Protein 5HYT (pdb70)

Organism: Streptococcus pyogenes (NCBI:txid1314)

CATH classification: 2.10.70.10 (+1 more: 2.10.70.10)

InterPro domains:
  IPR005877 YSIRK Gram-positive signal peptide [PF04650] (6-26)
  IPR005877 YSIRK Gram-positive signal peptide [TIGR01168] (1-37)
  IPR019931 LPXTG cell wall anchor motif [PF00746] (326-365)
  IPR019931 LPXTG cell wall anchor motif [PS50847] (332-365)
  IPR019950 M protein-type anchor motif [PR00015] (326-341)
  IPR019950 M protein-type anchor motif [PR00015] (342-362)
  IPR049895 Streptococcal M protein, D repeats [PS52030] (281-307)
  IPR049896 Streptococcal M proteins C repeat [PS52028] (172-206)
  IPR049896 Streptococcal M proteins C repeat [PS52028] (214-248)

Solvent-accessible surface area: 33835 Å² total; per-residue (Å²): 127,45,27,31,12,114,9,0,23,66,1,6,42,31,4,100,120,23,24,98,89,0,54,126,67,1,75,143,110,125,0,23,55,26,50,102,28,92,14,0,27,31,100,100,163,90,143,71,113,83,168,30,152,30,0,26,22,42,129,1,63,24,56,91,1,31,39,44,23,76,26,50,25,15,0,3,0,9,37,88,23,80,35,15,82,90,83,2,3,56,116,50,59,2,120,19,41,20,121,8,180,86,24,96,17,75,1,102,60,38,4,4,46,41,17,36,0,58,12,59,30,56,164,48,54,128,51,113,56,32,77,40,0,124,2,66,58,73,137,213,25,31,10,44,35,86,108,55,7,103,12,67,173,145,47,43,29,10,117,8,1,19,63,0,4,54,34,1,55,141,7,44,61,42,30,36,117,45,146,55,184,92,87,0,14,91,37,61,60,11,40,18,2,27,45,108,80,137,103,98,128,108,87,133,22,125,34,5,40,20,26,135,9,56,33,32,102,9,23,28,139,26,75,92,50,33,17,0,0,0,4,45,89,21,62,27,10,64,77,49,2,0,8,18,66,18,4,123,13,43,20,81,14,198,67,28,85,17,43,1,87,84,41,4,14,89,35,21,41,0,67,9,54,29,62,155,43,53,132,43,121,57,31,80,40,1,122,1,62,55,63,126,205,26,30,10,43,38,88,107,49,8,102,6,91,168,124,2,20,86,36,55,98,15,50,18,3,35,63,105,79,169,81,138,102,100,80,162,27,163,46,16,33,51,38,143,3,65,29,17,103,10,20,31,144,17,63,96,19,29,20,0,1,0,2,49,83,26,66,30,26,71,47,40,0,1,5,16,65,27,3,126,8,42,17,91,6,210,64,25,86,12,45,0,85,79,50,4,16,91,28,19,54,0,65,10,51,36,47,182,29,53,136,46,102,56,34,80,38,0,121,1,63,47,84,78,157,33,29,11,39,38,80,109,55,10,119,12,81,171,134,32,30,14,9,120,10,0,21,63,1,7,48,25,6,100,111,26,26,102,73,0,49,98,62,9,75,147,103,111,70,1,18,87,36,56,136,21,84,14,2,39,50,117,100,158,52,171,100,100,90,155,25,153,50,12,34,42,31,146,5,58,23,58,90,1,31,34,41,24,88,43,22,33,20,0,1,0,0,46,69,20,54,28,21,64,68,90,4,3,60,118,48,62,4,117,12,48,22,100,9,138,17,37,94,16,64,4,85,72,39,4,5,46,58,18,66,0,64,13,58,25,45,187,67,91,141,31,112,50,27,77,27,0,103,2,70,61,71,146,218,26,30,10,41,30,72,107,53,8,114,14,116,195,94,50,47,21,5,114,7,0,19,62,0,5,57,36,0,55,153,7,45,62,48,9,35,125,45,116,51,182

Foldseek 3Di:
DCVVVVVVVVVVVVVVVVVVVVVVVVVVD/DAFFDDADPFWDFPDPPPGPTDDDFFDKTAIDTDFQKDFQDPDRIWTQHDVRDTDDDDGIDGAFEDDQDAAVQWHKAQPDHRTAFGKIAIGHPDPWDWAWDRMWGFHGDDRHTYIPTHHTHTHD/DCVVVVVVVVVVVVVVVVVVVVVVVVVD/DQAADADDDPFWDFDDPDPPDGDDDQFDKTAIDTDPQKAFQDPGRIWGQHPNHHTDDDLGIAGFFDDPQDDAVQWDWDFPDHRGAQGKIAIDGPDPWDWDWDGMWGFHRDDRYIYTPTHRTHTHD/DAFDADDDPWWDFPDPDPNPGDDDAFDKTAIDTDPQKDFQDPDRIWGQHPVHHTDDDLGIARFFEDDLDQAVQWDKAQPDHRGAQGKIAIDHDDPWDWDWDRMWGFARPPPYIYIPTHHTHTHD/DCVVVVVVVVVVVVVVVVVVVVVVVVVPD/DKAFFADDDPFWDFDPPDVRGGIDDAFDKTAIDTDFQKDFQDPDRIWGQHPVHHTDDDDGIDGDFEDDLDAADFDDKAFPDHRTAQGKIADDGPPPWDWDWDRMWGFHGDDRHTYTPTHHTDTDD/DVVVVVVVVVVVVVVVVVVVVVVVVVVD

Radius of gyration: 29.18 Å; Cα contacts (8 Å, |Δi|>4): 1319; chains: 8; bounding box: 76×73×72 Å

Nearest PDB structures (foldseek):
  5hyu-assembly1_B  TM=9.463E-01  e=4.698E-21  Homo sapiens
  8tcb-assembly1_A  TM=9.574E-01  e=3.628E-20  Homo sapiens
  5hzp-assembly1_D  TM=9.523E-01  e=4.261E-19  Homo sapiens
  2a55-assembly1_A  TM=5.070E-01  e=6.574E-15  Homo sapiens
  5foa-assembly2_F  TM=8.056E-01  e=3.963E-10  Homo sapiens

Secondary structure (DSSP, 8-state):
-THHHHHHHHHHHHHHHHHHHHHHHHHT-/-B-SPPPPSSEEES--S---S-B-TT-EEEEEEPTTEEE-SS--EEEE-TTS-EE----EEE-BPPP----TTEEEEESS-SBTT-EEEEEESTTPEEES-SEEEEEEETTEEEESS---EEE-/-HHHHHHHHHHHHHHHHHHHHHHHHHH-/--B-SPPP-SSEEES------S-B-TT-EEEEEEPTTEEE-SS--EEEE-TTS-EE----EEE-BPPP----TTEEEEESS-SBTT-EEEEEESTTPEEES-SEEEEEE-SSSEEESS---EEE-/-HHHHHHHHHHHHHHHHHHHHHHHHHH-/-B-SPPP-SSEEESS-------B-TT-EEEEEEPTTEEE--S--EEEE-TTS-EE----EEE-BPPP----TTEEEEESS-SBTT-EEEEEE-TTPEEES-SEEEEEE-SSSEEESS---EEE-/-THHHHHHHHHHHHHHHHHHHHHHHHHH-/--B-SPPP-SSEEESS-----S-B-TT-EEEEEEPTTEEE-SS--EEEE-TTS-EE----EEE-BPPP----TTSEEEESS-SBTT-EEEEE--TT---BS-SEEEEEEETTEEEESS---B---

B-factor: mean 70.79, std 25.13, range [25.77, 185.68]

Structure (mmCIF, N/CA/C/O backbone):
data_5HYT
#
_entry.id   5HYT
#
_cell.length_a   68.079
_cell.length_b   80.348
_cell.length_c   152.940
_cell.angle_alpha   90.00
_cell.angle_beta   90.00
_cell.angle_gamma   90.00
#
_symmetry.space_group_name_H-M   'P 21 21 21'
#
loop_
_entity.id
_entity.type
_entity.pdbx_description
1 polymer 'Precursor to Protein Sir22'
2 polymer 'C4b-binding protein alpha chain'
3 water water
#
loop_
_atom_site.group_PDB
_atom_site.id
_atom_site.type_symbol
_atom_site.label_atom_id
_atom_site.label_alt_id
_atom_site.label_comp_id
_atom_site.label_asym_id
_atom_site.label_entity_id
_atom_site.label_seq_id
_atom_site.pdbx_PDB_ins_code
_atom_site.Cartn_x
_atom_site.Cartn_y
_atom_site.Cartn_z
_atom_site.occupancy
_atom_site.B_iso_or_equiv
_atom_site.auth_seq_id
_atom_site.auth_comp_id
_atom_site.auth_asym_id
_atom_site.auth_atom_id
_atom_site.pdbx_PDB_model_num
ATOM 1 N N . ILE A 1 9 ? -25.039 10.301 15.058 1.00 134.51 52 ILE A N 1
ATOM 2 C CA . ILE A 1 9 ? -24.412 10.494 16.365 1.00 138.48 52 ILE A CA 1
ATOM 3 C C . ILE A 1 9 ? -22.874 10.257 16.326 1.00 137.20 52 ILE A C 1
ATOM 4 O O . ILE A 1 9 ? -22.375 9.173 15.991 1.00 136.43 52 ILE A O 1
ATOM 9 N N . SER A 1 10 ? -22.142 11.315 16.672 1.00 125.30 53 SER A N 1
ATOM 10 C CA . SER A 1 10 ? -20.684 11.343 16.665 1.00 102.68 53 SER A CA 1
ATOM 11 C C . SER A 1 10 ? -20.068 10.481 17.762 1.00 97.04 53 SER A C 1
ATOM 12 O O . SER A 1 10 ? -18.867 10.257 17.758 1.00 102.41 53 SER A O 1
ATOM 15 N N . GLN A 1 11 ? -20.879 10.015 18.707 1.00 95.69 54 GLN A N 1
ATOM 16 C CA . GLN A 1 11 ? -20.378 9.232 19.843 1.00 94.75 54 GLN A CA 1
ATOM 17 C C . GLN A 1 11 ? -19.713 7.917 19.456 1.00 89.43 54 GLN A C 1
ATOM 18 O O . GLN A 1 11 ? -18.786 7.473 20.136 1.00 86.34 54 GLN A O 1
ATOM 24 N N . GLU A 1 12 ? -20.182 7.287 18.383 1.00 87.65 55 GLU A N 1
ATOM 25 C CA . GLU A 1 12 ? -19.530 6.074 17.902 1.00 80.26 55 GLU A CA 1
ATOM 26 C C . GLU A 1 12 ? -18.087 6.361 17.513 1.00 73.24 55 GLU A C 1
ATOM 27 O O . GLU A 1 12 ? -17.172 5.642 17.918 1.00 67.73 55 GLU A O 1
ATOM 33 N N . SER A 1 13 ? -17.888 7.437 16.767 1.00 67.43 56 SER A N 1
ATOM 34 C CA . SER A 1 13 ? -16.567 7.811 16.302 1.00 68.14 56 SER A CA 1
ATOM 35 C C . SER A 1 13 ? -15.661 8.258 17.444 1.00 72.13 56 SER A C 1
ATOM 36 O O . SER A 1 13 ? -14.450 7.981 17.421 1.00 64.98 56 SER A O 1
ATOM 39 N N . LYS A 1 14 ? -16.235 8.954 18.429 1.00 74.23 57 LYS A N 1
ATOM 40 C CA . LYS A 1 14 ? -15.447 9.438 19.562 1.00 70.13 57 LYS A CA 1
ATOM 41 C C . LYS A 1 14 ? -14.896 8.268 20.354 1.00 67.22 57 LYS A C 1
ATOM 42 O O . LYS A 1 14 ? -13.712 8.259 20.726 1.00 59.57 57 LYS A O 1
ATOM 48 N N . LEU A 1 15 ? -15.722 7.242 20.529 1.00 62.51 58 LEU A N 1
ATOM 49 C CA . LEU A 1 15 ? -15.296 6.047 21.242 1.00 60.71 58 LEU A CA 1
ATOM 50 C C . LEU A 1 15 ? -14.195 5.328 20.464 1.00 58.76 58 LEU A C 1
ATOM 51 O O . LEU A 1 15 ? -13.200 4.887 21.041 1.00 64.08 58 LEU A O 1
ATOM 56 N N . ILE A 1 16 ? -14.380 5.219 19.154 1.00 59.41 59 ILE A N 1
ATOM 57 C CA . ILE A 1 16 ? -13.393 4.587 18.286 1.00 59.21 59 ILE A CA 1
ATOM 58 C C . ILE A 1 16 ? -12.046 5.301 18.385 1.00 49.55 59 ILE A C 1
ATOM 59 O O . ILE A 1 16 ? -11.015 4.659 18.500 1.00 54.34 59 ILE A O 1
ATOM 64 N N . ASN A 1 17 ? -12.064 6.628 18.326 1.00 51.15 60 ASN A N 1
ATOM 65 C CA . ASN A 1 17 ? -10.854 7.415 18.478 1.00 50.32 60 ASN A CA 1
ATOM 66 C C . ASN A 1 17 ? -10.215 7.283 19.856 1.00 62.17 60 ASN A C 1
ATOM 67 O O . ASN A 1 17 ? -8.996 7.209 19.959 1.00 65.54 60 ASN A O 1
ATOM 72 N N . THR A 1 18 ? -11.035 7.247 20.904 1.00 62.67 61 THR A N 1
ATOM 73 C CA . THR A 1 18 ? -10.536 7.063 22.260 1.00 55.68 61 THR A CA 1
ATOM 74 C C . THR A 1 18 ? -9.759 5.753 22.362 1.00 53.82 61 THR A C 1
ATOM 75 O O . THR A 1 18 ? -8.626 5.731 22.829 1.00 57.90 61 THR A O 1
ATOM 79 N N . LEU A 1 19 ? -10.352 4.666 21.890 1.00 52.68 62 LEU A N 1
ATOM 80 C CA . LEU A 1 19 ? -9.713 3.362 21.982 1.00 48.47 62 LEU A CA 1
ATOM 81 C C . LEU A 1 19 ? -8.500 3.277 21.069 1.00 52.54 62 LEU A C 1
ATOM 82 O O . LEU A 1 19 ? -7.492 2.657 21.417 1.00 58.26 62 LEU A O 1
ATOM 87 N N . THR A 1 20 ? -8.590 3.900 19.901 1.00 48.95 63 THR A N 1
ATOM 88 C CA . THR A 1 20 ? -7.472 3.869 18.969 1.00 51.21 63 THR A CA 1
ATOM 89 C C . THR A 1 20 ? -6.256 4.592 19.548 1.00 47.81 63 THR A C 1
ATOM 90 O O . THR A 1 20 ? -5.142 4.092 19.477 1.00 53.37 63 THR A O 1
ATOM 94 N N . ASP A 1 21 ? -6.482 5.751 20.149 1.00 43.06 64 ASP A N 1
ATOM 95 C CA . ASP A 1 21 ? -5.408 6.533 20.730 1.00 47.24 64 ASP A CA 1
ATOM 96 C C . ASP A 1 21 ? -4.833 5.845 21.957 1.00 54.35 64 ASP A C 1
ATOM 97 O O . ASP A 1 21 ? -3.617 5.834 22.162 1.00 59.95 64 ASP A O 1
ATOM 102 N N . GLU A 1 22 ? -5.709 5.247 22.757 1.00 53.58 65 GLU A N 1
ATOM 103 C CA . GLU A 1 22 ? -5.272 4.598 23.978 1.00 53.71 65 GLU A CA 1
ATOM 104 C C . GLU A 1 22 ? -4.432 3.374 23.614 1.00 49.61 65 GLU A C 1
ATOM 105 O O . GLU A 1 22 ? -3.407 3.122 24.227 1.00 56.04 65 GLU A O 1
ATOM 111 N N . ASN A 1 23 ? -4.883 2.608 22.633 1.00 47.12 66 ASN A N 1
ATOM 112 C CA . ASN A 1 23 ? -4.152 1.441 22.169 1.00 43.35 66 ASN A CA 1
ATOM 113 C C . ASN A 1 23 ? -2.812 1.829 21.580 1.00 50.97 66 ASN A C 1
ATOM 114 O O . ASN A 1 23 ? -1.832 1.100 21.686 1.00 52.53 66 ASN A O 1
ATOM 119 N N . GLU A 1 24 ? -2.784 2.973 20.924 1.00 47.50 67 GLU A N 1
ATOM 120 C CA . GLU A 1 24 ? -1.555 3.434 20.323 1.00 48.00 67 GLU A CA 1
ATOM 121 C C . GLU A 1 24 ? -0.565 3.700 21.447 1.00 44.46 67 GLU A C 1
ATOM 122 O O . GLU A 1 24 ? 0.583 3.266 21.403 1.00 55.12 67 GLU A O 1
ATOM 128 N N . LYS A 1 25 ? -1.024 4.377 22.481 1.00 42.00 68 LYS A N 1
ATOM 129 C CA . LYS A 1 25 ? -0.128 4.796 23.560 1.00 51.60 68 LYS A CA 1
ATOM 130 C C . LYS A 1 25 ? 0.413 3.578 24.288 1.00 48.23 68 LYS A C 1
ATOM 131 O O . LYS A 1 25 ? 1.573 3.518 24.685 1.00 59.71 68 LYS A O 1
ATOM 137 N N . LEU A 1 26 ? -0.423 2.561 24.347 1.00 40.98 69 LEU A N 1
ATOM 138 C CA . LEU A 1 26 ? -0.117 1.321 25.021 1.00 45.14 69 LEU A CA 1
ATOM 139 C C . LEU A 1 26 ? 0.924 0.541 24.245 1.00 47.34 69 LEU A C 1
ATOM 140 O O . LEU A 1 26 ? 1.836 -0.041 24.822 1.00 48.21 69 LEU A O 1
ATOM 145 N N . ARG A 1 27 ? 0.769 0.542 22.924 1.00 49.62 70 ARG A N 1
ATOM 146 C CA . ARG A 1 27 ? 1.703 -0.114 22.011 1.00 42.30 70 ARG A CA 1
ATOM 147 C C . ARG A 1 27 ? 3.074 0.552 22.045 1.00 47.33 70 ARG A C 1
ATOM 148 O O . ARG A 1 27 ? 4.097 -0.123 21.946 1.00 47.11 70 ARG A O 1
ATOM 156 N N . GLU A 1 28 ? 3.090 1.874 22.189 1.00 36.54 71 GLU A N 1
ATOM 157 C CA . GLU A 1 28 ? 4.344 2.605 22.333 1.00 48.73 71 GLU A CA 1
ATOM 158 C C . GLU A 1 28 ? 4.994 2.130 23.616 1.00 46.47 71 GLU A C 1
ATOM 159 O O . GLU A 1 28 ? 6.186 1.933 23.674 1.00 56.19 71 GLU A O 1
ATOM 165 N N . GLU A 1 29 ? 4.184 1.932 24.650 1.00 44.42 72 GLU A N 1
ATOM 166 C CA . GLU A 1 29 ? 4.707 1.518 25.932 1.00 46.14 72 GLU A CA 1
ATOM 167 C C . GLU A 1 29 ? 5.319 0.108 25.823 1.00 48.24 72 GLU A C 1
ATOM 168 O O . GLU A 1 29 ? 6.412 -0.165 26.332 1.00 45.05 72 GLU A O 1
ATOM 174 N N . LEU A 1 30 ? 4.636 -0.778 25.111 1.00 49.11 73 LEU A N 1
ATOM 175 C CA . LEU A 1 30 ? 5.175 -2.110 24.875 1.00 42.34 73 LEU A CA 1
ATOM 176 C C . LEU A 1 30 ? 6.495 -2.015 24.109 1.00 49.44 73 LEU A C 1
ATOM 177 O O . LEU A 1 30 ? 7.349 -2.902 24.202 1.00 56.15 73 LEU A O 1
ATOM 182 N N . GLN A 1 31 ? 6.657 -0.939 23.346 1.00 47.34 74 GLN A N 1
ATOM 183 C CA . GLN A 1 31 ? 7.824 -0.794 22.494 1.00 47.93 74 GLN A CA 1
ATOM 184 C C . GLN A 1 31 ? 9.085 -0.731 23.347 1.00 49.27 74 GLN A C 1
ATOM 185 O O . GLN A 1 31 ? 10.117 -1.311 23.001 1.00 46.67 74 GLN A O 1
ATOM 191 N N . GLN A 1 32 ? 8.987 -0.065 24.490 1.00 53.61 75 GLN A N 1
ATOM 192 C CA . GLN A 1 32 ? 10.114 0.003 25.412 1.00 46.32 75 GLN A CA 1
ATOM 193 C C . GLN A 1 32 ? 10.553 -1.387 25.873 1.00 47.53 75 GLN A C 1
ATOM 194 O O . GLN A 1 32 ? 11.741 -1.629 26.015 1.00 56.58 75 GLN A O 1
ATOM 200 N N . TYR A 1 33 ? 9.606 -2.296 26.092 1.00 47.98 76 TYR A N 1
ATOM 201 C CA . TYR A 1 33 ? 9.947 -3.664 26.465 1.00 40.94 76 TYR A CA 1
ATOM 202 C C . TYR A 1 33 ? 10.555 -4.455 25.318 1.00 56.81 76 TYR A C 1
ATOM 203 O O . TYR A 1 33 ? 11.459 -5.266 25.531 1.00 67.84 76 TYR A O 1
ATOM 212 N N . TYR A 1 34 ? 10.026 -4.259 24.110 1.00 46.87 77 TYR A N 1
ATOM 213 C CA . TYR A 1 34 ? 10.544 -4.906 22.901 1.00 47.16 77 TYR A CA 1
ATOM 214 C C . TYR A 1 34 ? 12.015 -4.536 22.652 1.00 53.62 77 TYR A C 1
ATOM 215 O O . TYR A 1 34 ? 12.832 -5.368 22.244 1.00 53.53 77 TYR A O 1
ATOM 224 N N . ALA A 1 35 ? 12.312 -3.268 22.921 1.00 51.61 78 ALA A N 1
ATOM 225 C CA . ALA A 1 35 ? 13.590 -2.626 22.675 1.00 47.95 78 ALA A CA 1
ATOM 226 C C . ALA A 1 35 ? 14.725 -3.268 23.452 1.00 67.32 78 ALA A C 1
ATOM 227 O O . ALA A 1 35 ? 15.883 -3.238 23.019 1.00 71.77 78 ALA A O 1
ATOM 229 N N . LEU A 1 36 ? 14.393 -3.880 24.581 1.00 67.35 79 LEU A N 1
ATOM 230 C CA . LEU A 1 36 ? 15.407 -4.515 25.407 1.00 69.39 79 LEU A CA 1
ATOM 231 C C . LEU A 1 36 ? 15.736 -5.885 24.831 1.00 79.86 79 LEU A C 1
ATOM 232 O O . LEU A 1 36 ? 16.780 -6.469 25.138 1.00 82.72 79 LEU A O 1
ATOM 237 N N . SER A 1 37 ? 14.840 -6.358 23.966 1.00 89.70 80 SER A N 1
ATOM 238 C CA . SER A 1 37 ? 14.914 -7.665 23.315 1.00 92.11 80 SER A CA 1
ATOM 239 C C . SER A 1 37 ? 15.115 -8.764 24.351 1.00 102.56 80 SER A C 1
ATOM 240 O O . SER A 1 37 ? 14.441 -8.779 25.389 1.00 104.72 80 SER A O 1
ATOM 243 N N . ASN B 2 5 ? 20.692 -25.267 4.742 1.00 81.11 1 ASN B N 1
ATOM 244 C CA . ASN B 2 5 ? 20.453 -25.112 3.317 1.00 75.39 1 ASN B CA 1
ATOM 245 C C . ASN B 2 5 ? 19.302 -24.142 2.952 1.00 68.10 1 ASN B C 1
ATOM 246 O O . ASN B 2 5 ? 18.421 -24.493 2.174 1.00 74.38 1 ASN B O 1
ATOM 251 N N . CYS B 2 6 ? 19.282 -22.953 3.561 1.00 57.36 2 CYS B N 1
ATOM 252 C CA . CYS B 2 6 ? 18.332 -21.886 3.190 1.00 57.76 2 CYS B CA 1
ATOM 253 C C . CYS B 2 6 ? 18.876 -20.902 2.141 1.00 60.03 2 CYS B C 1
ATOM 254 O O . CYS B 2 6 ? 20.081 -20.704 2.042 1.00 65.78 2 CYS B O 1
ATOM 257 N N . GLY B 2 7 ? 17.998 -20.266 1.368 1.00 56.19 3 GLY B N 1
ATOM 258 C CA . GLY B 2 7 ? 18.453 -19.225 0.462 1.00 42.61 3 GLY B CA 1
ATOM 259 C C . GLY B 2 7 ? 18.322 -17.900 1.188 1.00 46.59 3 GLY B C 1
ATOM 260 O O . GLY B 2 7 ? 17.966 -17.891 2.357 1.00 57.10 3 GLY B O 1
ATOM 261 N N . PRO B 2 8 ? 18.540 -16.776 0.490 1.00 39.60 4 PRO B N 1
ATOM 262 C CA . PRO B 2 8 ? 18.527 -15.418 1.063 1.00 37.71 4 PRO B CA 1
ATOM 263 C C . PRO B 2 8 ? 17.189 -15.085 1.656 1.00 44.02 4 PRO B C 1
ATOM 264 O O . PRO B 2 8 ? 16.185 -15.585 1.151 1.00 39.60 4 PRO B O 1
ATOM 268 N N . PRO B 2 9 ? 17.177 -14.271 2.720 1.00 51.32 5 PRO B N 1
ATOM 269 C CA . PRO B 2 9 ? 15.931 -14.037 3.469 1.00 53.77 5 PRO B CA 1
ATOM 270 C C . PRO B 2 9 ? 14.975 -13.132 2.690 1.00 48.92 5 PRO B C 1
ATOM 271 O O . PRO B 2 9 ? 15.393 -12.178 2.050 1.00 54.07 5 PRO B O 1
ATOM 275 N N . PRO B 2 10 ? 13.682 -13.419 2.768 1.00 47.47 6 PRO B N 1
ATOM 276 C CA . PRO B 2 10 ? 12.680 -12.660 2.009 1.00 40.37 6 PRO B CA 1
ATOM 277 C C . PRO B 2 10 ? 12.342 -11.279 2.594 1.00 37.88 6 PRO B C 1
ATOM 278 O O . PRO B 2 10 ? 12.426 -11.088 3.796 1.00 49.53 6 PRO B O 1
ATOM 282 N N . THR B 2 11 ? 11.934 -10.327 1.772 1.00 35.70 7 THR B N 1
ATOM 283 C CA . THR B 2 11 ? 11.265 -9.163 2.337 1.00 43.43 7 THR B CA 1
ATOM 284 C C . THR B 2 11 ? 9.791 -9.589 2.417 1.00 48.28 7 THR B C 1
ATOM 285 O O . THR B 2 11 ? 9.284 -10.263 1.519 1.00 43.83 7 THR B O 1
ATOM 289 N N . LEU B 2 12 ? 9.147 -9.295 3.540 1.00 48.35 8 LEU B N 1
ATOM 290 C CA . LEU B 2 12 ? 7.770 -9.704 3.787 1.00 40.96 8 LEU B CA 1
ATOM 291 C C . LEU B 2 12 ? 6.861 -8.506 3.596 1.00 42.28 8 LEU B C 1
ATOM 292 O O . LEU B 2 12 ? 7.335 -7.379 3.406 1.00 35.21 8 LEU B O 1
ATOM 297 N N . SER B 2 13 ? 5.556 -8.739 3.635 1.00 37.86 9 SER B N 1
ATOM 298 C CA . SER B 2 13 ? 4.632 -7.652 3.398 1.00 42.48 9 SER B CA 1
ATOM 299 C C . SER B 2 13 ? 4.723 -6.627 4.504 1.00 38.13 9 SER B C 1
ATOM 300 O O . SER B 2 13 ? 4.420 -5.460 4.281 1.00 55.21 9 SER B O 1
ATOM 303 N N . PHE B 2 14 ? 5.171 -7.046 5.680 1.00 36.21 10 PHE B N 1
ATOM 304 C CA . PHE B 2 14 ? 5.130 -6.163 6.853 1.00 52.40 10 PHE B CA 1
ATOM 305 C C . PHE B 2 14 ? 6.513 -5.806 7.378 1.00 54.32 10 PHE B C 1
ATOM 306 O O . PHE B 2 14 ? 6.627 -4.920 8.216 1.00 62.92 10 PHE B O 1
ATOM 314 N N . ALA B 2 15 ? 7.545 -6.544 6.963 1.00 51.41 11 ALA B N 1
ATOM 315 C CA . ALA B 2 15 ? 8.914 -6.288 7.437 1.00 45.03 11 ALA B CA 1
ATOM 316 C C . ALA B 2 15 ? 9.978 -6.640 6.395 1.00 52.78 11 ALA B C 1
ATOM 317 O O . ALA B 2 15 ? 9.757 -7.467 5.508 1.00 68.93 11 ALA B O 1
ATOM 319 N N . ALA B 2 16 ? 11.134 -6.008 6.525 1.00 37.24 12 ALA B N 1
ATOM 320 C CA . ALA B 2 16 ? 12.286 -6.280 5.679 1.00 43.17 12 ALA B CA 1
ATOM 321 C C . ALA B 2 16 ? 13.526 -6.496 6.569 1.00 49.43 12 ALA B C 1
ATOM 322 O O . ALA B 2 16 ? 13.587 -6.001 7.707 1.00 51.05 12 ALA B O 1
ATOM 324 N N . PRO B 2 17 ? 14.532 -7.213 6.055 1.00 45.76 13 PRO B N 1
ATOM 325 C CA . PRO B 2 17 ? 15.693 -7.513 6.905 1.00 52.11 13 PRO B CA 1
ATOM 326 C C . PRO B 2 17 ? 16.464 -6.291 7.359 1.00 49.67 13 PRO B C 1
ATOM 327 O O . PRO B 2 17 ? 16.708 -5.400 6.554 1.00 50.17 13 PRO B O 1
ATOM 331 N N . MET B 2 18 ? 16.856 -6.260 8.629 1.00 65.03 14 MET B N 1
ATOM 332 C CA . MET B 2 18 ? 17.810 -5.249 9.059 1.00 71.88 14 MET B CA 1
ATOM 333 C C . MET B 2 18 ? 19.096 -5.646 8.419 1.00 74.08 14 MET B C 1
ATOM 334 O O . MET B 2 18 ? 19.265 -6.803 8.033 1.00 76.88 14 MET B O 1
ATOM 339 N N . ASP B 2 19 ? 20.002 -4.689 8.330 1.00 80.69 15 ASP B N 1
ATOM 340 C CA . ASP B 2 19 ? 21.282 -4.894 7.671 1.00 94.29 15 ASP B CA 1
ATOM 341 C C . ASP B 2 19 ? 21.060 -5.220 6.198 1.00 93.33 15 ASP B C 1
ATOM 342 O O . ASP B 2 19 ? 20.731 -6.351 5.831 1.00 86.30 15 ASP B O 1
ATOM 347 N N . ILE B 2 20 ? 21.224 -4.214 5.354 1.00 96.69 16 ILE B N 1
ATOM 348 C CA . ILE B 2 20 ? 21.107 -4.442 3.930 1.00 99.51 16 ILE B CA 1
ATOM 349 C C . ILE B 2 20 ? 22.492 -4.691 3.318 1.00 108.53 16 ILE B C 1
ATOM 350 O O . ILE B 2 20 ? 22.784 -4.188 2.236 1.00 115.05 16 ILE B O 1
ATOM 355 N N . THR B 2 21 ? 23.370 -5.434 4.002 1.00 110.08 17 THR B N 1
ATOM 356 C CA . THR B 2 21 ? 24.631 -5.848 3.356 1.00 118.49 17 THR B CA 1
ATOM 357 C C . THR B 2 21 ? 24.282 -7.063 2.492 1.00 122.04 17 THR B C 1
ATOM 358 O O . THR B 2 21 ? 25.019 -8.057 2.424 1.00 115.88 17 THR B O 1
ATOM 362 N N . LEU B 2 22 ? 23.107 -6.929 1.876 1.00 131.23 18 LEU B N 1
ATOM 363 C CA . LEU B 2 22 ? 22.483 -7.782 0.872 1.00 140.85 18 LEU B CA 1
ATOM 364 C C . LEU B 2 22 ? 22.646 -9.279 1.070 1.00 142.04 18 LEU B C 1
ATOM 365 O O . LEU B 2 22 ? 22.940 -9.782 2.160 1.00 139.97 18 LEU B O 1
ATOM 370 N N . THR B 2 23 ? 22.395 -9.967 -0.027 1.00 146.35 19 THR B N 1
ATOM 371 C CA . THR B 2 23 ? 22.280 -11.405 -0.094 1.00 144.60 19 THR B CA 1
ATOM 372 C C . THR B 2 23 ? 23.588 -12.212 -0.046 1.00 142.70 19 THR B C 1
ATOM 373 O O . THR B 2 23 ? 24.085 -12.643 -1.094 1.00 149.47 19 THR B O 1
ATOM 377 N N . GLU B 2 24 ? 24.184 -12.356 1.142 1.00 125.62 20 GLU B N 1
ATOM 378 C CA . GLU B 2 24 ? 25.178 -13.409 1.296 1.00 107.76 20 GLU B CA 1
ATOM 379 C C . GLU B 2 24 ? 24.268 -14.568 0.980 1.00 99.18 20 GLU B C 1
ATOM 380 O O . GLU B 2 24 ? 23.193 -14.653 1.551 1.00 99.56 20 GLU B O 1
ATOM 386 N N . THR B 2 25 ? 24.654 -15.460 0.083 1.00 96.41 21 THR B N 1
ATOM 387 C CA . THR B 2 25 ? 23.607 -16.136 -0.671 1.00 95.70 21 THR B CA 1
ATOM 388 C C . THR B 2 25 ? 23.008 -17.361 0.018 1.00 82.92 21 THR B C 1
ATOM 389 O O . THR B 2 25 ? 21.836 -17.680 -0.195 1.00 85.47 21 THR B O 1
ATOM 393 N N . ARG B 2 26 ? 23.745 -17.983 0.922 1.00 68.90 22 ARG B N 1
ATOM 394 C CA . ARG B 2 26 ? 23.213 -19.161 1.592 1.00 66.15 22 ARG B CA 1
ATOM 395 C C . ARG B 2 26 ? 23.388 -19.064 3.098 1.00 61.83 22 ARG B C 1
ATOM 396 O O . ARG B 2 26 ? 24.293 -18.407 3.573 1.00 61.47 22 ARG B O 1
ATOM 404 N N . PHE B 2 27 ? 22.436 -19.611 3.847 1.00 61.72 23 PHE B N 1
ATOM 405 C CA . PHE B 2 27 ? 22.505 -19.597 5.307 1.00 56.41 23 PHE B CA 1
ATOM 406 C C . PHE B 2 27 ? 22.278 -20.981 5.911 1.00 64.42 23 PHE B C 1
ATOM 407 O O . PHE B 2 27 ? 21.369 -21.695 5.476 1.00 74.63 23 PHE B O 1
ATOM 415 N N . LYS B 2 28 ? 23.091 -21.369 6.898 1.00 55.20 24 LYS B N 1
ATOM 416 C CA . LYS B 2 28 ? 22.934 -22.698 7.508 1.00 55.84 24 LYS B CA 1
ATOM 417 C C . LYS B 2 28 ? 21.635 -22.761 8.336 1.00 57.26 24 LYS B C 1
ATOM 418 O O . LYS B 2 28 ? 21.137 -21.728 8.795 1.00 51.55 24 LYS B O 1
ATOM 424 N N . THR B 2 29 ? 21.075 -23.965 8.491 1.00 55.26 25 THR B N 1
ATOM 425 C CA . THR B 2 29 ? 19.872 -24.150 9.294 1.00 61.06 25 THR B CA 1
ATOM 426 C C . THR B 2 29 ? 20.142 -23.723 10.738 1.00 58.48 25 THR B C 1
ATOM 427 O O . THR B 2 29 ? 21.089 -24.165 11.379 1.00 65.61 25 THR B O 1
ATOM 431 N N . GLY B 2 30 ? 19.291 -22.839 11.225 1.00 56.91 26 GLY B N 1
ATOM 432 C CA . GLY B 2 30 ? 19.403 -22.294 12.557 1.00 55.57 26 GLY B CA 1
ATOM 433 C C . GLY B 2 30 ? 19.759 -20.817 12.562 1.00 57.95 26 GLY B C 1
ATOM 434 O O . GLY B 2 30 ? 19.570 -20.171 13.588 1.00 53.91 26 GLY B O 1
ATOM 435 N N . THR B 2 31 ? 20.221 -20.253 11.438 1.00 58.23 27 THR B N 1
ATOM 436 C CA . THR B 2 31 ? 20.600 -18.834 11.451 1.00 52.96 27 THR B CA 1
ATOM 437 C C . THR B 2 31 ? 19.351 -17.961 11.587 1.00 51.54 27 THR B C 1
ATOM 438 O O . THR B 2 31 ? 18.305 -18.252 11.006 1.00 57.69 27 THR B O 1
ATOM 442 N N . THR B 2 32 ? 19.466 -16.902 12.379 1.00 45.73 28 THR B N 1
ATOM 443 C CA . THR B 2 32 ? 18.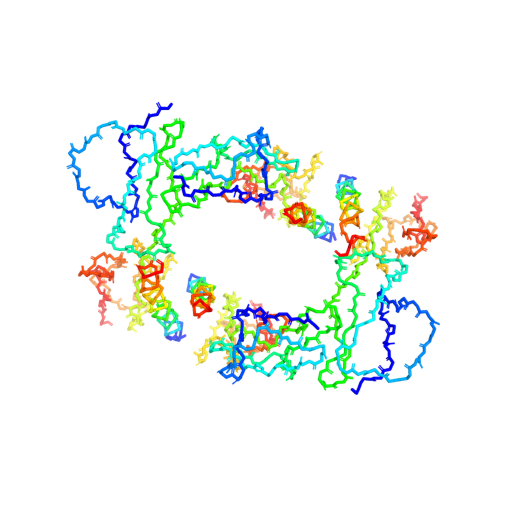404 -15.920 12.516 1.00 50.63 28 THR B CA 1
ATOM 444 C C . THR B 2 32 ? 18.868 -14.549 12.058 1.00 54.69 28 THR B C 1
ATOM 445 O O . THR B 2 32 ? 19.994 -14.122 12.351 1.00 58.13 28 THR B O 1
ATOM 449 N N . LEU B 2 33 ? 17.993 -13.881 11.316 1.00 43.81 29 LEU B N 1
ATOM 450 C CA . LEU B 2 33 ? 18.238 -12.527 10.841 1.00 48.75 29 LEU B CA 1
ATOM 451 C C . LEU B 2 33 ? 17.220 -11.558 11.440 1.00 52.38 29 LEU B C 1
ATOM 452 O O . LEU B 2 33 ? 16.025 -11.868 11.533 1.00 54.47 29 LEU B O 1
ATOM 457 N N . LYS B 2 34 ? 17.677 -10.388 11.857 1.00 43.61 30 LYS B N 1
ATOM 458 C CA . LYS B 2 34 ? 16.746 -9.418 12.391 1.00 49.77 30 LYS B CA 1
ATOM 459 C C . LYS B 2 34 ? 16.056 -8.635 11.277 1.00 55.88 30 LYS B C 1
ATOM 460 O O . LYS B 2 34 ? 16.651 -8.320 10.243 1.00 55.79 30 LYS B O 1
ATOM 466 N N . TYR B 2 35 ? 14.765 -8.393 11.492 1.00 48.69 31 TYR B N 1
ATOM 467 C CA . TYR B 2 35 ? 13.930 -7.643 10.574 1.00 41.21 31 TYR B CA 1
ATOM 468 C C . TYR B 2 35 ? 13.474 -6.344 11.206 1.00 42.50 31 TYR B C 1
ATOM 469 O O . TYR B 2 35 ? 13.501 -6.184 12.416 1.00 44.64 31 TYR B O 1
ATOM 478 N N . THR B 2 36 ? 13.060 -5.413 10.364 1.00 49.72 32 THR B N 1
ATOM 479 C CA . THR B 2 36 ? 12.480 -4.167 10.810 1.00 43.49 32 THR B CA 1
ATOM 480 C C . THR B 2 36 ? 11.121 -3.967 10.134 1.00 49.31 32 THR B C 1
ATOM 481 O O . THR B 2 36 ? 10.956 -4.318 8.959 1.00 50.56 32 THR B O 1
ATOM 485 N N . CYS B 2 37 ? 10.165 -3.396 10.871 1.00 44.29 33 CYS B N 1
ATOM 486 C CA . CYS B 2 37 ? 8.816 -3.161 10.363 1.00 47.86 33 CYS B CA 1
ATOM 487 C C . CYS B 2 37 ? 8.851 -2.177 9.198 1.00 49.92 33 CYS B C 1
ATOM 488 O O . CYS B 2 37 ? 9.508 -1.128 9.277 1.00 52.48 33 CYS B O 1
ATOM 491 N N . LEU B 2 38 ? 8.151 -2.510 8.119 1.00 44.85 34 LEU B N 1
ATOM 492 C CA . LEU B 2 38 ? 7.984 -1.567 7.025 1.00 45.04 34 LEU B CA 1
ATOM 493 C C . LEU B 2 38 ? 7.106 -0.438 7.498 1.00 52.32 34 LEU B C 1
ATOM 494 O O . LEU B 2 38 ? 6.335 -0.616 8.432 1.00 63.97 34 LEU B O 1
ATOM 499 N N . PRO B 2 39 ? 7.207 0.729 6.856 1.00 52.19 35 PRO B N 1
ATOM 500 C CA . PRO B 2 39 ? 6.338 1.839 7.264 1.00 52.82 35 PRO B CA 1
ATOM 501 C C . PRO B 2 39 ? 4.872 1.463 7.116 1.00 56.52 35 PRO B C 1
ATOM 502 O O . PRO B 2 39 ? 4.513 0.665 6.245 1.00 54.94 35 PRO B O 1
ATOM 506 N N . GLY B 2 40 ? 4.046 2.003 8.002 1.00 63.12 36 GLY B N 1
ATOM 507 C CA . GLY B 2 40 ? 2.643 1.643 8.063 1.00 69.20 36 GLY B CA 1
ATOM 508 C C . GLY B 2 40 ? 2.411 0.524 9.063 1.00 70.98 36 GLY B C 1
ATOM 509 O O . GLY B 2 40 ? 1.272 0.211 9.399 1.00 69.21 36 GLY B O 1
ATOM 510 N N . TYR B 2 41 ? 3.497 -0.071 9.550 1.00 69.67 37 TYR B N 1
ATOM 511 C CA . TYR B 2 41 ? 3.420 -1.147 10.538 1.00 62.71 37 TYR B CA 1
ATOM 512 C C . TYR B 2 41 ? 4.131 -0.772 11.832 1.00 57.81 37 TYR B C 1
ATOM 513 O O . TYR B 2 41 ? 4.999 0.096 11.825 1.00 61.06 37 TYR B O 1
ATOM 522 N N . VAL B 2 42 ? 3.733 -1.397 12.939 1.00 51.99 38 VAL B N 1
ATOM 523 C CA . VAL B 2 42 ? 4.416 -1.245 14.229 1.00 41.65 38 VAL B CA 1
ATOM 524 C C . VAL B 2 42 ? 4.845 -2.586 14.775 1.00 40.80 38 VAL B C 1
ATOM 525 O O . VAL B 2 42 ? 4.242 -3.591 14.436 1.00 47.85 38 VAL B O 1
ATOM 529 N N . ARG B 2 43 ? 5.901 -2.611 15.597 1.00 49.62 39 ARG B N 1
ATOM 530 C CA . ARG B 2 43 ? 6.321 -3.850 16.258 1.00 50.52 39 ARG B CA 1
ATOM 531 C C . ARG B 2 43 ? 5.180 -4.351 17.125 1.00 49.96 39 ARG B C 1
ATOM 532 O O . ARG B 2 43 ? 4.553 -3.597 17.869 1.00 45.90 39 ARG B O 1
ATOM 540 N N . SER B 2 44 ? 4.924 -5.638 16.977 1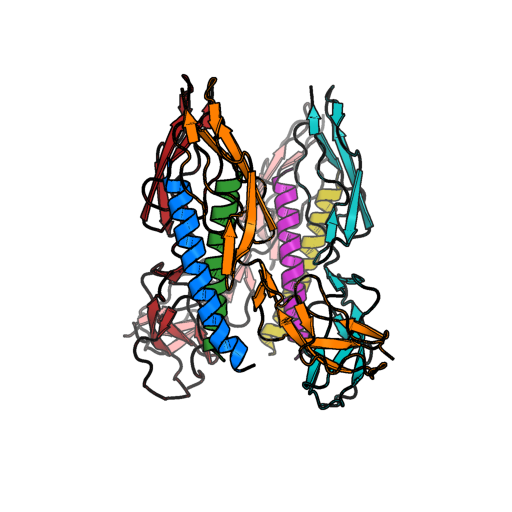.00 54.19 40 SER B N 1
ATOM 541 C CA . SER B 2 44 ? 3.865 -6.362 17.641 1.00 51.69 40 SER B CA 1
ATOM 542 C C . SER B 2 44 ? 4.451 -7.327 18.660 1.00 46.05 40 SER B C 1
ATOM 543 O O . SER B 2 44 ? 3.781 -7.765 19.579 1.00 49.02 40 SER B O 1
ATOM 546 N N . HIS B 2 45 ? 5.707 -7.692 18.447 1.00 44.51 41 HIS B N 1
ATOM 547 C CA . HIS B 2 45 ? 6.350 -8.703 19.264 1.00 46.04 41 HIS B CA 1
ATOM 548 C C . HIS B 2 45 ? 7.834 -8.384 19.556 1.00 56.24 41 HIS B C 1
ATOM 549 O O . HIS B 2 45 ? 8.512 -7.661 18.809 1.00 53.17 41 HIS B O 1
ATOM 556 N N . SER B 2 46 ? 8.340 -8.950 20.639 1.00 61.46 42 SER B N 1
ATOM 557 C CA . SER B 2 46 ? 9.746 -8.811 20.999 1.00 58.31 42 SER B CA 1
ATOM 558 C C . SER B 2 46 ? 10.658 -9.429 19.945 1.00 55.19 42 SER B C 1
ATOM 559 O O . SER B 2 46 ? 11.737 -8.891 19.628 1.00 49.89 42 SER B O 1
ATOM 562 N N . THR B 2 47 ? 10.254 -10.600 19.458 1.00 51.03 43 THR B N 1
ATOM 563 C CA . THR B 2 47 ? 11.059 -11.338 18.489 1.00 53.67 43 THR B CA 1
ATOM 564 C C . THR B 2 47 ? 10.833 -10.886 17.050 1.00 53.32 43 THR B C 1
ATOM 565 O O . THR B 2 47 ? 9.788 -11.159 16.462 1.00 60.72 43 THR B O 1
ATOM 569 N N . GLN B 2 48 ? 11.836 -10.244 16.470 1.00 51.09 44 GLN B N 1
ATOM 570 C CA . GLN B 2 48 ? 11.762 -9.826 15.083 1.00 43.74 44 GLN B CA 1
ATOM 571 C C . GLN B 2 48 ? 12.789 -10.551 14.248 1.00 41.97 44 GLN B C 1
ATOM 572 O O . GLN B 2 48 ? 13.579 -9.915 13.563 1.00 44.48 44 GLN B O 1
ATOM 578 N N . THR B 2 49 ? 12.766 -11.874 14.279 1.00 42.58 45 THR B N 1
ATOM 579 C CA . THR B 2 49 ? 13.738 -12.650 13.534 1.00 36.81 45 THR B CA 1
ATOM 580 C C . THR B 2 49 ? 13.085 -13.680 12.624 1.00 43.18 45 THR B C 1
ATOM 581 O O . THR B 2 49 ? 12.009 -14.201 12.899 1.00 39.35 45 THR B O 1
ATOM 585 N N . LEU B 2 50 ? 13.790 -14.033 11.565 1.00 46.43 46 LEU B N 1
ATOM 586 C CA . LEU B 2 50 ? 13.430 -15.207 10.798 1.00 45.10 46 LEU B CA 1
ATOM 587 C C . LEU B 2 50 ? 14.494 -16.256 11.079 1.00 48.01 46 LEU B C 1
ATOM 588 O O . LEU B 2 50 ? 15.637 -15.917 11.342 1.00 50.09 46 LEU B O 1
ATOM 593 N N . THR B 2 51 ? 14.085 -17.512 11.158 1.00 37.12 47 THR B N 1
ATOM 594 C CA . THR B 2 51 ? 15.012 -18.598 11.373 1.00 38.48 47 THR B CA 1
ATOM 595 C C . THR B 2 51 ? 14.905 -19.585 10.227 1.00 46.85 47 THR B C 1
ATOM 596 O O . THR B 2 51 ? 13.812 -19.904 9.761 1.00 48.79 47 THR B O 1
ATOM 600 N N . CYS B 2 52 ? 16.059 -20.050 9.769 1.00 52.46 48 CYS B N 1
ATOM 601 C CA . CYS B 2 52 ? 16.157 -21.062 8.732 1.00 50.58 48 CYS B CA 1
ATOM 602 C C . CYS B 2 52 ? 16.100 -22.447 9.366 1.00 58.37 48 CYS B C 1
ATOM 603 O O . CYS B 2 52 ? 16.995 -22.819 10.133 1.00 62.91 48 CYS B O 1
ATOM 606 N N . ASN B 2 53 ? 15.051 -23.209 9.071 1.00 59.42 49 ASN B N 1
ATOM 607 C CA . ASN B 2 53 ? 14.891 -24.526 9.694 1.00 62.99 49 ASN B CA 1
ATOM 608 C C . ASN B 2 53 ? 15.359 -25.678 8.804 1.00 65.10 49 ASN B C 1
ATOM 609 O O . ASN B 2 53 ? 15.997 -25.463 7.770 1.00 62.29 49 ASN B O 1
ATOM 614 N N . SER B 2 54 ? 15.070 -26.898 9.251 1.00 74.30 50 SER B N 1
ATOM 615 C CA . SER B 2 54 ? 15.559 -28.119 8.618 1.00 83.42 50 SER B CA 1
ATOM 616 C C . SER B 2 54 ? 15.270 -28.228 7.135 1.00 87.61 50 SER B C 1
ATOM 617 O O . SER B 2 54 ? 16.108 -28.705 6.370 1.00 91.29 50 SER B O 1
ATOM 620 N N . ASP B 2 55 ? 14.093 -27.752 6.735 1.00 88.86 51 ASP B N 1
ATOM 621 C CA . ASP B 2 55 ? 13.610 -27.902 5.362 1.00 87.93 51 ASP B CA 1
ATOM 622 C C . ASP B 2 55 ? 14.030 -26.760 4.463 1.00 82.17 51 ASP B C 1
ATOM 623 O O . ASP B 2 55 ? 13.503 -26.609 3.367 1.00 84.47 51 ASP B O 1
ATOM 628 N N . GLY B 2 56 ? 14.958 -25.945 4.946 1.00 74.95 52 GLY B N 1
ATOM 629 C CA . GLY B 2 56 ? 15.502 -24.844 4.176 1.00 71.80 52 GLY B CA 1
ATOM 630 C C . GLY B 2 56 ? 14.527 -23.724 3.891 1.00 64.65 52 GLY B C 1
ATOM 631 O O . GLY B 2 56 ? 14.684 -22.983 2.919 1.00 58.40 52 GLY B O 1
ATOM 632 N N . GLU B 2 57 ? 13.544 -23.575 4.770 1.00 68.89 53 GLU B N 1
ATOM 633 C CA . GLU B 2 57 ? 12.583 -22.479 4.687 1.00 65.32 53 GLU B CA 1
ATOM 634 C C . GLU B 2 57 ? 12.747 -21.522 5.873 1.00 56.63 53 GLU B C 1
ATOM 635 O O . GLU B 2 57 ? 13.077 -21.951 6.980 1.00 54.77 53 GLU B O 1
ATOM 641 N N . TRP B 2 58 ? 12.524 -20.228 5.635 1.00 46.13 54 TRP B N 1
ATOM 642 C CA . TRP B 2 58 ? 12.565 -19.234 6.697 1.00 42.04 54 TRP B CA 1
ATOM 643 C C . TRP B 2 58 ? 11.252 -19.223 7.472 1.00 53.21 54 TRP B C 1
ATOM 644 O O . TRP B 2 58 ? 10.184 -19.048 6.890 1.00 65.64 54 TRP B O 1
ATOM 655 N N . VAL B 2 59 ? 11.331 -19.388 8.785 1.00 53.05 55 VAL B N 1
ATOM 656 C CA . VAL B 2 59 ? 10.135 -19.436 9.630 1.00 51.46 55 VAL B CA 1
ATOM 657 C C . VAL B 2 59 ? 10.109 -18.258 10.596 1.00 49.79 55 VAL B C 1
ATOM 658 O O . VAL B 2 59 ? 11.128 -17.873 11.155 1.00 57.98 55 VAL B O 1
ATOM 662 N N . TYR B 2 60 ? 8.935 -17.684 10.787 1.00 52.18 56 TYR B N 1
ATOM 663 C CA . TYR B 2 60 ? 8.777 -16.527 11.646 1.00 51.63 56 TYR B CA 1
ATOM 664 C C . TYR B 2 60 ? 7.388 -16.545 12.240 1.00 53.80 56 TYR B C 1
ATOM 665 O O . TYR B 2 60 ? 6.521 -17.243 11.723 1.00 54.49 56 TYR B O 1
ATOM 674 N N . ASN B 2 61 ? 7.185 -15.799 13.328 1.00 55.70 57 ASN B N 1
ATOM 675 C CA . ASN B 2 61 ? 5.834 -15.473 13.777 1.00 58.49 57 ASN B CA 1
ATOM 676 C C . ASN B 2 61 ? 5.585 -14.071 13.265 1.00 58.55 57 ASN B C 1
ATOM 677 O O . ASN B 2 61 ? 6.518 -13.396 12.866 1.00 75.41 57 ASN B O 1
ATOM 682 N N . THR B 2 62 ? 4.360 -13.592 13.302 1.00 55.57 58 THR B N 1
ATOM 683 C CA . THR B 2 62 ? 4.105 -12.259 12.773 1.00 55.74 58 THR B CA 1
ATOM 684 C C . THR B 2 62 ? 4.374 -11.186 13.824 1.00 56.11 58 THR B C 1
ATOM 685 O O . THR B 2 62 ? 3.648 -11.089 14.807 1.00 69.80 58 THR B O 1
ATOM 689 N N . PHE B 2 63 ? 5.452 -10.425 13.645 1.00 44.86 59 PHE B N 1
ATOM 690 C CA . PHE B 2 63 ? 5.910 -9.484 14.664 1.00 45.67 59 PHE B CA 1
ATOM 691 C C . PHE B 2 63 ? 5.655 -8.010 14.332 1.00 45.98 59 PHE B C 1
ATOM 692 O O . PHE B 2 63 ? 6.097 -7.123 15.068 1.00 48.63 59 PHE B O 1
ATOM 700 N N . CYS B 2 64 ? 4.959 -7.731 13.237 1.00 41.08 60 CYS B N 1
ATOM 701 C CA . CYS B 2 64 ? 4.487 -6.360 13.018 1.00 40.17 60 CYS B CA 1
ATOM 702 C C . CYS B 2 64 ? 3.006 -6.364 12.646 1.00 53.27 60 CYS B C 1
ATOM 703 O O . CYS B 2 64 ? 2.525 -7.268 11.955 1.00 56.57 60 CYS B O 1
ATOM 706 N N . ILE B 2 65 ? 2.273 -5.360 13.106 1.00 52.69 61 ILE B N 1
ATOM 707 C CA . ILE B 2 65 ? 0.896 -5.234 12.682 1.00 46.21 61 ILE B CA 1
ATOM 708 C C . ILE B 2 65 ? 0.621 -3.844 12.160 1.00 48.56 61 ILE B C 1
ATOM 709 O O . ILE B 2 65 ? 1.384 -2.907 12.402 1.00 48.58 61 ILE B O 1
ATOM 714 N N . TYR B 2 66 ? -0.492 -3.746 11.435 1.00 48.86 62 TYR B N 1
ATOM 715 C CA . TYR B 2 66 ? -1.019 -2.500 10.903 1.00 42.47 62 TYR B CA 1
ATOM 716 C C . TYR B 2 66 ? -1.162 -1.366 11.895 1.00 43.70 62 TYR B C 1
ATOM 717 O O . TYR B 2 66 ? -1.777 -1.560 12.929 1.00 50.48 62 TYR B O 1
ATOM 726 N N . LYS B 2 67 ? -0.664 -0.178 11.548 1.00 43.44 63 LYS B N 1
ATOM 727 C CA . LYS B 2 67 ? -0.921 1.002 12.360 1.00 44.12 63 LYS B CA 1
ATOM 728 C C . LYS B 2 67 ? -2.385 1.372 12.091 1.00 49.67 63 LYS B C 1
ATOM 729 O O . LYS B 2 67 ? -2.965 0.931 11.090 1.00 50.46 63 LYS B O 1
ATOM 735 N N . ARG B 2 68 ? -2.989 2.149 12.985 1.00 48.01 64 ARG B N 1
ATOM 736 C CA . ARG B 2 68 ? -4.403 2.497 12.858 1.00 46.22 64 ARG B CA 1
ATOM 737 C C . ARG B 2 68 ? -4.625 3.979 12.584 1.00 49.70 64 ARG B C 1
ATOM 738 O O . ARG B 2 68 ? -4.096 4.833 13.297 1.00 48.43 64 ARG B O 1
ATOM 746 N N . CYS B 2 69 ? -5.406 4.285 11.546 1.00 49.02 65 CYS B N 1
ATOM 747 C CA . CYS B 2 69 ? -5.843 5.659 11.339 1.00 47.30 65 CYS B CA 1
ATOM 748 C C . CYS B 2 69 ? -6.963 5.974 12.313 1.00 51.38 65 CYS B C 1
ATOM 749 O O . CYS B 2 69 ? -7.584 5.078 12.896 1.00 51.31 65 CYS B O 1
ATOM 752 N N . ARG B 2 70 ? -7.204 7.259 12.508 1.00 56.29 66 ARG B N 1
ATOM 753 C CA . ARG B 2 70 ? -8.301 7.695 13.349 1.00 58.30 66 ARG B CA 1
ATOM 754 C C . ARG B 2 70 ? -9.565 7.927 12.519 1.00 67.81 66 ARG B C 1
ATOM 755 O O . ARG B 2 70 ? -9.499 8.155 11.313 1.00 74.24 66 ARG B O 1
ATOM 763 N N . HIS B 2 71 ? -10.722 7.850 13.157 1.00 65.50 67 HIS B N 1
ATOM 764 C CA . HIS B 2 71 ? -11.950 8.155 12.459 1.00 62.25 67 HIS B CA 1
ATOM 765 C C . HIS B 2 71 ? -11.956 9.644 12.145 1.00 63.92 67 HIS B C 1
ATOM 766 O O . HIS B 2 71 ? -11.750 10.466 13.037 1.00 67.97 67 HIS B O 1
ATOM 773 N N . PRO B 2 72 ? -12.211 9.997 10.881 1.00 59.51 68 PRO B N 1
ATOM 774 C CA . PRO B 2 72 ? -12.102 11.369 10.372 1.00 61.21 68 PRO B CA 1
ATOM 775 C C . PRO B 2 72 ? -13.192 12.325 10.841 1.00 74.40 68 PRO B C 1
ATOM 776 O O . PRO B 2 72 ? -13.061 13.531 10.608 1.00 77.69 68 PRO B O 1
ATOM 780 N N . GLY B 2 73 ? -14.255 11.804 11.451 1.00 80.69 69 GLY B N 1
ATOM 781 C CA . GLY B 2 73 ? -15.326 12.650 11.949 1.00 82.32 69 GLY B CA 1
ATOM 782 C C . GLY B 2 73 ? -16.644 12.516 11.204 1.00 83.63 69 GLY B C 1
ATOM 783 O O . GLY B 2 73 ? -16.792 11.668 10.327 1.00 76.18 69 GLY B O 1
ATOM 784 N N . GLU B 2 74 ? -17.613 13.347 11.572 1.00 88.90 70 GLU B N 1
ATOM 785 C CA . GLU B 2 74 ? -18.933 13.279 10.972 1.00 89.76 70 GLU B CA 1
ATOM 786 C C . GLU B 2 74 ? -18.921 14.001 9.636 1.00 88.10 70 GLU B C 1
ATOM 787 O O . GLU B 2 74 ? -18.158 14.949 9.428 1.00 88.10 70 GLU B O 1
ATOM 793 N N . LEU B 2 75 ? -19.743 13.526 8.714 1.00 85.07 71 LEU B N 1
ATOM 794 C CA . LEU B 2 75 ? -19.877 14.173 7.425 1.00 80.19 71 LEU B CA 1
ATOM 795 C C . LEU B 2 75 ? -21.248 14.855 7.418 1.00 78.90 71 LEU B C 1
ATOM 796 O O . LEU B 2 75 ? -22.262 14.190 7.218 1.00 75.36 71 LEU B O 1
ATOM 801 N N . ARG B 2 76 ? -21.268 16.162 7.690 1.00 77.45 72 ARG B N 1
ATOM 802 C CA . ARG B 2 76 ? -22.499 16.959 7.695 1.00 92.71 72 ARG B CA 1
ATOM 803 C C . ARG B 2 76 ? -23.355 16.624 6.478 1.00 92.96 72 ARG B C 1
ATOM 804 O O . ARG B 2 76 ? -22.878 16.657 5.341 1.00 83.98 72 ARG B O 1
ATOM 812 N N . ASN B 2 77 ? -24.631 16.343 6.737 1.00 102.67 73 ASN B N 1
ATOM 813 C CA . ASN B 2 77 ? -25.575 15.816 5.747 1.00 101.78 73 ASN B CA 1
ATOM 814 C C . ASN B 2 77 ? -25.018 14.824 4.719 1.00 102.99 73 ASN B C 1
ATOM 815 O O . ASN B 2 77 ? -25.344 14.887 3.531 1.00 112.25 73 ASN B O 1
ATOM 820 N N . GLY B 2 78 ? -24.163 13.921 5.186 1.00 118.04 74 GLY B N 1
ATOM 821 C CA . GLY B 2 78 ? -23.691 12.814 4.376 1.00 106.91 74 GLY B CA 1
ATOM 822 C C . GLY B 2 78 ? -23.407 11.647 5.307 1.00 102.62 74 GLY B C 1
ATOM 823 O O . GLY B 2 78 ? -23.878 11.629 6.440 1.00 102.47 74 GLY B O 1
ATOM 824 N N . GLN B 2 79 ? -22.614 10.683 4.858 1.00 99.29 75 GLN B N 1
ATOM 825 C CA . GLN B 2 79 ? -22.397 9.488 5.651 1.00 99.65 75 GLN B CA 1
ATOM 826 C C . GLN B 2 79 ? -20.982 9.013 5.395 1.00 95.59 75 GLN B C 1
ATOM 827 O O . GLN B 2 79 ? -20.490 9.089 4.276 1.00 101.92 75 GLN B O 1
ATOM 833 N N . VAL B 2 80 ? -20.312 8.570 6.445 1.00 90.47 76 VAL B N 1
ATOM 834 C CA . VAL B 2 80 ? -19.002 7.941 6.320 1.00 85.41 76 VAL B CA 1
ATOM 835 C C . VAL B 2 80 ? -19.101 6.439 6.562 1.00 89.05 76 VAL B C 1
ATOM 836 O O . VAL B 2 80 ? -19.559 6.007 7.620 1.00 94.72 76 VAL B O 1
ATOM 840 N N . GLU B 2 81 ? -18.725 5.633 5.576 1.00 88.25 77 GLU B N 1
ATOM 841 C CA . GLU B 2 81 ? -18.854 4.191 5.744 1.00 94.92 77 GLU B CA 1
ATOM 842 C C . GLU B 2 81 ? -17.549 3.450 5.919 1.00 90.92 77 GLU B C 1
ATOM 843 O O . GLU B 2 81 ? -16.692 3.465 5.029 1.00 89.32 77 GLU B O 1
ATOM 849 N N . ILE B 2 82 ? -17.415 2.780 7.063 1.00 88.99 78 ILE B N 1
ATOM 850 C CA . ILE B 2 82 ? -16.321 1.846 7.240 1.00 74.77 78 ILE B CA 1
ATOM 851 C C . ILE B 2 82 ? -16.604 0.628 6.378 1.00 79.00 78 ILE B C 1
ATOM 852 O O . ILE B 2 82 ? -17.620 -0.025 6.551 1.00 90.41 78 ILE B O 1
ATOM 857 N N . LYS B 2 83 ? -15.679 0.284 5.496 1.00 77.93 79 LYS B N 1
ATOM 858 C CA . LYS B 2 83 ? -15.848 -0.891 4.667 1.00 82.07 79 LYS B CA 1
ATOM 859 C C . LYS B 2 83 ? -15.130 -2.022 5.354 1.00 78.97 79 LYS B C 1
ATOM 860 O O . LYS B 2 83 ? -15.592 -3.155 5.386 1.00 82.16 79 LYS B O 1
ATOM 866 N N . THR B 2 84 ? -14.003 -1.682 5.957 1.00 76.73 80 THR B N 1
ATOM 867 C CA . THR B 2 84 ? -13.195 -2.668 6.636 1.00 69.72 80 THR B CA 1
ATOM 868 C C . THR B 2 84 ? -12.934 -2.223 8.074 1.00 71.04 80 THR B C 1
ATOM 869 O O . THR B 2 84 ? -13.758 -2.467 8.953 1.00 74.28 80 THR B O 1
ATOM 873 N N . ASP B 2 85 ? -11.803 -1.571 8.315 1.00 65.76 81 ASP B N 1
ATOM 874 C CA . ASP B 2 85 ? -11.548 -0.906 9.580 1.00 60.49 81 ASP B CA 1
ATOM 875 C C . ASP B 2 85 ? -10.855 0.412 9.261 1.00 54.18 81 ASP B C 1
ATOM 876 O O . ASP B 2 85 ? -11.000 0.945 8.180 1.00 56.19 81 ASP B O 1
ATOM 881 N N . LEU B 2 86 ? -10.057 0.914 10.190 1.00 61.53 82 LEU B N 1
ATOM 882 C CA . LEU B 2 86 ? -9.414 2.200 9.992 1.00 52.36 82 LEU B CA 1
ATOM 883 C C . LEU B 2 86 ? -7.915 2.003 9.996 1.00 51.75 82 LEU B C 1
ATOM 884 O O . LEU B 2 86 ? -7.157 2.926 10.311 1.00 55.29 82 LEU B O 1
ATOM 889 N N . SER B 2 87 ? -7.500 0.785 9.646 1.00 49.48 83 SER B N 1
ATOM 890 C CA . SER B 2 87 ? -6.089 0.395 9.656 1.00 51.79 83 SER B CA 1
ATOM 891 C C . SER B 2 87 ? -5.369 0.662 8.338 1.00 58.88 83 SER B C 1
ATOM 892 O O . SER B 2 87 ? -6.002 0.881 7.315 1.00 61.04 83 SER B O 1
ATOM 895 N N . PHE B 2 88 ? -4.038 0.695 8.408 1.00 59.15 84 PHE B N 1
ATOM 896 C CA . PHE B 2 88 ? -3.171 0.925 7.253 1.00 51.65 84 PHE B CA 1
ATOM 897 C C . PHE B 2 88 ? -3.601 0.056 6.101 1.00 49.43 84 PHE B C 1
ATOM 898 O O . PHE B 2 88 ? -3.729 -1.153 6.262 1.00 51.62 84 PHE B O 1
ATOM 906 N N . GLY B 2 89 ? -3.834 0.681 4.948 1.00 52.62 85 GLY B N 1
ATOM 907 C CA . GLY B 2 89 ? -4.276 -0.033 3.767 1.00 62.92 85 GLY B CA 1
ATOM 908 C C . GLY B 2 89 ? -5.775 0.021 3.533 1.00 69.50 85 GLY B C 1
ATOM 909 O O . GLY B 2 89 ? -6.234 -0.010 2.394 1.00 79.81 85 GLY B O 1
ATOM 910 N N . SER B 2 90 ? -6.543 0.123 4.609 1.00 68.64 86 SER B N 1
ATOM 911 C CA . SER B 2 90 ? -7.993 0.097 4.507 1.00 73.20 86 SER B CA 1
ATOM 912 C C . SER B 2 90 ? -8.542 1.323 3.802 1.00 73.68 86 SER B C 1
ATOM 913 O O . SER B 2 90 ? -7.920 2.384 3.790 1.00 79.21 86 SER B O 1
ATOM 916 N N . GLN B 2 91 ? -9.727 1.169 3.227 1.00 79.00 87 GLN B N 1
ATOM 917 C CA . GLN B 2 91 ? -10.392 2.269 2.549 1.00 78.46 87 GLN B CA 1
ATOM 918 C C . GLN B 2 91 ? -11.742 2.530 3.158 1.00 75.01 87 GLN B C 1
ATOM 919 O O . GLN B 2 91 ? -12.427 1.604 3.589 1.00 78.72 87 GLN B O 1
ATOM 925 N N . ILE B 2 92 ? -12.109 3.805 3.208 1.00 72.40 88 ILE B N 1
ATOM 926 C CA . ILE B 2 92 ? -13.441 4.211 3.622 1.00 70.79 88 ILE B CA 1
ATOM 927 C C . ILE B 2 92 ? -14.129 4.911 2.453 1.00 75.49 88 ILE B C 1
ATOM 928 O O . ILE B 2 92 ? -13.471 5.309 1.488 1.00 80.16 88 ILE B O 1
ATOM 933 N N . GLU B 2 93 ? -15.453 5.004 2.498 1.00 78.81 89 GLU B N 1
ATOM 934 C CA . GLU B 2 93 ? -16.194 5.665 1.418 1.00 80.77 89 GLU B CA 1
ATOM 935 C C . GLU B 2 93 ? -17.094 6.770 1.940 1.00 78.02 89 GLU B C 1
ATOM 936 O O . GLU B 2 93 ? -17.558 6.712 3.074 1.00 78.87 89 GLU B O 1
ATOM 942 N N . PHE B 2 94 ? -17.305 7.788 1.114 1.00 74.60 90 PHE B N 1
ATOM 943 C CA . PHE B 2 94 ? -18.194 8.891 1.449 1.00 75.05 90 PHE B CA 1
ATOM 944 C C . PHE B 2 94 ? -19.402 8.945 0.518 1.00 80.80 90 PHE B C 1
ATOM 945 O O . PHE B 2 94 ? -19.269 8.757 -0.684 1.00 82.55 90 PHE B O 1
ATOM 953 N N . SER B 2 95 ? -20.575 9.216 1.082 1.00 85.37 91 SER B N 1
ATOM 954 C CA . SER B 2 95 ? -21.776 9.457 0.290 1.00 90.25 91 SER B CA 1
ATOM 955 C C . SER B 2 95 ? -22.553 10.632 0.865 1.00 88.62 91 SER B C 1
ATOM 956 O O . SER B 2 95 ? -22.405 10.966 2.040 1.00 88.37 91 SER B O 1
ATOM 959 N N . CYS B 2 96 ? -23.346 11.293 0.032 1.00 90.29 92 CYS B N 1
ATOM 960 C CA . CYS B 2 96 ? -24.191 12.356 0.533 1.00 92.29 92 CYS B CA 1
ATOM 961 C C . CYS B 2 96 ? -25.635 11.928 0.408 1.00 102.10 92 CYS B C 1
ATOM 962 O O . CYS B 2 96 ? -25.958 11.076 -0.410 1.00 108.81 92 CYS B O 1
ATOM 965 N N . SER B 2 97 ? -26.499 12.490 1.240 1.00 100.47 93 SER B N 1
ATOM 966 C CA . SER B 2 97 ? -27.910 12.127 1.231 1.00 105.57 93 SER B CA 1
ATOM 967 C C . SER B 2 97 ? -28.717 12.836 0.140 1.00 109.67 93 SER B C 1
ATOM 968 O O . SER B 2 97 ? -28.179 13.664 -0.597 1.00 109.62 93 SER B O 1
ATOM 971 N N . GLU B 2 98 ? -29.987 12.446 0.011 1.00 111.67 94 GLU B N 1
ATOM 972 C CA . GLU B 2 98 ? -30.987 13.185 -0.773 1.00 121.05 94 GLU B CA 1
ATOM 973 C C . GLU B 2 98 ? -30.729 13.434 -2.261 1.00 128.85 94 GLU B C 1
ATOM 974 O O . GLU B 2 98 ? -31.295 12.767 -3.138 1.00 129.19 94 GLU B O 1
ATOM 980 N N . GLY B 2 99 ? -29.905 14.444 -2.521 1.00 137.45 95 GLY B N 1
ATOM 981 C CA . GLY B 2 99 ? -29.557 14.870 -3.863 1.00 147.08 95 GLY B CA 1
ATOM 982 C C . GLY B 2 99 ? -28.441 15.893 -3.753 1.00 149.22 95 GLY B C 1
ATOM 983 O O . GLY B 2 99 ? -28.218 16.685 -4.675 1.00 157.53 95 GLY B O 1
ATOM 984 N N . PHE B 2 100 ? -27.757 15.869 -2.605 1.00 135.36 96 PHE B N 1
ATOM 985 C CA . PHE B 2 100 ? -26.648 16.768 -2.305 1.00 123.83 96 PHE B CA 1
ATOM 986 C C . PHE B 2 100 ? -25.498 16.520 -3.242 1.00 121.53 96 PHE B C 1
ATOM 987 O O . PHE B 2 100 ? -25.278 15.388 -3.665 1.00 127.75 96 PHE B O 1
ATOM 995 N N . PHE B 2 101 ? -24.752 17.571 -3.556 1.00 118.10 97 PHE B N 1
ATOM 996 C CA . PHE B 2 101 ? -23.594 17.401 -4.416 1.00 120.44 97 PHE B CA 1
ATOM 997 C C . PHE B 2 101 ? -22.389 17.093 -3.531 1.00 113.64 97 PHE B C 1
ATOM 998 O O . PHE B 2 101 ? -22.103 17.823 -2.583 1.00 115.38 97 PHE B O 1
ATOM 1006 N N . LEU B 2 102 ? -21.711 15.987 -3.814 1.00 107.31 98 LEU B N 1
ATOM 1007 C CA . LEU B 2 102 ? -20.506 15.649 -3.076 1.00 104.44 98 LEU B CA 1
ATOM 1008 C C . LEU B 2 102 ? -19.364 16.361 -3.777 1.00 107.94 98 LEU B C 1
ATOM 1009 O O . LEU B 2 102 ? -19.070 16.077 -4.938 1.00 116.91 98 LEU B O 1
ATOM 1014 N N . ILE B 2 103 ? -18.722 17.292 -3.081 1.00 102.12 99 ILE B N 1
ATOM 1015 C CA . ILE B 2 103 ? -17.493 17.865 -3.601 1.00 100.73 99 ILE B CA 1
ATOM 1016 C C . ILE B 2 103 ? -16.338 17.356 -2.751 1.00 95.83 99 ILE B C 1
ATOM 1017 O O . ILE B 2 103 ? -16.480 17.174 -1.543 1.00 94.94 99 ILE B O 1
ATOM 1022 N N . GLY B 2 104 ? -15.186 17.155 -3.380 1.00 97.23 100 GLY B N 1
ATOM 1023 C CA . GLY B 2 104 ? -14.087 16.442 -2.755 1.00 89.27 100 GLY B CA 1
ATOM 1024 C C . GLY B 2 104 ? -14.155 14.968 -3.121 1.00 95.48 100 GLY B C 1
ATOM 1025 O O . GLY B 2 104 ? -14.949 14.576 -3.972 1.00 96.24 100 GLY B O 1
ATOM 1026 N N . SER B 2 105 ? -13.346 14.145 -2.459 1.00 97.68 101 SER B N 1
ATOM 1027 C CA . SER B 2 105 ? -13.251 12.724 -2.790 1.00 95.58 101 SER B CA 1
ATOM 1028 C C . SER B 2 105 ? -14.409 11.894 -2.248 1.00 96.33 101 SER B C 1
ATOM 1029 O O . SER B 2 105 ? -14.945 12.178 -1.175 1.00 98.69 101 SER B O 1
ATOM 1032 N N . THR B 2 106 ? -14.782 10.861 -2.996 1.00 95.18 102 THR B N 1
ATOM 1033 C CA . THR B 2 106 ? -15.802 9.924 -2.551 1.00 83.90 102 THR B CA 1
ATOM 1034 C C . THR B 2 106 ? -15.174 8.780 -1.745 1.00 84.90 102 THR B C 1
ATOM 1035 O O . THR B 2 106 ? -15.892 8.005 -1.113 1.00 81.69 102 THR B O 1
ATOM 1039 N N . THR B 2 107 ? -13.841 8.668 -1.784 1.00 60.24 103 THR B N 1
ATOM 1040 C CA . THR B 2 107 ? -13.106 7.678 -0.982 1.00 60.00 103 THR B CA 1
ATOM 1041 C C . THR B 2 107 ? -11.870 8.254 -0.271 1.00 65.38 103 THR B C 1
ATOM 1042 O O . THR B 2 107 ? -11.421 9.369 -0.559 1.00 66.73 103 THR B O 1
ATOM 1046 N N . SER B 2 108 ? -11.341 7.487 0.681 1.00 68.72 104 SER B N 1
ATOM 1047 C CA . SER B 2 108 ? -10.087 7.823 1.347 1.00 61.33 104 SER B CA 1
ATOM 1048 C C . SER B 2 108 ? -9.357 6.553 1.798 1.00 61.41 104 SER B C 1
ATOM 1049 O O . SER B 2 108 ? -9.991 5.587 2.218 1.00 60.93 104 SER B O 1
ATOM 1052 N N . ARG B 2 109 ? -8.029 6.556 1.712 1.00 60.99 105 ARG B N 1
ATOM 1053 C CA . ARG B 2 109 ? -7.237 5.400 2.116 1.00 65.50 105 ARG B CA 1
ATOM 1054 C C . ARG B 2 109 ? -6.404 5.732 3.347 1.00 66.17 105 ARG B C 1
ATOM 1055 O O . ARG B 2 109 ? -5.891 6.848 3.484 1.00 69.57 105 ARG B O 1
ATOM 1063 N N . CYS B 2 110 ? -6.298 4.770 4.258 1.00 57.82 106 CYS B N 1
ATOM 1064 C CA . CYS B 2 110 ? -5.373 4.887 5.376 1.00 53.70 106 CYS B CA 1
ATOM 1065 C C . CYS B 2 110 ? -3.979 4.559 4.839 1.00 57.53 106 CYS B C 1
ATOM 1066 O O . CYS B 2 110 ? -3.696 3.414 4.460 1.00 54.41 106 CYS B O 1
ATOM 1069 N N . GLU B 2 111 ? -3.123 5.572 4.775 1.00 59.84 107 GLU B N 1
ATOM 1070 C CA . GLU B 2 111 ? -1.860 5.462 4.059 1.00 56.36 107 GLU B CA 1
ATOM 1071 C C . GLU B 2 111 ? -0.709 5.988 4.900 1.00 57.64 107 GLU B C 1
ATOM 1072 O O . GLU B 2 111 ? -0.931 6.724 5.853 1.00 65.31 107 GLU B O 1
ATOM 1078 N N . VAL B 2 112 ? 0.521 5.649 4.524 1.00 58.46 108 VAL B N 1
ATOM 1079 C CA . VAL B 2 112 ? 1.698 6.189 5.196 1.00 56.85 108 VAL B CA 1
ATOM 1080 C C . VAL B 2 112 ? 1.810 7.682 5.016 1.00 60.98 108 VAL B C 1
ATOM 1081 O O . VAL B 2 112 ? 1.675 8.184 3.913 1.00 63.85 108 VAL B O 1
ATOM 1085 N N . GLN B 2 113 ? 2.022 8.385 6.124 1.00 69.39 109 GLN B N 1
ATOM 1086 C CA . GLN B 2 113 ? 2.270 9.821 6.113 1.00 66.89 109 GLN B CA 1
ATOM 1087 C C . GLN B 2 113 ? 3.428 10.103 7.037 1.00 68.38 109 GLN B C 1
ATOM 1088 O O . GLN B 2 113 ? 3.285 10.030 8.242 1.00 72.38 109 GLN B O 1
ATOM 1094 N N . ASP B 2 114 ? 4.582 10.338 6.418 1.00 99.41 110 ASP B N 1
ATOM 1095 C CA . ASP B 2 114 ? 5.856 10.743 7.025 1.00 101.46 110 ASP B CA 1
ATOM 1096 C C . ASP B 2 114 ? 6.260 9.706 8.097 1.00 98.02 110 ASP B C 1
ATOM 1097 O O . ASP B 2 114 ? 6.823 8.672 7.736 1.00 100.99 110 ASP B O 1
ATOM 1102 N N . ARG B 2 115 ? 5.942 9.912 9.372 1.00 88.22 111 ARG B N 1
ATOM 1103 C CA . ARG B 2 115 ? 6.295 8.925 10.395 1.00 76.34 111 ARG B CA 1
ATOM 1104 C C . ARG B 2 115 ? 5.106 8.265 11.060 1.00 69.01 111 ARG B C 1
ATOM 1105 O O . ARG B 2 115 ? 5.250 7.560 12.054 1.00 66.41 111 ARG B O 1
ATOM 1113 N N . GLY B 2 116 ? 3.928 8.488 10.504 1.00 63.82 112 GLY B N 1
ATOM 1114 C CA . GLY B 2 116 ? 2.745 7.787 10.946 1.00 66.13 112 GLY B CA 1
ATOM 1115 C C . GLY B 2 116 ? 1.910 7.285 9.800 1.00 65.75 112 GLY B C 1
ATOM 1116 O O . GLY B 2 116 ? 2.416 6.942 8.730 1.00 70.26 112 GLY B O 1
ATOM 1117 N N . VAL B 2 117 ? 0.612 7.218 10.046 1.00 62.10 113 VAL B N 1
ATOM 1118 C CA . VAL B 2 117 ? -0.325 6.769 9.037 1.00 59.78 113 VAL B CA 1
ATOM 1119 C C . VAL B 2 117 ? -1.483 7.778 9.011 1.00 55.66 113 VAL B C 1
ATOM 1120 O O . VAL B 2 117 ? -1.809 8.377 10.031 1.00 54.02 113 VAL B O 1
ATOM 1124 N N . GLY B 2 118 ? -2.107 7.981 7.859 1.00 57.55 114 GLY B N 1
ATOM 1125 C CA . GLY B 2 118 ? -3.088 9.046 7.743 1.00 48.57 114 GLY B CA 1
ATOM 1126 C C . GLY B 2 118 ? -4.029 8.863 6.578 1.00 56.43 114 GLY B C 1
ATOM 1127 O O . GLY B 2 118 ? -3.929 7.887 5.832 1.00 62.63 114 GLY B O 1
ATOM 1128 N N . TRP B 2 119 ? -4.979 9.777 6.428 1.00 58.74 115 TRP B N 1
ATOM 1129 C CA . TRP B 2 119 ? -5.955 9.651 5.348 1.00 65.33 115 TRP B CA 1
ATOM 1130 C C . TRP B 2 119 ? -5.480 10.296 4.054 1.00 69.58 115 TRP B C 1
ATOM 1131 O O . TRP B 2 119 ? -5.004 11.430 4.056 1.00 74.03 115 TRP B O 1
ATOM 1142 N N . SER B 2 120 ? -5.584 9.562 2.954 1.00 68.71 116 SER B N 1
ATOM 1143 C CA . SER B 2 120 ? -5.219 10.106 1.650 1.00 65.52 116 SER B CA 1
ATOM 1144 C C . SER B 2 120 ? -6.071 11.329 1.311 1.00 68.39 116 SER B C 1
ATOM 1145 O O . SER B 2 120 ? -5.553 12.360 0.900 1.00 74.09 116 SER B O 1
ATOM 1148 N N . HIS B 2 121 ? -7.383 11.202 1.462 1.00 68.59 117 HIS B N 1
ATOM 1149 C CA . HIS B 2 121 ? -8.279 12.317 1.190 1.00 76.37 117 HIS B CA 1
ATOM 1150 C C . HIS B 2 121 ? -9.118 12.662 2.423 1.00 75.14 117 HIS B C 1
ATOM 1151 O O . HIS B 2 121 ? -9.540 11.764 3.155 1.00 59.74 117 HIS B O 1
ATOM 1158 N N . PRO B 2 122 ? -9.368 13.967 2.651 1.00 75.00 118 PRO B N 1
ATOM 1159 C CA . PRO B 2 122 ? -10.136 14.447 3.804 1.00 73.60 118 PRO B CA 1
ATOM 1160 C C . PRO B 2 122 ? -11.645 14.269 3.605 1.00 76.77 118 PRO B C 1
ATOM 1161 O O . PRO B 2 122 ? -12.072 13.788 2.550 1.00 70.53 118 PRO B O 1
ATOM 1165 N N . LEU B 2 123 ? -12.437 14.658 4.603 1.00 81.55 119 LEU B N 1
ATOM 1166 C CA . LEU B 2 123 ? -13.890 14.609 4.480 1.00 84.89 119 LEU B CA 1
ATOM 1167 C C . LEU B 2 123 ? -14.373 15.518 3.366 1.00 94.42 119 LEU B C 1
ATOM 1168 O O . LEU B 2 123 ? -13.965 16.677 3.293 1.00 102.68 119 LEU B O 1
ATOM 1173 N N . PRO B 2 124 ? -15.253 14.995 2.496 1.00 91.85 120 PRO B N 1
ATOM 1174 C CA . PRO B 2 124 ? -15.870 15.809 1.450 1.00 90.03 120 PRO B CA 1
ATOM 1175 C C . PRO B 2 124 ? -16.892 16.773 2.045 1.00 89.84 120 PRO B C 1
ATOM 1176 O O . PRO B 2 124 ? -17.052 16.843 3.266 1.00 90.83 120 PRO B O 1
ATOM 1180 N N . GLN B 2 125 ? -17.568 17.523 1.184 1.00 87.97 121 GLN B N 1
ATOM 1181 C CA . GLN B 2 125 ? -18.662 18.358 1.632 1.00 88.56 121 GLN B CA 1
ATOM 1182 C C . GLN B 2 125 ? -19.933 17.996 0.885 1.00 93.52 121 GLN B C 1
ATOM 1183 O O . GLN B 2 125 ? -19.881 17.481 -0.232 1.00 100.68 121 GLN B O 1
ATOM 1189 N N . CYS B 2 126 ? -21.074 18.274 1.500 1.00 90.21 122 CYS B N 1
ATOM 1190 C CA . CYS B 2 126 ? -22.358 17.978 0.893 1.00 89.55 122 CYS B CA 1
ATOM 1191 C C . CYS B 2 126 ? -23.088 19.311 0.775 1.00 96.23 122 CYS B C 1
ATOM 1192 O O . CYS B 2 126 ? -23.401 19.944 1.784 1.00 99.21 122 CYS B O 1
ATOM 1195 N N . GLU B 2 127 ? -23.349 19.742 -0.458 1.00 99.74 123 GLU B N 1
ATOM 1196 C CA . GLU B 2 127 ? -23.831 21.103 -0.702 1.00 103.71 123 GLU B CA 1
ATOM 1197 C C . GLU B 2 127 ? -25.120 21.220 -1.512 1.00 103.53 123 GLU B C 1
ATOM 1198 O O . GLU B 2 127 ? -25.699 20.220 -1.934 1.00 99.83 123 GLU B O 1
ATOM 1204 N N . ILE B 2 128 ? -25.557 22.467 -1.695 1.00 107.25 124 ILE B N 1
ATOM 1205 C CA . ILE B 2 128 ? -26.751 22.812 -2.469 1.00 112.62 124 ILE B CA 1
ATOM 1206 C C . ILE B 2 128 ? -27.966 22.012 -2.019 1.00 114.52 124 ILE B C 1
ATOM 1207 O O . ILE B 2 128 ? -28.332 22.036 -0.843 1.00 115.67 124 ILE B O 1
ATOM 1212 N N . ILE C 1 9 ? -22.650 -0.525 8.688 1.00 81.20 52 ILE C N 1
ATOM 1213 C CA . ILE C 1 9 ? -23.213 0.110 9.879 1.00 92.62 52 ILE C CA 1
ATOM 1214 C C . ILE C 1 9 ? -22.815 -0.695 11.156 1.00 105.73 52 ILE C C 1
ATOM 1215 O O . ILE C 1 9 ? -22.509 -0.120 12.213 1.00 100.72 52 ILE C O 1
ATOM 1220 N N . SER C 1 10 ? -22.844 -2.025 11.051 1.00 101.99 53 SER C N 1
ATOM 1221 C CA . SER C 1 10 ? -22.426 -2.920 12.132 1.00 86.94 53 SER C CA 1
ATOM 1222 C C . SER C 1 10 ? -20.904 -2.917 12.244 1.00 86.00 53 SER C C 1
ATOM 1223 O O . SER C 1 10 ? -20.348 -3.431 13.216 1.00 89.72 53 SER C O 1
ATOM 1226 N N . GLN C 1 11 ? -20.238 -2.376 11.221 1.00 75.28 54 GLN C N 1
ATOM 1227 C CA . GLN C 1 11 ? -18.780 -2.360 11.170 1.00 73.41 54 GLN C CA 1
ATOM 1228 C C . GLN C 1 11 ? -18.180 -1.519 12.294 1.00 72.32 54 GLN C C 1
ATOM 1229 O O . GLN C 1 11 ? -17.133 -1.862 12.832 1.00 61.44 54 GLN C O 1
ATOM 1235 N N . GLU C 1 12 ? -18.870 -0.434 12.649 1.00 75.90 55 GLU C N 1
ATOM 1236 C CA . GLU C 1 12 ? -18.489 0.425 13.762 1.00 67.33 55 GLU C CA 1
ATOM 1237 C C . GLU C 1 12 ? -18.519 -0.391 15.046 1.00 61.69 55 GLU C C 1
ATOM 1238 O O . GLU C 1 12 ? -17.599 -0.335 15.842 1.00 63.59 55 GLU C O 1
ATOM 1244 N N . SER C 1 13 ? -19.575 -1.168 15.230 1.00 56.72 56 SER C N 1
ATOM 1245 C CA . SER C 1 13 ? -19.697 -1.987 16.419 1.00 56.82 56 SER C CA 1
ATOM 1246 C C . SER C 1 13 ? -18.625 -3.050 16.409 1.00 59.44 56 SER C C 1
ATOM 1247 O O . SER C 1 13 ? -18.072 -3.396 17.449 1.00 60.48 56 SER C O 1
ATOM 1250 N N . LYS C 1 14 ? -18.332 -3.579 15.234 1.00 57.58 57 LYS C N 1
ATOM 1251 C CA . LYS C 1 14 ? -17.299 -4.591 15.143 1.00 63.99 57 LYS C CA 1
ATOM 1252 C C . LYS C 1 14 ? -15.907 -4.037 15.499 1.00 58.42 57 LYS C C 1
ATOM 1253 O O . LYS C 1 14 ? -15.122 -4.727 16.145 1.00 53.24 57 LYS C O 1
ATOM 1259 N N . LEU C 1 15 ? -15.629 -2.801 15.076 1.00 58.26 58 LEU C N 1
ATOM 1260 C CA . LEU C 1 15 ? -14.352 -2.111 15.317 1.00 57.24 58 LEU C CA 1
ATOM 1261 C C . LEU C 1 15 ? -14.180 -1.743 16.775 1.00 56.11 58 LEU C C 1
ATOM 1262 O O . LEU C 1 15 ? -13.083 -1.868 17.343 1.00 59.78 58 LEU C O 1
ATOM 1267 N N . ILE C 1 16 ? -15.267 -1.247 17.360 1.00 52.01 59 ILE C N 1
ATOM 1268 C CA . ILE C 1 16 ? -15.296 -0.903 18.767 1.00 46.21 59 ILE C CA 1
ATOM 1269 C C . ILE C 1 16 ? -14.944 -2.135 19.590 1.00 57.44 59 ILE C C 1
ATOM 1270 O O . ILE C 1 16 ? -14.111 -2.085 20.504 1.00 54.51 59 ILE C O 1
ATOM 1275 N N . ASN C 1 17 ? -15.562 -3.254 19.244 1.00 54.92 60 ASN C N 1
ATOM 1276 C CA . ASN C 1 17 ? -15.267 -4.498 19.927 1.00 54.68 60 ASN C CA 1
ATOM 1277 C C . ASN C 1 17 ? -13.817 -4.944 19.665 1.00 55.19 60 ASN C C 1
ATOM 1278 O O . ASN C 1 17 ? -13.123 -5.354 20.598 1.00 49.22 60 ASN C O 1
ATOM 1283 N N . THR C 1 18 ? -13.357 -4.813 18.415 1.00 52.23 61 THR C N 1
ATOM 1284 C CA . THR C 1 18 ? -11.978 -5.141 18.048 1.00 52.95 61 THR C CA 1
ATOM 1285 C C . THR C 1 18 ? -10.988 -4.320 18.890 1.00 51.01 61 THR C C 1
ATOM 1286 O O . THR C 1 18 ? -10.021 -4.851 19.429 1.00 44.94 61 THR C O 1
ATOM 1290 N N . LEU C 1 19 ? -11.230 -3.020 18.976 1.00 42.82 62 LEU C N 1
ATOM 1291 C CA . LEU C 1 19 ? -10.372 -2.128 19.733 1.00 49.59 62 LEU C CA 1
ATOM 1292 C C . LEU C 1 19 ? -10.449 -2.369 21.243 1.00 56.27 62 LEU C C 1
ATOM 1293 O O . LEU C 1 19 ? -9.450 -2.265 21.954 1.00 52.44 62 LEU C O 1
ATOM 1298 N N . THR C 1 20 ? -11.651 -2.671 21.722 1.00 55.99 63 THR C N 1
ATOM 1299 C CA . THR C 1 20 ? -11.875 -2.939 23.133 1.00 52.76 63 THR C CA 1
ATOM 1300 C C . THR C 1 20 ? -11.136 -4.202 23.563 1.00 52.14 63 THR C C 1
ATOM 1301 O O . THR C 1 20 ? -10.591 -4.251 24.656 1.00 53.99 63 THR C O 1
ATOM 1305 N N . ASP C 1 21 ? -11.151 -5.233 22.717 1.00 53.42 64 ASP C N 1
ATOM 1306 C CA . ASP C 1 21 ? -10.467 -6.490 23.028 1.00 56.71 64 ASP C CA 1
ATOM 1307 C C . ASP C 1 21 ? -8.962 -6.294 22.992 1.00 59.19 64 ASP C C 1
ATOM 1308 O O . ASP C 1 21 ? -8.240 -6.871 23.804 1.00 59.94 64 ASP C O 1
ATOM 1313 N N . GLU C 1 22 ? -8.502 -5.479 22.044 1.00 57.04 65 GLU C N 1
ATOM 1314 C CA . GLU C 1 22 ? -7.079 -5.209 21.879 1.00 54.10 65 GLU C CA 1
ATOM 1315 C C . GLU C 1 22 ? -6.568 -4.467 23.086 1.00 49.46 65 GLU C C 1
ATOM 1316 O O . GLU C 1 22 ? -5.517 -4.797 23.622 1.00 49.28 65 GLU C O 1
ATOM 1322 N N . ASN C 1 23 ? -7.347 -3.486 23.528 1.00 48.87 66 ASN C N 1
ATOM 1323 C CA . ASN C 1 23 ? -6.952 -2.662 24.645 1.00 45.90 66 ASN C CA 1
ATOM 1324 C C . ASN C 1 23 ? -6.748 -3.532 25.879 1.00 54.81 66 ASN C C 1
ATOM 1325 O O . ASN C 1 23 ? -5.773 -3.359 26.603 1.00 54.70 66 ASN C O 1
ATOM 1330 N N . GLU C 1 24 ? -7.627 -4.511 26.071 1.00 57.56 67 GLU C N 1
ATOM 1331 C CA . GLU C 1 24 ? -7.515 -5.399 27.219 1.00 47.87 67 GLU C CA 1
ATOM 1332 C C . GLU C 1 24 ? -6.264 -6.218 27.083 1.00 43.72 67 GLU C C 1
ATOM 1333 O O . GLU C 1 24 ? -5.504 -6.351 28.049 1.00 57.51 67 GLU C O 1
ATOM 1339 N N . LYS C 1 25 ? -6.048 -6.786 25.896 1.00 44.11 68 LYS C N 1
ATOM 1340 C CA . LYS C 1 25 ? -4.899 -7.661 25.720 1.00 46.53 68 LYS C CA 1
ATOM 1341 C C . LYS C 1 25 ? -3.552 -6.928 25.765 1.00 44.83 68 LYS C C 1
ATOM 1342 O O . LYS C 1 25 ? -2.584 -7.473 26.251 1.00 37.23 68 LYS C O 1
ATOM 1348 N N . LEU C 1 26 ? -3.524 -5.678 25.335 1.00 43.87 69 LEU C N 1
ATOM 1349 C CA . LEU C 1 26 ? -2.307 -4.910 25.319 1.00 45.87 69 LEU C CA 1
ATOM 1350 C C . LEU C 1 26 ? -1.976 -4.645 26.791 1.00 50.29 69 LEU C C 1
ATOM 1351 O O . LEU C 1 26 ? -0.819 -4.678 27.212 1.00 42.45 69 LEU C O 1
ATOM 1356 N N . ARG C 1 27 ? -3.011 -4.391 27.585 1.00 53.21 70 ARG C N 1
ATOM 1357 C CA . ARG C 1 27 ? -2.821 -4.206 29.023 1.00 44.86 70 ARG C CA 1
ATOM 1358 C C . ARG C 1 27 ? -2.338 -5.497 29.715 1.00 52.11 70 ARG C C 1
ATOM 1359 O O . ARG C 1 27 ? -1.483 -5.454 30.600 1.00 46.12 70 ARG C O 1
ATOM 1367 N N . GLU C 1 28 ? -2.859 -6.647 29.303 1.00 51.83 71 GLU C N 1
ATOM 1368 C CA . GLU C 1 28 ? -2.347 -7.892 29.850 1.00 51.86 71 GLU C CA 1
ATOM 1369 C C . GLU C 1 28 ? -0.893 -8.095 29.445 1.00 54.09 71 GLU C C 1
ATOM 1370 O O . GLU C 1 28 ? -0.067 -8.528 30.252 1.00 52.04 71 GLU C O 1
ATOM 1376 N N . GLU C 1 29 ? -0.593 -7.751 28.196 1.00 52.64 72 GLU C N 1
ATOM 1377 C CA . GLU C 1 29 ? 0.733 -7.943 27.647 1.00 49.31 72 GLU C CA 1
ATOM 1378 C C . GLU C 1 29 ? 1.741 -7.115 28.433 1.00 47.17 72 GLU C C 1
ATOM 1379 O O . GLU C 1 29 ? 2.857 -7.579 28.697 1.00 37.38 72 GLU C O 1
ATOM 1385 N N . LEU C 1 30 ? 1.353 -5.889 28.787 1.00 31.81 73 LEU C N 1
ATOM 1386 C CA . LEU C 1 30 ? 2.249 -5.040 29.551 1.00 44.95 73 LEU C CA 1
ATOM 1387 C C . LEU C 1 30 ? 2.554 -5.643 30.914 1.00 45.96 73 LEU C C 1
ATOM 1388 O O . LEU C 1 30 ? 3.681 -5.571 31.380 1.00 51.90 73 LEU C O 1
ATOM 1393 N N . GLN C 1 31 ? 1.573 -6.285 31.531 1.00 45.00 74 GLN C N 1
ATOM 1394 C CA . GLN C 1 31 ? 1.795 -6.846 32.857 1.00 46.13 74 GLN C CA 1
ATOM 1395 C C . GLN C 1 31 ? 2.705 -8.045 32.773 1.00 45.82 74 GLN C C 1
ATOM 1396 O O . GLN C 1 31 ? 3.518 -8.270 33.658 1.00 48.56 74 GLN C O 1
ATOM 1402 N N . GLN C 1 32 ? 2.558 -8.815 31.699 1.00 49.36 75 GLN C N 1
ATOM 1403 C CA . GLN C 1 32 ? 3.421 -9.965 31.462 1.00 49.41 75 GLN C CA 1
ATOM 1404 C C . GLN C 1 32 ? 4.894 -9.564 31.365 1.00 53.51 75 GLN C C 1
ATOM 1405 O O . GLN C 1 32 ? 5.759 -10.212 31.956 1.00 59.91 75 GLN C O 1
ATOM 1411 N N . TYR C 1 33 ? 5.173 -8.469 30.664 1.00 53.95 76 TYR C N 1
ATOM 1412 C CA . TYR C 1 33 ? 6.551 -7.983 30.556 1.00 53.35 76 TYR C CA 1
ATOM 1413 C C . TYR C 1 33 ? 7.009 -7.439 31.895 1.00 52.20 76 TYR C C 1
ATOM 1414 O O . TYR C 1 33 ? 8.124 -7.698 32.301 1.00 59.46 76 TYR C O 1
ATOM 1423 N N . TYR C 1 34 ? 6.128 -6.736 32.603 1.00 55.65 77 TYR C N 1
ATOM 1424 C CA . TYR C 1 34 ? 6.471 -6.217 33.919 1.00 46.96 77 TYR C CA 1
ATOM 1425 C C . TYR C 1 34 ? 6.903 -7.350 34.812 1.00 45.83 77 TYR C C 1
ATOM 1426 O O . TYR C 1 34 ? 7.847 -7.218 35.573 1.00 54.66 77 TYR C O 1
ATOM 1435 N N . ALA C 1 35 ? 6.222 -8.479 34.701 1.00 45.37 78 ALA C N 1
ATOM 1436 C CA . ALA C 1 35 ? 6.548 -9.625 35.531 1.00 46.13 78 ALA C CA 1
ATOM 1437 C C . ALA C 1 35 ? 7.966 -10.123 35.231 1.00 56.82 78 ALA C C 1
ATOM 1438 O O . ALA C 1 35 ? 8.609 -10.726 36.084 1.00 59.14 78 ALA C O 1
ATOM 1440 N N . LEU C 1 36 ? 8.411 -9.933 33.993 1.00 59.43 79 LEU C N 1
ATOM 1441 C CA . LEU C 1 36 ? 9.746 -10.341 33.577 1.00 60.39 79 LEU C CA 1
ATOM 1442 C C . LEU C 1 36 ? 10.713 -9.168 33.713 1.00 63.63 79 LEU C C 1
ATOM 1443 O O . LEU C 1 36 ? 11.890 -9.344 34.004 1.00 65.25 79 LEU C O 1
ATOM 1448 N N . SER D 2 4 ? 5.790 -21.301 56.296 1.00 106.53 0 SER D N 1
ATOM 1449 C CA . SER D 2 4 ? 6.684 -20.425 55.541 1.00 104.41 0 SER D CA 1
ATOM 1450 C C . SER D 2 4 ? 6.869 -20.964 54.136 1.00 102.96 0 SER D C 1
ATOM 1451 O O . SER D 2 4 ? 7.944 -20.871 53.556 1.00 102.26 0 SER D O 1
ATOM 1454 N N . ASN D 2 5 ? 5.803 -21.523 53.586 1.00 106.03 1 ASN D N 1
ATOM 1455 C CA . ASN D 2 5 ? 5.892 -22.190 52.301 1.00 105.35 1 ASN D CA 1
ATOM 1456 C C . ASN D 2 5 ? 5.728 -21.300 51.067 1.00 100.60 1 ASN D C 1
ATOM 1457 O O . ASN D 2 5 ? 6.172 -21.684 49.986 1.00 100.96 1 ASN D O 1
ATOM 1462 N N . CYS D 2 6 ? 5.146 -20.109 51.202 1.00 94.48 2 CYS D N 1
ATOM 1463 C CA . CYS D 2 6 ? 4.940 -19.294 49.998 1.00 84.67 2 CYS D CA 1
ATOM 1464 C C . CYS D 2 6 ? 6.109 -18.401 49.645 1.00 76.61 2 CYS D C 1
ATOM 1465 O O . CYS D 2 6 ? 6.769 -17.847 50.517 1.00 78.91 2 CYS D O 1
ATOM 1468 N N . GLY D 2 7 ? 6.314 -18.235 48.342 1.00 71.66 3 GLY D N 1
ATOM 1469 C CA . GLY D 2 7 ? 7.306 -17.325 47.794 1.00 69.97 3 GLY D CA 1
ATOM 1470 C C . GLY D 2 7 ? 6.618 -16.034 47.412 1.00 69.07 3 GLY D C 1
ATOM 1471 O O . GLY D 2 7 ? 5.506 -15.778 47.859 1.00 69.01 3 GLY D O 1
ATOM 1472 N N . PRO D 2 8 ? 7.289 -15.190 46.618 1.00 63.65 4 PRO D N 1
ATOM 1473 C CA . PRO D 2 8 ? 6.665 -13.942 46.163 1.00 59.76 4 PRO D CA 1
ATOM 1474 C C . PRO D 2 8 ? 5.414 -14.216 45.313 1.00 63.02 4 PRO D C 1
ATOM 1475 O O . PRO D 2 8 ? 5.339 -15.244 44.623 1.00 63.49 4 PRO D O 1
ATOM 1479 N N . PRO D 2 9 ? 4.414 -13.327 45.395 1.00 56.34 5 PRO D N 1
ATOM 1480 C CA . PRO D 2 9 ? 3.132 -13.542 44.720 1.00 48.56 5 PRO D CA 1
ATOM 1481 C C . PRO D 2 9 ? 3.269 -13.376 43.219 1.00 55.05 5 PRO D C 1
ATOM 1482 O O . PRO D 2 9 ? 4.145 -12.651 42.764 1.00 59.35 5 PRO D O 1
ATOM 1486 N N . PRO D 2 10 ? 2.408 -14.038 42.448 1.00 57.12 6 PRO D N 1
ATOM 1487 C CA . PRO D 2 10 ? 2.520 -13.892 41.001 1.00 49.44 6 PRO D CA 1
ATOM 1488 C C . PRO D 2 10 ? 2.189 -12.463 40.628 1.00 49.80 6 PRO D C 1
ATOM 1489 O O . PRO D 2 10 ? 1.605 -11.748 41.444 1.00 46.77 6 PRO D O 1
ATOM 1493 N N . THR D 2 11 ? 2.615 -12.031 39.448 1.00 52.36 7 THR D N 1
ATOM 1494 C CA . THR D 2 11 ? 2.181 -10.751 38.916 1.00 51.67 7 THR D CA 1
ATOM 1495 C C . THR D 2 11 ? 0.814 -10.928 38.268 1.00 53.27 7 THR D C 1
ATOM 1496 O O . THR D 2 11 ? 0.618 -11.831 37.459 1.00 60.48 7 THR D O 1
ATOM 1500 N N . LEU D 2 12 ? -0.134 -10.071 38.621 1.00 50.53 8 LEU D N 1
ATOM 1501 C CA . LEU D 2 12 ? -1.478 -10.236 38.106 1.00 48.76 8 LEU D CA 1
ATOM 1502 C C . LEU D 2 12 ? -1.748 -9.205 37.038 1.00 48.75 8 LEU D C 1
ATOM 1503 O O . LEU D 2 12 ? -1.121 -8.139 37.023 1.00 43.67 8 LEU D O 1
ATOM 1508 N N . SER D 2 13 ? -2.683 -9.529 36.147 1.00 41.92 9 SER D N 1
ATOM 1509 C CA . SER D 2 13 ? -3.072 -8.633 35.068 1.00 44.78 9 SER D CA 1
ATOM 1510 C C . SER D 2 13 ? -4.025 -7.538 35.528 1.00 54.08 9 SER D C 1
ATOM 1511 O O . SER D 2 13 ? -4.145 -6.508 34.868 1.00 59.11 9 SER D O 1
ATOM 1514 N N . PHE D 2 14 ? -4.695 -7.759 36.662 1.00 59.47 10 PHE D N 1
ATOM 1515 C CA . PHE D 2 14 ? -5.771 -6.866 37.123 1.00 53.00 10 PHE D CA 1
ATOM 1516 C C . PHE D 2 14 ? -5.494 -6.094 38.422 1.00 49.32 10 PHE D C 1
ATOM 1517 O O . PHE D 2 14 ? -6.158 -5.101 38.705 1.00 52.10 10 PHE D O 1
ATOM 1525 N N . ALA D 2 15 ? -4.496 -6.506 39.193 1.00 48.02 11 ALA D N 1
ATOM 1526 C CA . ALA D 2 15 ? -4.263 -5.851 40.476 1.00 46.80 11 ALA D CA 1
ATOM 1527 C C . ALA D 2 15 ? -2.786 -5.741 40.794 1.00 45.24 11 ALA D C 1
ATOM 1528 O O . ALA D 2 15 ? -1.969 -6.501 40.278 1.00 49.55 11 ALA D O 1
ATOM 1530 N N . ALA D 2 16 ? -2.459 -4.789 41.661 1.00 40.76 12 ALA D N 1
ATOM 1531 C CA . ALA D 2 16 ? -1.099 -4.623 42.138 1.00 44.30 12 ALA D CA 1
ATOM 1532 C C . ALA D 2 16 ? -1.067 -4.627 43.664 1.00 46.84 12 ALA D C 1
ATOM 1533 O O . ALA D 2 16 ? -2.053 -4.286 44.327 1.00 41.78 12 ALA D O 1
ATOM 1535 N N . PRO D 2 17 ? 0.065 -5.046 44.229 1.00 43.47 13 PRO D N 1
ATOM 1536 C CA . PRO D 2 17 ? 0.143 -5.072 45.681 1.00 36.97 13 PRO D CA 1
ATOM 1537 C C . PRO D 2 17 ? 0.155 -3.674 46.244 1.00 37.93 13 PRO D C 1
ATOM 1538 O O . PRO D 2 17 ? 0.804 -2.822 45.674 1.00 49.38 13 PRO D O 1
ATOM 1542 N N . MET D 2 18 ? -0.602 -3.408 47.296 1.00 51.11 14 MET D N 1
ATOM 1543 C CA . MET D 2 18 ? -0.346 -2.205 48.069 1.00 51.73 14 MET D CA 1
ATOM 1544 C C . MET D 2 18 ? 0.869 -2.552 48.927 1.00 52.66 14 MET D C 1
ATOM 1545 O O . MET D 2 18 ? 1.001 -3.693 49.361 1.00 66.64 14 MET D O 1
ATOM 1550 N N . ASP D 2 19 ? 1.763 -1.611 49.160 1.00 53.67 15 ASP D N 1
ATOM 1551 C CA . ASP D 2 19 ? 3.013 -1.922 49.873 1.00 77.93 15 ASP D CA 1
ATOM 1552 C C . ASP D 2 19 ? 3.848 -3.022 49.206 1.00 76.44 15 ASP D C 1
ATOM 1553 O O . ASP D 2 19 ? 3.706 -4.221 49.488 1.00 66.92 15 ASP D O 1
ATOM 1558 N N . ILE D 2 20 ? 4.723 -2.579 48.318 1.00 83.21 16 ILE D N 1
ATOM 1559 C CA . ILE D 2 20 ? 5.627 -3.447 47.602 1.00 86.48 16 ILE D CA 1
ATOM 1560 C C . ILE D 2 20 ? 6.977 -3.496 48.288 1.00 92.99 16 ILE D C 1
ATOM 1561 O O . ILE D 2 20 ? 7.942 -3.975 47.714 1.00 102.20 16 ILE D O 1
ATOM 1566 N N . THR D 2 21 ? 7.071 -3.016 49.519 1.00 96.56 17 THR D N 1
ATOM 1567 C CA . THR D 2 21 ? 8.370 -3.071 50.177 1.00 103.31 17 THR D CA 1
ATOM 1568 C C . THR D 2 21 ? 8.618 -4.472 50.731 1.00 110.42 17 THR D C 1
ATOM 1569 O O . THR D 2 21 ? 8.876 -5.395 49.958 1.00 112.06 17 THR D O 1
ATOM 1573 N N . LEU D 2 22 ? 8.557 -4.640 52.048 1.00 113.06 18 LEU D N 1
ATOM 1574 C CA . LEU D 2 22 ? 8.611 -5.969 52.668 1.00 113.70 18 LEU D CA 1
ATOM 1575 C C . LEU D 2 22 ? 9.916 -6.730 52.369 1.00 117.88 18 LEU D C 1
ATOM 1576 O O . LEU D 2 22 ? 10.600 -7.176 53.297 1.00 125.29 18 LEU D O 1
ATOM 1581 N N . THR D 2 23 ? 10.247 -6.882 51.084 1.00 110.19 19 THR D N 1
ATOM 1582 C CA . THR D 2 23 ? 11.393 -7.683 50.600 1.00 106.77 19 THR D CA 1
ATOM 1583 C C . THR D 2 23 ? 11.539 -9.118 51.114 1.00 110.09 19 THR D C 1
ATOM 1584 O O . THR D 2 23 ? 12.449 -9.829 50.684 1.00 114.34 19 THR D O 1
ATOM 1588 N N . GLU D 2 24 ? 10.679 -9.551 52.026 1.00 104.98 20 GLU D N 1
ATOM 1589 C CA . GLU D 2 24 ? 10.660 -10.959 52.381 1.00 101.62 20 GLU D CA 1
ATOM 1590 C C . GLU D 2 24 ? 10.306 -11.852 51.193 1.00 98.84 20 GLU D C 1
ATOM 1591 O O . GLU D 2 24 ? 9.322 -11.617 50.497 1.00 98.98 20 GLU D O 1
ATOM 1597 N N . THR D 2 25 ? 11.149 -12.859 50.965 1.00 94.27 21 THR D N 1
ATOM 1598 C CA . THR D 2 25 ? 11.065 -13.726 49.791 1.00 87.30 21 THR D CA 1
ATOM 1599 C C . THR D 2 25 ? 10.203 -14.941 50.142 1.00 83.59 21 THR D C 1
ATOM 1600 O O . THR D 2 25 ? 9.672 -15.623 49.261 1.00 83.59 21 THR D O 1
ATOM 1604 N N . ARG D 2 26 ? 10.028 -15.179 51.441 1.00 80.47 22 ARG D N 1
ATOM 1605 C CA . ARG D 2 26 ? 9.212 -16.295 51.896 1.00 84.90 22 ARG D CA 1
ATOM 1606 C C . ARG D 2 26 ? 8.133 -15.811 52.857 1.00 84.75 22 ARG D C 1
ATOM 1607 O O . ARG D 2 26 ? 8.409 -15.069 53.794 1.00 90.30 22 ARG D O 1
ATOM 1615 N N . PHE D 2 27 ? 6.919 -16.321 52.677 1.00 78.57 23 PHE D N 1
ATOM 1616 C CA . PHE D 2 27 ? 5.776 -15.902 53.489 1.00 71.97 23 PHE D CA 1
ATOM 1617 C C . PHE D 2 27 ? 5.098 -17.069 54.166 1.00 68.37 23 PHE D C 1
ATOM 1618 O O . PHE D 2 27 ? 4.895 -18.122 53.553 1.00 65.47 23 PHE D O 1
ATOM 1626 N N . LYS D 2 28 ? 4.744 -16.856 55.431 1.00 70.43 24 LYS D N 1
ATOM 1627 C CA . LYS D 2 28 ? 4.157 -17.892 56.268 1.00 72.51 24 LYS D CA 1
ATOM 1628 C C . LYS D 2 28 ? 2.797 -18.289 55.744 1.00 73.03 24 LYS D C 1
ATOM 1629 O O . LYS D 2 28 ? 2.131 -17.501 55.079 1.00 74.13 24 LYS D O 1
ATOM 1635 N N . THR D 2 29 ? 2.409 -19.535 55.984 1.00 74.41 25 THR D N 1
ATOM 1636 C CA . THR D 2 29 ? 1.083 -19.979 55.592 1.00 69.88 25 THR D CA 1
ATOM 1637 C C . THR D 2 29 ? 0.057 -19.108 56.321 1.00 70.30 25 THR D C 1
ATOM 1638 O O . THR D 2 29 ? 0.135 -18.940 57.537 1.00 74.34 25 THR D O 1
ATOM 1642 N N . GLY D 2 30 ? -0.852 -18.491 55.568 1.00 59.81 26 GLY D N 1
ATOM 1643 C CA . GLY D 2 30 ? -1.888 -17.666 56.163 1.00 63.34 26 GLY D CA 1
ATOM 1644 C C . GLY D 2 30 ? -1.768 -16.166 55.947 1.00 61.72 26 GLY D C 1
ATOM 1645 O O . GLY D 2 30 ? -2.706 -15.423 56.244 1.00 62.70 26 GLY D O 1
ATOM 1646 N N . THR D 2 31 ? -0.614 -15.711 55.466 1.00 60.27 27 THR D N 1
ATOM 1647 C CA . THR D 2 31 ? -0.379 -14.281 55.299 1.00 64.52 27 THR D CA 1
ATOM 1648 C C . THR D 2 31 ? -1.214 -13.740 54.171 1.00 59.91 27 THR D C 1
ATOM 1649 O O . THR D 2 31 ? -1.406 -14.403 53.151 1.00 57.43 27 THR D O 1
ATOM 1653 N N . THR D 2 32 ? -1.734 -12.537 54.364 1.00 65.27 28 THR D N 1
ATOM 1654 C CA . THR D 2 32 ? -2.501 -11.878 53.318 1.00 65.84 28 THR D CA 1
ATOM 1655 C C . THR D 2 32 ? -1.897 -10.574 52.866 1.00 59.09 28 THR D C 1
ATOM 1656 O O . THR D 2 32 ? -1.450 -9.762 53.674 1.00 57.50 28 THR D O 1
ATOM 1660 N N . LEU D 2 33 ? -1.910 -10.369 51.561 1.00 56.53 29 LEU D N 1
ATOM 1661 C CA . LEU D 2 33 ? -1.399 -9.142 50.989 1.00 55.34 29 LEU D CA 1
ATOM 1662 C C . LEU D 2 33 ? -2.570 -8.358 50.380 1.00 57.08 29 LEU D C 1
ATOM 1663 O O . LEU D 2 33 ? -3.437 -8.932 49.725 1.00 56.40 29 LEU D O 1
ATOM 1668 N N . LYS D 2 34 ? -2.602 -7.054 50.636 1.00 55.90 30 LYS D N 1
ATOM 1669 C CA . LYS D 2 34 ? -3.653 -6.189 50.140 1.00 49.50 30 LYS D CA 1
ATOM 1670 C C . LYS D 2 34 ? -3.331 -5.723 48.725 1.00 55.18 30 LYS D C 1
ATOM 1671 O O . LYS D 2 34 ? -2.197 -5.315 48.427 1.00 58.24 30 LYS D O 1
ATOM 1677 N N . TYR D 2 35 ? -4.327 -5.795 47.851 1.00 50.81 31 TYR D N 1
ATOM 1678 C CA . TYR D 2 35 ? -4.134 -5.387 46.466 1.00 51.68 31 TYR D CA 1
ATOM 1679 C C . TYR D 2 35 ? -5.030 -4.224 46.064 1.00 51.03 31 TYR D C 1
ATOM 1680 O O . TYR D 2 35 ? -6.035 -3.935 46.706 1.00 56.61 31 TYR D O 1
ATOM 1689 N N . THR D 2 36 ? -4.633 -3.538 45.007 1.00 49.48 32 THR D N 1
ATOM 1690 C CA . THR D 2 36 ? -5.427 -2.460 44.448 1.00 43.20 32 THR D CA 1
ATOM 1691 C C . THR D 2 36 ? -5.553 -2.663 42.933 1.00 45.98 32 THR D C 1
ATOM 1692 O O . THR D 2 36 ? -4.653 -3.212 42.289 1.00 49.80 32 THR D O 1
ATOM 1696 N N . CYS D 2 37 ? -6.682 -2.258 42.369 1.00 48.60 33 CYS D N 1
ATOM 1697 C CA . CYS D 2 37 ? -6.909 -2.436 40.942 1.00 43.67 33 CYS D CA 1
ATOM 1698 C C . CYS D 2 37 ? -5.949 -1.634 40.091 1.00 43.62 33 CYS D C 1
ATOM 1699 O O . CYS D 2 37 ? -5.743 -0.451 40.335 1.00 47.78 33 CYS D O 1
ATOM 1702 N N . LEU D 2 38 ? -5.377 -2.279 39.075 1.00 44.80 34 LEU D N 1
ATOM 1703 C CA . LEU D 2 38 ? -4.621 -1.548 38.064 1.00 45.13 34 LEU D CA 1
ATOM 1704 C C . LEU D 2 38 ? -5.541 -0.676 37.241 1.00 46.08 34 LEU D C 1
ATOM 1705 O O . LEU D 2 38 ? -6.737 -0.964 37.106 1.00 43.21 34 LEU D O 1
ATOM 1710 N N . PRO D 2 39 ? -4.986 0.380 36.651 1.00 48.69 35 PRO D N 1
ATOM 1711 C CA . PRO D 2 39 ? -5.866 1.221 35.843 1.00 44.15 35 PRO D CA 1
ATOM 1712 C C . PRO D 2 39 ? -6.494 0.431 34.703 1.00 44.31 35 PRO D C 1
ATOM 1713 O O . PRO D 2 39 ? -5.898 -0.514 34.183 1.00 41.02 35 PRO D O 1
ATOM 1717 N N . GLY D 2 40 ? -7.742 0.768 34.387 1.00 51.48 36 GLY D N 1
ATOM 1718 C CA . GLY D 2 40 ? -8.487 0.046 33.379 1.00 51.51 36 GLY D CA 1
ATOM 1719 C C . GLY D 2 40 ? -9.298 -1.102 33.951 1.00 50.38 36 GLY D C 1
ATOM 1720 O O . GLY D 2 40 ? -10.080 -1.739 33.237 1.00 51.08 36 GLY D O 1
ATOM 1721 N N . TYR D 2 41 ? -9.103 -1.378 35.238 1.00 43.89 37 TYR D N 1
ATOM 1722 C CA . TYR D 2 41 ? -9.801 -2.474 35.899 1.00 47.48 37 TYR D CA 1
ATOM 1723 C C . TYR D 2 41 ? -10.707 -1.957 37.018 1.00 54.58 37 TYR D C 1
ATOM 1724 O O . TYR D 2 41 ? -10.427 -0.908 37.596 1.00 57.68 37 TYR D O 1
ATOM 1733 N N . VAL D 2 42 ? -11.791 -2.674 37.322 1.00 47.43 38 VAL D N 1
ATOM 1734 C CA . VAL D 2 42 ? -12.661 -2.240 38.418 1.00 50.64 38 VAL D CA 1
ATOM 1735 C C . VAL D 2 42 ? -12.798 -3.318 39.489 1.00 55.14 38 VAL D C 1
ATOM 1736 O O . VAL D 2 42 ? -12.708 -4.508 39.189 1.00 57.13 38 VAL D O 1
ATOM 1740 N N . ARG D 2 43 ? -13.005 -2.884 40.734 1.00 49.07 39 ARG D N 1
ATOM 1741 C CA . ARG D 2 43 ? -13.212 -3.782 41.862 1.00 51.71 39 ARG D CA 1
ATOM 1742 C C . ARG D 2 43 ? -14.466 -4.638 41.673 1.00 56.75 39 ARG D C 1
ATOM 1743 O O . ARG D 2 43 ? -15.553 -4.125 41.414 1.00 57.23 39 ARG D O 1
ATOM 1751 N N . SER D 2 44 ? -14.315 -5.949 41.807 1.00 61.39 40 SER D N 1
ATOM 1752 C CA . SER D 2 44 ? -15.418 -6.874 41.576 1.00 67.32 40 SER D CA 1
ATOM 1753 C C . SER D 2 44 ? -15.896 -7.591 42.840 1.00 66.80 40 SER D C 1
ATOM 1754 O O . SER D 2 44 ? -17.034 -8.042 42.913 1.00 63.25 40 SER D O 1
ATOM 1757 N N . HIS D 2 45 ? -15.029 -7.667 43.843 1.00 66.52 41 HIS D N 1
ATOM 1758 C CA . HIS D 2 45 ? -15.308 -8.392 45.081 1.00 67.08 41 HIS D CA 1
ATOM 1759 C C . HIS D 2 45 ? -14.940 -7.494 46.228 1.00 62.15 41 HIS D C 1
ATOM 1760 O O . HIS D 2 45 ? -14.205 -6.530 46.042 1.00 56.29 41 HIS D O 1
ATOM 1767 N N . SER D 2 46 ? -15.492 -7.779 47.398 1.00 62.42 42 SER D N 1
ATOM 1768 C CA . SER D 2 46 ? -15.097 -7.079 48.608 1.00 66.17 42 SER D CA 1
ATOM 1769 C C . SER D 2 46 ? -13.626 -7.341 48.957 1.00 72.63 42 SER D C 1
ATOM 1770 O O . SER D 2 46 ? -12.833 -6.425 49.206 1.00 72.85 42 SER D O 1
ATOM 1773 N N . THR D 2 47 ? -13.266 -8.615 48.951 1.00 73.13 43 THR D N 1
ATOM 1774 C CA . THR D 2 47 ? -11.945 -9.026 49.364 1.00 66.13 43 THR D CA 1
ATOM 1775 C C . THR D 2 47 ? -10.978 -8.898 48.200 1.00 66.57 43 THR D C 1
ATOM 1776 O O . THR D 2 47 ? -11.150 -9.536 47.159 1.00 73.53 43 THR D O 1
ATOM 1780 N N . GLN D 2 48 ? -9.989 -8.027 48.376 1.00 58.16 44 GLN D N 1
ATOM 1781 C CA . GLN D 2 48 ? -8.953 -7.783 47.381 1.00 54.28 44 GLN D CA 1
ATOM 1782 C C . GLN D 2 48 ? -7.587 -8.225 47.913 1.00 62.95 44 GLN D C 1
ATOM 1783 O O . GLN D 2 48 ? -6.656 -7.420 48.047 1.00 62.54 44 GLN D O 1
ATOM 1789 N N . THR D 2 49 ? -7.484 -9.503 48.264 1.00 64.19 45 THR D N 1
ATOM 1790 C CA . THR D 2 49 ? -6.269 -10.012 48.869 1.00 50.84 45 THR D CA 1
ATOM 1791 C C . THR D 2 49 ? -5.749 -11.242 48.174 1.00 48.68 45 THR D C 1
ATOM 1792 O O . THR D 2 49 ? -6.493 -11.926 47.475 1.00 46.12 45 THR D O 1
ATOM 1796 N N . LEU D 2 50 ? -4.459 -11.506 48.367 1.00 46.40 46 LEU D N 1
ATOM 1797 C CA . LEU D 2 50 ? -3.884 -12.811 48.085 1.00 48.73 46 LEU D CA 1
ATOM 1798 C C . LEU D 2 50 ? -3.488 -13.483 49.404 1.00 58.24 46 LEU D C 1
ATOM 1799 O O . LEU D 2 50 ? -2.872 -12.862 50.275 1.00 59.47 46 LEU D O 1
ATOM 1804 N N . THR D 2 51 ? -3.796 -14.770 49.523 1.00 65.63 47 THR D N 1
ATOM 1805 C CA . THR D 2 51 ? -3.490 -15.521 50.734 1.00 65.90 47 THR D CA 1
ATOM 1806 C C . THR D 2 51 ? -2.558 -16.676 50.430 1.00 67.96 47 THR D C 1
ATOM 1807 O O . THR D 2 51 ? -2.686 -17.343 49.405 1.00 62.71 47 THR D O 1
ATOM 1811 N N . CYS D 2 52 ? -1.590 -16.885 51.312 1.00 77.11 48 CYS D N 1
ATOM 1812 C CA . CYS D 2 52 ? -0.666 -18.006 51.178 1.00 74.41 48 CYS D CA 1
ATOM 1813 C C . CYS D 2 52 ? -1.235 -19.245 51.864 1.00 74.55 48 CYS D C 1
ATOM 1814 O O . CYS D 2 52 ? -1.476 -19.230 53.082 1.00 75.62 48 CYS D O 1
ATOM 1817 N N . ASN D 2 53 ? -1.480 -20.311 51.105 1.00 65.95 49 ASN D N 1
ATOM 1818 C CA . ASN D 2 53 ? -2.082 -21.473 51.736 1.00 67.08 49 ASN D CA 1
ATOM 1819 C C . ASN D 2 53 ? -1.035 -22.494 52.156 1.00 75.59 49 ASN D C 1
ATOM 1820 O O . ASN D 2 53 ? 0.178 -22.268 52.029 1.00 69.41 49 ASN D O 1
ATOM 1825 N N . SER D 2 54 ? -1.524 -23.615 52.665 1.00 79.44 50 SER D N 1
ATOM 1826 C CA . SER D 2 54 ? -0.670 -24.663 53.186 1.00 76.95 50 SER D CA 1
ATOM 1827 C C . SER D 2 54 ? 0.377 -25.141 52.157 1.00 76.55 50 SER D C 1
ATOM 1828 O O . SER D 2 54 ? 1.517 -25.436 52.509 1.00 79.73 50 SER D O 1
ATOM 1831 N N . ASP D 2 55 ? 0.004 -25.180 50.881 1.00 75.89 51 ASP D N 1
ATOM 1832 C CA . ASP D 2 55 ? 0.891 -25.730 49.849 1.00 77.28 51 ASP D CA 1
ATOM 1833 C C . ASP D 2 55 ? 1.833 -24.704 49.219 1.00 72.04 51 ASP D C 1
ATOM 1834 O O . ASP D 2 55 ? 2.477 -24.986 48.223 1.00 67.62 51 ASP D O 1
ATOM 1839 N N . GLY D 2 56 ? 1.932 -23.525 49.809 1.00 75.91 52 GLY D N 1
ATOM 1840 C CA . GLY D 2 56 ? 2.817 -22.501 49.292 1.00 76.69 52 GLY D CA 1
ATOM 1841 C C . GLY D 2 56 ? 2.412 -21.884 47.961 1.00 77.69 52 GLY D C 1
ATOM 1842 O O . GLY D 2 56 ? 3.258 -21.354 47.229 1.00 74.29 52 GLY D O 1
ATOM 1843 N N . GLU D 2 57 ? 1.111 -21.897 47.676 1.00 76.99 53 GLU D N 1
ATOM 1844 C CA . GLU D 2 57 ? 0.572 -21.220 46.502 1.00 76.09 53 GLU D CA 1
ATOM 1845 C C . GLU D 2 57 ? -0.248 -20.043 47.009 1.00 70.77 53 GLU D C 1
ATOM 1846 O O . GLU D 2 57 ? -0.780 -20.088 48.118 1.00 70.36 53 GLU D O 1
ATOM 1852 N N . TRP D 2 58 ? -0.300 -18.968 46.233 1.00 65.95 54 TRP D N 1
ATOM 1853 C CA . TRP D 2 58 ? -1.157 -17.838 46.569 1.00 63.65 54 TRP D CA 1
ATOM 1854 C C . TRP D 2 58 ? -2.596 -18.080 46.107 1.00 71.04 54 TRP D C 1
ATOM 1855 O O . TRP D 2 58 ? -2.836 -18.436 44.954 1.00 77.03 54 TRP D O 1
ATOM 1866 N N . VAL D 2 59 ? -3.558 -17.897 47.002 1.00 65.18 55 VAL D N 1
ATOM 1867 C CA . VAL D 2 59 ? -4.936 -18.143 46.631 1.00 61.12 55 VAL D CA 1
ATOM 1868 C C . VAL D 2 59 ? -5.733 -16.841 46.628 1.00 57.91 55 VAL D C 1
ATOM 1869 O O . VAL D 2 59 ? -5.658 -16.034 47.556 1.00 58.34 55 VAL D O 1
ATOM 1873 N N . TYR D 2 60 ? -6.473 -16.643 45.545 1.00 48.10 56 TYR D N 1
ATOM 1874 C CA . TYR D 2 60 ? -7.296 -15.458 45.347 1.00 52.18 56 TYR D CA 1
ATOM 1875 C C . TYR D 2 60 ? -8.398 -15.752 44.341 1.00 66.33 56 TYR D C 1
ATOM 1876 O O . TYR D 2 60 ? -8.322 -16.728 43.584 1.00 76.27 56 TYR D O 1
ATOM 1885 N N . ASN D 2 61 ? -9.432 -14.921 44.349 1.00 63.08 57 ASN D N 1
ATOM 1886 C CA . ASN D 2 61 ? -10.383 -14.903 43.254 1.00 66.82 57 ASN D CA 1
ATOM 1887 C C . ASN D 2 61 ? -10.075 -13.700 42.375 1.00 60.59 57 ASN D C 1
ATOM 1888 O O . ASN D 2 61 ? -9.223 -12.899 42.701 1.00 53.49 57 ASN D O 1
ATOM 1893 N N . THR D 2 62 ? -10.754 -13.566 41.250 1.00 65.98 58 THR D N 1
ATOM 1894 C CA . THR D 2 62 ? -10.481 -12.421 40.408 1.00 57.61 58 THR D CA 1
ATOM 1895 C C . THR D 2 62 ? -11.280 -11.236 40.942 1.00 59.82 58 THR D C 1
ATOM 1896 O O . THR D 2 62 ? -12.480 -11.123 40.686 1.00 73.49 58 THR D O 1
ATOM 1900 N N . PHE D 2 63 ? -10.619 -10.330 41.658 1.00 53.02 59 PHE D N 1
ATOM 1901 C CA . PHE D 2 63 ? -11.361 -9.283 42.356 1.00 54.04 59 PHE D CA 1
ATOM 1902 C C . PHE D 2 63 ? -11.292 -7.921 41.678 1.00 53.16 59 PHE D C 1
ATOM 1903 O O . PHE D 2 63 ? -11.839 -6.947 42.195 1.00 57.44 59 PHE D O 1
ATOM 1911 N N . CYS D 2 64 ? -10.637 -7.861 40.524 1.00 54.16 60 CYS D N 1
ATOM 1912 C CA . CYS D 2 64 ? -10.699 -6.693 39.650 1.00 47.06 60 CYS D CA 1
ATOM 1913 C C . CYS D 2 64 ? -10.932 -7.201 38.242 1.00 46.76 60 CYS D C 1
ATOM 1914 O O . CYS D 2 64 ? -10.354 -8.207 37.834 1.00 46.98 60 CYS D O 1
ATOM 1917 N N . ILE D 2 65 ? -11.774 -6.507 37.490 1.00 49.27 61 ILE D N 1
ATOM 1918 C CA . ILE D 2 65 ? -12.041 -6.930 36.123 1.00 50.61 61 ILE D CA 1
ATOM 1919 C C . ILE D 2 65 ? -11.906 -5.768 35.162 1.00 45.07 61 ILE D C 1
ATOM 1920 O O . ILE D 2 65 ? -12.095 -4.617 35.564 1.00 44.76 61 ILE D O 1
ATOM 1925 N N . TYR D 2 66 ? -11.608 -6.079 33.895 1.00 44.64 62 TYR D N 1
ATOM 1926 C CA . TYR D 2 66 ? -11.486 -5.060 32.847 1.00 43.79 62 TYR D CA 1
ATOM 1927 C C . TYR D 2 66 ? -12.788 -4.241 32.810 1.00 53.36 62 TYR D C 1
ATOM 1928 O O . TYR D 2 66 ? -13.890 -4.807 32.741 1.00 46.00 62 TYR D O 1
ATOM 1937 N N . LYS D 2 67 ? -12.644 -2.915 32.828 1.00 47.56 63 LYS D N 1
ATOM 1938 C CA . LYS D 2 67 ? -13.775 -1.995 32.958 1.00 49.36 63 LYS D CA 1
ATOM 1939 C C . LYS D 2 67 ? -14.675 -1.773 31.750 1.00 55.32 63 LYS D C 1
ATOM 1940 O O . LYS D 2 67 ? -15.737 -1.161 31.904 1.00 55.95 63 LYS D O 1
ATOM 1946 N N . ARG D 2 68 ? -14.310 -2.268 30.568 1.00 51.81 64 ARG D N 1
ATOM 1947 C CA . ARG D 2 68 ? -15.128 -1.939 29.400 1.00 51.91 64 ARG D CA 1
ATOM 1948 C C . ARG D 2 68 ? -15.933 -3.086 28.813 1.00 51.81 64 ARG D C 1
ATOM 1949 O O . ARG D 2 68 ? -15.391 -4.157 28.508 1.00 47.51 64 ARG D O 1
ATOM 1957 N N . CYS D 2 69 ? -17.235 -2.820 28.648 1.00 49.49 65 CYS D N 1
ATOM 1958 C CA . CYS D 2 69 ? -18.141 -3.720 27.969 1.00 50.76 65 CYS D CA 1
ATOM 1959 C C . CYS D 2 69 ? -17.926 -3.623 26.459 1.00 59.96 65 CYS D C 1
ATOM 1960 O O . CYS D 2 69 ? -17.351 -2.650 25.959 1.00 59.99 65 CYS D O 1
ATOM 1963 N N . ARG D 2 70 ? -18.385 -4.645 25.745 1.00 54.79 66 ARG D N 1
ATOM 1964 C CA . ARG D 2 70 ? -18.339 -4.670 24.296 1.00 62.08 66 ARG D CA 1
ATOM 1965 C C . ARG D 2 70 ? -19.665 -4.087 23.777 1.00 67.26 66 ARG D C 1
ATOM 1966 O O . ARG D 2 70 ? -20.626 -3.974 24.542 1.00 64.95 66 ARG D O 1
ATOM 1974 N N . HIS D 2 71 ? -19.701 -3.642 22.520 1.00 67.05 67 HIS D N 1
ATOM 1975 C CA . HIS D 2 71 ? -20.956 -3.179 21.927 1.00 61.19 67 HIS D CA 1
ATOM 1976 C C . HIS D 2 71 ? -21.898 -4.362 21.752 1.00 63.70 67 HIS D C 1
ATOM 1977 O O . HIS D 2 71 ? -21.523 -5.388 21.198 1.00 59.85 67 HIS D O 1
ATOM 1984 N N . PRO D 2 72 ? -23.139 -4.215 22.220 1.00 70.39 68 PRO D N 1
ATOM 1985 C CA . PRO D 2 72 ? -24.084 -5.337 22.257 1.00 73.96 68 PRO D CA 1
ATOM 1986 C C . PRO D 2 72 ? -24.593 -5.768 20.884 1.00 77.07 68 PRO D C 1
ATOM 1987 O O . PRO D 2 72 ? -25.180 -6.843 20.771 1.00 80.95 68 PRO D O 1
ATOM 1991 N N . GLY D 2 73 ? -24.354 -4.964 19.856 1.00 76.58 69 GLY D N 1
ATOM 1992 C CA . GLY D 2 73 ? -24.766 -5.325 18.511 1.00 81.26 69 GLY D CA 1
ATOM 1993 C C . GLY D 2 73 ? -25.874 -4.458 17.942 1.00 84.89 69 GLY D C 1
ATOM 1994 O O . GLY D 2 73 ? -26.335 -3.516 18.584 1.00 84.27 69 GLY D O 1
ATOM 1995 N N . GLU D 2 74 ? -26.315 -4.782 16.733 1.00 86.27 70 GLU D N 1
ATOM 1996 C CA . GLU D 2 74 ? -27.298 -3.950 16.062 1.00 88.57 70 GLU D CA 1
ATOM 1997 C C . GLU D 2 74 ? -28.701 -4.290 16.535 1.00 86.52 70 GLU D C 1
ATOM 1998 O O . GLU D 2 74 ? -28.995 -5.444 16.847 1.00 80.81 70 GLU D O 1
ATOM 2004 N N . LEU D 2 75 ? -29.570 -3.284 16.581 1.00 91.77 71 LEU D N 1
ATOM 2005 C CA . LEU D 2 75 ? -30.952 -3.501 16.999 1.00 93.71 71 LEU D CA 1
ATOM 2006 C C . LEU D 2 75 ? -31.835 -3.427 15.766 1.00 91.65 71 LEU D C 1
ATOM 2007 O O . LEU D 2 75 ? -32.195 -2.342 15.303 1.00 97.10 71 LEU D O 1
ATOM 2012 N N . ARG D 2 76 ? -32.129 -4.601 15.221 1.00 82.81 72 ARG D N 1
ATOM 2013 C CA . ARG D 2 76 ? -33.001 -4.750 14.068 1.00 88.26 72 ARG D CA 1
ATOM 2014 C C . ARG D 2 76 ? -34.286 -3.947 14.231 1.00 92.10 72 ARG D C 1
ATOM 2015 O O . ARG D 2 76 ? -34.991 -4.070 15.240 1.00 93.09 72 ARG D O 1
ATOM 2023 N N . ASN D 2 77 ? -34.537 -3.097 13.234 1.00 96.87 73 ASN D N 1
ATOM 2024 C CA . ASN D 2 77 ? -35.667 -2.165 13.182 1.00 96.89 73 ASN D CA 1
ATOM 2025 C C . ASN D 2 77 ? -35.553 -0.980 14.144 1.00 90.47 73 ASN D C 1
ATOM 2026 O O . ASN D 2 77 ? -36.486 -0.186 14.267 1.00 93.42 73 ASN D O 1
ATOM 2031 N N . GLY D 2 78 ? -34.421 -0.872 14.833 1.00 87.39 74 GLY D N 1
ATOM 2032 C CA . GLY D 2 78 ? -34.187 0.214 15.772 1.00 89.34 74 GLY D CA 1
ATOM 2033 C C . GLY D 2 78 ? -32.757 0.712 15.962 1.00 91.27 74 GLY D C 1
ATOM 2034 O O . GLY D 2 78 ? -31.900 0.591 15.085 1.00 87.09 74 GLY D O 1
ATOM 2035 N N . GLN D 2 79 ? -32.494 1.244 17.151 1.00 94.52 75 GLN D N 1
ATOM 2036 C CA . GLN D 2 79 ? -31.274 1.991 17.417 1.00 96.56 75 GLN D CA 1
ATOM 2037 C C . GLN D 2 79 ? -30.637 1.718 18.798 1.00 90.35 75 GLN D C 1
ATOM 2038 O O . GLN D 2 79 ? -31.293 1.751 19.841 1.00 87.47 75 GLN D O 1
ATOM 2044 N N . VAL D 2 80 ? -29.330 1.486 18.794 1.00 89.15 76 VAL D N 1
ATOM 2045 C CA . VAL D 2 80 ? -28.577 1.410 20.036 1.00 79.42 76 VAL D CA 1
ATOM 2046 C C . VAL D 2 80 ? -27.719 2.656 20.139 1.00 81.96 76 VAL D C 1
ATOM 2047 O O . VAL D 2 80 ? -26.766 2.827 19.372 1.00 81.60 76 VAL D O 1
ATOM 2051 N N . GLU D 2 81 ? -28.027 3.508 21.109 1.00 74.38 77 GLU D N 1
ATOM 2052 C CA . GLU D 2 81 ? -27.311 4.767 21.217 1.00 88.48 77 GLU D CA 1
ATOM 2053 C C . GLU D 2 81 ? -26.351 4.826 22.401 1.00 87.26 77 GLU D C 1
ATOM 2054 O O . GLU D 2 81 ? -26.756 4.642 23.548 1.00 86.81 77 GLU D O 1
ATOM 2060 N N . ILE D 2 82 ? -25.072 5.062 22.111 1.00 87.12 78 ILE D N 1
ATOM 2061 C CA . ILE D 2 82 ? -24.095 5.346 23.160 1.00 86.26 78 ILE D CA 1
ATOM 2062 C C . ILE D 2 82 ? -24.331 6.743 23.729 1.00 94.95 78 ILE D C 1
ATOM 2063 O O . ILE D 2 82 ? -24.472 7.714 22.983 1.00 102.80 78 ILE D O 1
ATOM 2068 N N . LYS D 2 83 ? -24.390 6.849 25.048 1.00 93.99 79 LYS D N 1
ATOM 2069 C CA . LYS D 2 83 ? -24.591 8.148 25.677 1.00 91.11 79 LYS D CA 1
ATOM 2070 C C . LYS D 2 83 ? -23.246 8.753 26.084 1.00 88.11 79 LYS D C 1
ATOM 2071 O O . LYS D 2 83 ? -23.007 9.959 25.941 1.00 82.75 79 LYS D O 1
ATOM 2077 N N . THR D 2 84 ? -22.360 7.896 26.575 1.00 86.95 80 THR D N 1
ATOM 2078 C CA . THR D 2 84 ? -21.019 8.316 26.946 1.00 84.05 80 THR D CA 1
ATOM 2079 C C . THR D 2 84 ? -20.040 7.373 26.260 1.00 78.29 80 THR D C 1
ATOM 2080 O O . THR D 2 84 ? -19.632 7.612 25.124 1.00 83.57 80 THR D O 1
ATOM 2084 N N . ASP D 2 85 ? -19.704 6.279 26.931 1.00 69.76 81 ASP D N 1
ATOM 2085 C CA . ASP D 2 85 ? -18.926 5.223 26.306 1.00 64.95 81 ASP D CA 1
ATOM 2086 C C . ASP D 2 85 ? -19.587 3.897 26.655 1.00 61.73 81 ASP D C 1
ATOM 2087 O O . ASP D 2 85 ? -20.788 3.850 26.877 1.00 74.83 81 ASP D O 1
ATOM 2092 N N . LEU D 2 86 ? -18.817 2.818 26.669 1.00 58.93 82 LEU D N 1
ATOM 2093 C CA . LEU D 2 86 ? -19.356 1.505 26.993 1.00 56.96 82 LEU D CA 1
ATOM 2094 C C . LEU D 2 86 ? -18.670 0.977 28.264 1.00 56.07 82 LEU D C 1
ATOM 2095 O O . LEU D 2 86 ? -18.574 -0.237 28.481 1.00 54.61 82 LEU D O 1
ATOM 2100 N N . SER D 2 87 ? -18.207 1.893 29.110 1.00 56.53 83 SER D N 1
ATOM 2101 C CA . SER D 2 87 ? -17.438 1.500 30.293 1.00 66.85 83 SER D CA 1
ATOM 2102 C C . SER D 2 87 ? -18.350 1.211 31.482 1.00 66.90 83 SER D C 1
ATOM 2103 O O . SER D 2 87 ? -19.527 1.577 31.489 1.00 68.96 83 SER D O 1
ATOM 2106 N N . PHE D 2 88 ? -17.793 0.500 32.455 1.00 63.35 84 PHE D N 1
ATOM 2107 C CA . PHE D 2 88 ? -18.488 0.147 33.680 1.00 59.56 84 PHE D CA 1
ATOM 2108 C C . PHE D 2 88 ? -19.248 1.334 34.251 1.00 60.41 84 PHE D C 1
ATOM 2109 O O . PHE D 2 88 ? -18.673 2.407 34.463 1.00 61.61 84 PHE D O 1
ATOM 2117 N N . GLY D 2 89 ? -20.540 1.140 34.497 1.00 57.99 85 GLY D N 1
ATOM 2118 C CA . GLY D 2 89 ? -21.366 2.207 35.017 1.00 64.70 85 GLY D CA 1
ATOM 2119 C C . GLY D 2 89 ? -22.152 2.922 33.937 1.00 72.55 85 GLY D C 1
ATOM 2120 O O . GLY D 2 89 ? -23.260 3.421 34.190 1.00 82.90 85 GLY D O 1
ATOM 2121 N N . SER D 2 90 ? -21.604 2.976 32.728 1.00 59.95 86 SER D N 1
ATOM 2122 C CA . SER D 2 90 ? -22.278 3.719 31.670 1.00 66.71 86 SER D CA 1
ATOM 2123 C C . SER D 2 90 ? -23.569 3.043 31.210 1.00 71.15 86 SER D C 1
ATOM 2124 O O . SER D 2 90 ? -23.746 1.828 31.325 1.00 65.58 86 SER D O 1
ATOM 2127 N N . GLN D 2 91 ? -24.461 3.848 30.658 1.00 74.37 87 GLN D N 1
ATOM 2128 C CA . GLN D 2 91 ? -25.735 3.345 30.189 1.00 73.66 87 GLN D CA 1
ATOM 2129 C C . GLN D 2 91 ? -25.935 3.613 28.711 1.00 76.59 87 GLN D C 1
ATOM 2130 O O . GLN D 2 91 ? -25.516 4.653 28.192 1.00 79.67 87 GLN D O 1
ATOM 2136 N N . ILE D 2 92 ? -26.583 2.665 28.040 1.00 73.19 88 ILE D N 1
ATOM 2137 C CA . ILE D 2 92 ? -27.011 2.854 26.670 1.00 70.72 88 ILE D CA 1
ATOM 2138 C C . ILE D 2 92 ? -28.534 2.804 26.623 1.00 81.70 88 ILE D C 1
ATOM 2139 O O . ILE D 2 92 ? -29.187 2.292 27.539 1.00 79.41 88 ILE D O 1
ATOM 2144 N N . GLU D 2 93 ? -29.098 3.356 25.556 1.00 87.98 89 GLU D N 1
ATOM 2145 C CA . GLU D 2 93 ? -30.539 3.401 25.407 1.00 88.36 89 GLU D CA 1
ATOM 2146 C C . GLU D 2 93 ? -30.978 2.723 24.120 1.00 85.10 89 GLU D C 1
ATOM 2147 O O . GLU D 2 93 ? -30.290 2.772 23.101 1.00 80.59 89 GLU D O 1
ATOM 2153 N N . PHE D 2 94 ? -32.150 2.109 24.162 1.00 89.58 90 PHE D N 1
ATOM 2154 C CA . PHE D 2 94 ? -32.684 1.456 22.989 1.00 88.20 90 PHE D CA 1
ATOM 2155 C C . PHE D 2 94 ? -33.943 2.182 22.581 1.00 93.01 90 PHE D C 1
ATOM 2156 O O . PHE D 2 94 ? -34.747 2.551 23.430 1.00 93.52 90 PHE D O 1
ATOM 2164 N N . SER D 2 95 ? -34.108 2.396 21.283 1.00 98.74 91 SER D N 1
ATOM 2165 C CA . SER D 2 95 ? -35.357 2.920 20.753 1.00 106.85 91 SER D CA 1
ATOM 2166 C C . SER D 2 95 ? -35.695 2.163 19.476 1.00 112.75 91 SER D C 1
ATOM 2167 O O . SER D 2 95 ? -34.805 1.604 18.824 1.00 114.61 91 SER D O 1
ATOM 2170 N N . CYS D 2 96 ? -36.975 2.117 19.130 1.00 112.25 92 CYS D N 1
ATOM 2171 C CA . CYS D 2 96 ? -37.355 1.490 17.880 1.00 109.60 92 CYS D CA 1
ATOM 2172 C C . CYS D 2 96 ? -37.834 2.560 16.926 1.00 107.00 92 CYS D C 1
ATOM 2173 O O . CYS D 2 96 ? -38.394 3.570 17.349 1.00 102.67 92 CYS D O 1
ATOM 2176 N N . SER D 2 97 ? -37.619 2.323 15.638 1.00 108.70 93 SER D N 1
ATOM 2177 C CA . SER D 2 97 ? -38.018 3.259 14.592 1.00 112.94 93 SER D CA 1
ATOM 2178 C C . SER D 2 97 ? -39.493 3.094 14.221 1.00 108.20 93 SER D C 1
ATOM 2179 O O . SER D 2 97 ? -40.199 2.264 14.803 1.00 106.18 93 SER D O 1
ATOM 2182 N N . GLU D 2 98 ? -39.962 3.941 13.312 1.00 113.79 94 GLU D N 1
ATOM 2183 C CA . GLU D 2 98 ? -41.296 3.785 12.725 1.00 125.21 94 GLU D CA 1
ATOM 2184 C C . GLU D 2 98 ? -42.370 3.824 13.812 1.00 130.12 94 GLU D C 1
ATOM 2185 O O . GLU D 2 98 ? -42.502 4.819 14.529 1.00 133.89 94 GLU D O 1
ATOM 2191 N N . GLY D 2 99 ? -43.105 2.723 13.934 1.00 127.43 95 GLY D N 1
ATOM 2192 C CA . GLY D 2 99 ? -44.168 2.548 14.903 1.00 127.97 95 GLY D CA 1
ATOM 2193 C C . GLY D 2 99 ? -43.974 1.215 15.603 1.00 127.33 95 GLY D C 1
ATOM 2194 O O . GLY D 2 99 ? -44.906 0.669 16.193 1.00 129.49 95 GLY D O 1
ATOM 2195 N N . PHE D 2 100 ? -42.747 0.695 15.540 1.00 124.15 96 PHE D N 1
ATOM 2196 C CA . PHE D 2 100 ? -42.428 -0.577 16.172 1.00 114.42 96 PHE D CA 1
ATOM 2197 C C . PHE D 2 100 ? -42.564 -0.543 17.670 1.00 111.23 96 PHE D C 1
ATOM 2198 O O . PHE D 2 100 ? -42.198 0.434 18.324 1.00 108.39 96 PHE D O 1
ATOM 2206 N N . PHE D 2 101 ? -43.046 -1.653 18.211 1.00 109.34 97 PHE D N 1
ATOM 2207 C CA . PHE D 2 101 ? -43.224 -1.777 19.643 1.00 112.34 97 PHE D CA 1
ATOM 2208 C C . PHE D 2 101 ? -41.997 -2.434 20.242 1.00 104.85 97 PHE D C 1
ATOM 2209 O O . PHE D 2 101 ? -41.629 -3.531 19.842 1.00 105.73 97 PHE D O 1
ATOM 2217 N N . LEU D 2 102 ? -41.377 -1.757 21.204 1.00 113.31 98 LEU D N 1
ATOM 2218 C CA . LEU D 2 102 ? -40.178 -2.251 21.889 1.00 99.52 98 LEU D CA 1
ATOM 2219 C C . LEU D 2 102 ? -40.558 -3.135 23.063 1.00 100.48 98 LEU D C 1
ATOM 2220 O O . LEU D 2 102 ? -41.164 -2.664 24.021 1.00 103.15 98 LEU D O 1
ATOM 2225 N N . ILE D 2 103 ? -40.173 -4.405 23.018 1.00 98.64 99 ILE D N 1
ATOM 2226 C CA . ILE D 2 103 ? -40.368 -5.254 24.187 1.00 107.55 99 ILE D CA 1
ATOM 2227 C C . ILE D 2 103 ? -39.030 -5.554 24.858 1.00 105.68 99 ILE D C 1
ATOM 2228 O O . ILE D 2 103 ? -38.017 -5.710 24.178 1.00 109.56 99 ILE D O 1
ATOM 2233 N N . GLY D 2 104 ? -39.035 -5.695 26.182 1.00 99.84 100 GLY D N 1
ATOM 2234 C CA . GLY D 2 104 ? -37.795 -5.735 26.928 1.00 93.09 100 GLY D CA 1
ATOM 2235 C C . GLY D 2 104 ? -37.408 -4.370 27.470 1.00 95.47 100 GLY D C 1
ATOM 2236 O O . GLY D 2 104 ? -38.216 -3.443 27.473 1.00 95.32 100 GLY D O 1
ATOM 2237 N N . SER D 2 105 ? -36.165 -4.252 27.930 1.00 89.10 101 SER D N 1
ATOM 2238 C CA . SER D 2 105 ? -35.679 -3.037 28.580 1.00 90.41 101 SER D CA 1
ATOM 2239 C C . SER D 2 105 ? -35.384 -1.912 27.582 1.00 93.10 101 SER D C 1
ATOM 2240 O O . SER D 2 105 ? -35.053 -2.171 26.424 1.00 92.75 101 SER D O 1
ATOM 2243 N N . THR D 2 106 ? -35.566 -0.664 28.013 1.00 97.18 102 THR D N 1
ATOM 2244 C CA . THR D 2 106 ? -35.215 0.486 27.180 1.00 98.59 102 THR D CA 1
ATOM 2245 C C . THR D 2 106 ? -33.784 0.966 27.405 1.00 101.57 102 THR D C 1
ATOM 2246 O O . THR D 2 106 ? -33.250 1.741 26.610 1.00 99.49 102 THR D O 1
ATOM 2250 N N . THR D 2 107 ? -33.171 0.519 28.497 1.00 103.35 103 THR D N 1
ATOM 2251 C CA . THR D 2 107 ? -31.790 0.882 28.798 1.00 97.10 103 THR D CA 1
ATOM 2252 C C . THR D 2 107 ? -30.999 -0.321 29.251 1.00 89.65 103 THR D C 1
ATOM 2253 O O . THR D 2 107 ? -31.564 -1.351 29.622 1.00 85.24 103 THR D O 1
ATOM 2257 N N . SER D 2 108 ? -29.683 -0.169 29.247 1.00 87.04 104 SER D N 1
ATOM 2258 C CA . SER D 2 108 ? -28.803 -1.184 29.791 1.00 80.19 104 SER D CA 1
ATOM 2259 C C . SER D 2 108 ? -27.573 -0.509 30.366 1.00 78.44 104 SER D C 1
ATOM 2260 O O . SER D 2 108 ? -27.074 0.463 29.797 1.00 74.65 104 SER D O 1
ATOM 2263 N N . ARG D 2 109 ? -27.098 -1.016 31.504 1.00 82.14 105 ARG D N 1
ATOM 2264 C CA . ARG D 2 109 ? -25.905 -0.469 32.148 1.00 79.20 105 ARG D CA 1
ATOM 2265 C C . ARG D 2 109 ? -24.789 -1.501 32.104 1.00 70.04 105 ARG D C 1
ATOM 2266 O O . ARG D 2 109 ? -25.017 -2.691 32.345 1.00 63.66 105 ARG D O 1
ATOM 2274 N N . CYS D 2 110 ? -23.577 -1.030 31.839 1.00 62.65 106 CYS D N 1
ATOM 2275 C CA . CYS D 2 110 ? -22.405 -1.881 31.910 1.00 60.68 106 CYS D CA 1
ATOM 2276 C C . CYS D 2 110 ? -22.088 -2.138 33.366 1.00 60.33 106 CYS D C 1
ATOM 2277 O O . CYS D 2 110 ? -21.779 -1.210 34.111 1.00 58.38 106 CYS D O 1
ATOM 2280 N N . GLU D 2 111 ? -22.216 -3.397 33.773 1.00 65.22 107 GLU D N 1
ATOM 2281 C CA . GLU D 2 111 ? -22.180 -3.761 35.184 1.00 64.04 107 GLU D CA 1
ATOM 2282 C C . GLU D 2 111 ? -21.237 -4.928 35.453 1.00 68.19 107 GLU D C 1
ATOM 2283 O O . GLU D 2 111 ? -20.862 -5.664 34.537 1.00 73.62 107 GLU D O 1
ATOM 2289 N N . VAL D 2 112 ? -20.869 -5.093 36.721 1.00 65.38 108 VAL D N 1
ATOM 2290 C CA . VAL D 2 112 ? -20.120 -6.259 37.185 1.00 63.45 108 VAL D CA 1
ATOM 2291 C C . VAL D 2 112 ? -20.954 -7.538 37.042 1.00 71.65 108 VAL D C 1
ATOM 2292 O O . VAL D 2 112 ? -22.121 -7.567 37.446 1.00 81.28 108 VAL D O 1
ATOM 2296 N N . GLN D 2 113 ? -20.377 -8.578 36.444 1.00 70.04 109 GLN D N 1
ATOM 2297 C CA . GLN D 2 113 ? -21.044 -9.880 36.345 1.00 73.37 109 GLN D CA 1
ATOM 2298 C C . GLN D 2 113 ? -20.016 -10.972 36.659 1.00 83.01 109 GLN D C 1
ATOM 2299 O O . GLN D 2 113 ? -18.922 -10.643 37.133 1.00 82.83 109 GLN D O 1
ATOM 2305 N N . ASP D 2 114 ? -20.381 -12.241 36.411 1.00 97.61 110 ASP D N 1
ATOM 2306 C CA . ASP D 2 114 ? -19.487 -13.437 36.419 1.00 114.39 110 ASP D CA 1
ATOM 2307 C C . ASP D 2 114 ? -17.975 -13.215 36.647 1.00 114.57 110 ASP D C 1
ATOM 2308 O O . ASP D 2 114 ? -17.566 -12.818 37.735 1.00 115.22 110 ASP D O 1
ATOM 2313 N N . ARG D 2 115 ? -17.150 -13.529 35.647 1.00 118.57 111 ARG D N 1
ATOM 2314 C CA . ARG D 2 115 ? -15.713 -13.223 35.705 1.00 122.34 111 ARG D CA 1
ATOM 2315 C C . ARG D 2 115 ? -15.373 -12.148 34.670 1.00 112.06 111 ARG D C 1
ATOM 2316 O O . ARG D 2 115 ? -14.207 -11.949 34.319 1.00 113.71 111 ARG D O 1
ATOM 2324 N N . GLY D 2 116 ? -16.405 -11.486 34.153 1.00 96.92 112 GLY D N 1
ATOM 2325 C CA . GLY D 2 116 ? -16.204 -10.293 33.355 1.00 81.88 112 GLY D CA 1
ATOM 2326 C C . GLY D 2 116 ? -17.121 -9.139 33.726 1.00 74.23 112 GLY D C 1
ATOM 2327 O O . GLY D 2 116 ? -17.640 -9.050 34.832 1.00 81.53 112 GLY D O 1
ATOM 2328 N N . VAL D 2 117 ? -17.374 -8.283 32.753 1.00 64.98 113 VAL D N 1
ATOM 2329 C CA . VAL D 2 117 ? -18.213 -7.114 32.932 1.00 61.00 113 VAL D CA 1
ATOM 2330 C C . VAL D 2 117 ? -19.238 -7.230 31.812 1.00 55.62 113 VAL D C 1
ATOM 2331 O O . VAL D 2 117 ? -18.956 -7.800 30.757 1.00 58.61 113 VAL D O 1
ATOM 2335 N N . GLY D 2 118 ? -20.439 -6.747 32.042 1.00 55.73 114 GLY D N 1
ATOM 2336 C CA . GLY D 2 118 ? -21.502 -7.028 31.096 1.00 60.82 114 GLY D CA 1
ATOM 2337 C C . GLY D 2 118 ? -22.700 -6.124 31.205 1.00 58.86 114 GLY D C 1
ATOM 2338 O O . GLY D 2 118 ? -22.785 -5.254 32.082 1.00 59.15 114 GLY D O 1
ATOM 2339 N N . TRP D 2 119 ? -23.649 -6.353 30.316 1.00 60.33 115 TRP D N 1
ATOM 2340 C CA . TRP D 2 119 ? -24.833 -5.523 30.262 1.00 62.31 115 TRP D CA 1
ATOM 2341 C C . TRP D 2 119 ? -25.882 -6.017 31.228 1.00 65.10 115 TRP D C 1
ATOM 2342 O O . TRP D 2 119 ? -26.158 -7.208 31.308 1.00 66.22 115 TRP D O 1
ATOM 2353 N N . SER D 2 120 ? -26.432 -5.089 31.993 1.00 71.21 116 SER D N 1
ATOM 2354 C CA . SER D 2 120 ? -27.486 -5.414 32.930 1.00 78.50 116 SER D CA 1
ATOM 2355 C C . SER D 2 120 ? -28.651 -6.040 32.177 1.00 87.43 116 SER D C 1
ATOM 2356 O O . SER D 2 120 ? -29.123 -7.111 32.547 1.00 93.69 116 SER D O 1
ATOM 2359 N N . HIS D 2 121 ? -29.085 -5.388 31.103 1.00 89.07 117 HIS D N 1
ATOM 2360 C CA . HIS D 2 121 ? -30.190 -5.880 30.275 1.00 90.08 117 HIS D CA 1
ATOM 2361 C C . HIS D 2 121 ? -29.765 -6.115 28.828 1.00 88.72 117 HIS D C 1
ATOM 2362 O O . HIS D 2 121 ? -28.914 -5.398 28.309 1.00 82.05 117 HIS D O 1
ATOM 2369 N N . PRO D 2 122 ? -30.345 -7.136 28.178 1.00 89.08 118 PRO D N 1
ATOM 2370 C CA . PRO D 2 122 ? -30.007 -7.441 26.785 1.00 90.75 118 PRO D CA 1
ATOM 2371 C C . PRO D 2 122 ? -30.678 -6.499 25.789 1.00 88.84 118 PRO D C 1
ATOM 2372 O O . PRO D 2 122 ? -31.487 -5.661 26.188 1.00 90.71 118 PRO D O 1
ATOM 2376 N N . LEU D 2 123 ? -30.347 -6.641 24.507 1.00 80.83 119 LEU D N 1
ATOM 2377 C CA . LEU D 2 123 ? -31.020 -5.856 23.480 1.00 80.29 119 LEU D CA 1
ATOM 2378 C C . LEU D 2 123 ? -32.477 -6.273 23.423 1.00 81.55 119 LEU D C 1
ATOM 2379 O O . LEU D 2 123 ? -32.780 -7.463 23.387 1.00 78.25 119 LEU D O 1
ATOM 2384 N N . PRO D 2 124 ? -33.386 -5.295 23.394 1.00 84.30 120 PRO D N 1
ATOM 2385 C CA . PRO D 2 124 ? -34.814 -5.557 23.236 1.00 85.86 120 PRO D CA 1
ATOM 2386 C C . PRO D 2 124 ? -35.114 -6.014 21.810 1.00 89.92 120 PRO D C 1
ATOM 2387 O O . PRO D 2 124 ? -34.197 -6.248 21.028 1.00 81.46 120 PRO D O 1
ATOM 2391 N N . GLN D 2 125 ? -36.389 -6.178 21.485 1.00 96.74 121 GLN D N 1
ATOM 2392 C CA . GLN D 2 125 ? -36.765 -6.455 20.114 1.00 94.27 121 GLN D CA 1
ATOM 2393 C C . GLN D 2 125 ? -37.731 -5.394 19.621 1.00 97.46 121 GLN D C 1
ATOM 2394 O O . GLN D 2 125 ? -38.438 -4.776 20.411 1.00 99.42 121 GLN D O 1
ATOM 2400 N N . CYS D 2 126 ? -37.751 -5.190 18.311 1.00 97.71 122 CYS D N 1
ATOM 2401 C CA . CYS D 2 126 ? -38.618 -4.207 17.684 1.00 93.92 122 CYS D CA 1
ATOM 2402 C C . CYS D 2 126 ? -39.522 -4.930 16.736 1.00 106.68 122 CYS D C 1
ATOM 2403 O O . CYS D 2 126 ? -39.100 -5.236 15.624 1.00 107.76 122 CYS D O 1
ATOM 2406 N N . GLU D 2 127 ? -40.752 -5.221 17.152 1.00 110.52 123 GLU D N 1
ATOM 2407 C CA . GLU D 2 127 ? -41.626 -6.028 16.313 1.00 108.59 123 GLU D CA 1
ATOM 2408 C C . GLU D 2 127 ? -42.965 -5.368 16.080 1.00 110.20 123 GLU D C 1
ATOM 2409 O O . GLU D 2 127 ? -43.312 -4.383 16.733 1.00 107.74 123 GLU D O 1
ATOM 2415 N N . ILE D 2 128 ? -43.710 -5.960 15.152 1.00 113.39 124 ILE D N 1
ATOM 2416 C CA . ILE D 2 128 ? -45.043 -5.520 14.753 1.00 119.89 124 ILE D CA 1
ATOM 2417 C C . ILE D 2 128 ? -45.103 -4.026 14.453 1.00 120.96 124 ILE D C 1
ATOM 2418 O O . ILE D 2 128 ? -44.429 -3.543 13.543 1.00 112.72 124 ILE D O 1
ATOM 2423 N N . ASN E 2 5 ? 22.947 -22.521 20.823 1.00 101.42 1 ASN F N 1
ATOM 2424 C CA . ASN E 2 5 ? 23.190 -22.635 22.258 1.00 94.92 1 ASN F CA 1
ATOM 2425 C C . ASN E 2 5 ? 21.908 -22.685 23.123 1.00 83.57 1 ASN F C 1
ATOM 2426 O O . ASN E 2 5 ? 21.832 -22.005 24.142 1.00 86.61 1 ASN F O 1
ATOM 2431 N N . CYS E 2 6 ? 20.909 -23.485 22.717 1.00 66.84 2 CYS F N 1
ATOM 2432 C CA . CYS E 2 6 ? 19.654 -23.632 23.487 1.00 63.60 2 CYS F CA 1
ATOM 2433 C C . CYS E 2 6 ? 19.693 -24.734 24.527 1.00 66.38 2 CYS F C 1
ATOM 2434 O O . CYS E 2 6 ? 20.460 -25.699 24.433 1.00 71.91 2 CYS F O 1
ATOM 2437 N N . GLY E 2 7 ? 18.829 -24.574 25.520 1.00 65.53 3 GLY F N 1
ATOM 2438 C CA . GLY E 2 7 ? 18.613 -25.582 26.536 1.00 71.38 3 GLY F CA 1
ATOM 2439 C C . GLY E 2 7 ? 17.452 -26.481 26.127 1.00 67.01 3 GLY F C 1
ATOM 2440 O O . GLY E 2 7 ? 17.020 -26.448 24.980 1.00 62.85 3 GLY F O 1
ATOM 2441 N N . PRO E 2 8 ? 16.915 -27.264 27.070 1.00 67.89 4 PRO F N 1
ATOM 2442 C CA . PRO E 2 8 ? 15.873 -28.235 26.726 1.00 66.40 4 PRO F CA 1
ATOM 2443 C C . PRO E 2 8 ? 14.655 -27.601 26.091 1.00 63.04 4 PRO F C 1
ATOM 2444 O O . PRO E 2 8 ? 14.329 -26.463 26.411 1.00 66.83 4 PRO F O 1
ATOM 2448 N N . PRO E 2 9 ? 14.013 -28.324 25.163 1.00 59.07 5 PRO F N 1
ATOM 2449 C CA . PRO E 2 9 ? 12.878 -27.813 24.394 1.00 53.94 5 PRO F CA 1
ATOM 2450 C C . PRO E 2 9 ? 11.650 -27.678 25.268 1.00 60.93 5 PRO F C 1
ATOM 2451 O O . PRO E 2 9 ? 11.525 -28.404 26.253 1.00 66.95 5 PRO F O 1
ATOM 2455 N N . PRO E 2 10 ? 10.749 -26.748 24.930 1.00 63.86 6 PRO F N 1
ATOM 2456 C CA . PRO E 2 10 ? 9.568 -26.624 25.792 1.00 62.79 6 PRO F CA 1
ATOM 2457 C C . PRO E 2 10 ? 8.685 -27.861 25.651 1.00 55.09 6 PRO F C 1
ATOM 2458 O O . PRO E 2 10 ? 8.795 -28.572 24.655 1.00 52.35 6 PRO F O 1
ATOM 2462 N N . THR E 2 11 ? 7.851 -28.132 26.641 1.00 59.28 7 THR F N 1
ATOM 2463 C CA . THR E 2 11 ? 6.829 -29.158 26.497 1.00 62.76 7 THR F CA 1
ATOM 2464 C C . THR E 2 11 ? 5.670 -28.510 25.760 1.00 61.71 7 THR F C 1
ATOM 2465 O O . THR E 2 11 ? 5.309 -27.369 26.064 1.00 48.62 7 THR F O 1
ATOM 2469 N N . LEU E 2 12 ? 5.142 -29.197 24.746 1.00 62.30 8 LEU F N 1
ATOM 2470 C CA . LEU E 2 12 ? 4.050 -28.646 23.942 1.00 58.65 8 LEU F CA 1
ATOM 2471 C C . LEU E 2 12 ? 2.729 -29.321 24.312 1.00 51.48 8 LEU F C 1
ATOM 2472 O O . LEU E 2 12 ? 2.704 -30.471 24.755 1.00 51.66 8 LEU F O 1
ATOM 2477 N N . SER E 2 13 ? 1.620 -28.630 24.118 1.00 46.89 9 SER F N 1
ATOM 2478 C CA . SER E 2 13 ? 0.338 -29.256 24.427 1.00 48.27 9 SER F CA 1
ATOM 2479 C C . SER E 2 13 ? -0.070 -30.241 23.320 1.00 57.33 9 SER F C 1
ATOM 2480 O O . SER E 2 13 ? -0.955 -31.056 23.519 1.00 64.15 9 SER F O 1
ATOM 2483 N N . PHE E 2 14 ? 0.540 -30.151 22.140 1.00 53.92 10 PHE F N 1
ATOM 2484 C CA . PHE E 2 14 ? 0.058 -30.941 21.003 1.00 58.27 10 PHE F CA 1
ATOM 2485 C C . PHE E 2 14 ? 0.981 -32.038 20.504 1.00 60.14 10 PHE F C 1
ATOM 2486 O O . PHE E 2 14 ? 0.574 -32.859 19.679 1.00 65.25 10 PHE F O 1
ATOM 2494 N N . ALA E 2 15 ? 2.234 -32.011 20.937 1.00 55.72 11 ALA F N 1
ATOM 2495 C CA . ALA E 2 15 ? 3.232 -32.959 20.438 1.00 54.54 11 ALA F CA 1
ATOM 2496 C C . ALA E 2 15 ? 4.282 -33.323 21.473 1.00 53.71 11 ALA F C 1
ATOM 2497 O O . ALA E 2 15 ? 4.508 -32.599 22.452 1.00 52.88 11 ALA F O 1
ATOM 2499 N N . ALA E 2 16 ? 4.913 -34.466 21.233 1.00 50.71 12 ALA F N 1
ATOM 2500 C CA . ALA E 2 16 ? 6.043 -34.927 22.013 1.00 56.32 12 ALA F CA 1
ATOM 2501 C C . ALA E 2 16 ? 7.204 -35.266 21.055 1.00 60.96 12 ALA F C 1
ATOM 2502 O O . ALA E 2 16 ? 6.986 -35.476 19.855 1.00 64.95 12 ALA F O 1
ATOM 2504 N N . PRO E 2 17 ? 8.449 -35.257 21.560 1.00 57.73 13 PRO F N 1
ATOM 2505 C CA . PRO E 2 17 ? 9.582 -35.584 20.689 1.00 51.02 13 PRO F CA 1
ATOM 2506 C C . PRO E 2 17 ? 9.505 -37.036 20.225 1.00 53.39 13 PRO F C 1
ATOM 2507 O O . PRO E 2 17 ? 9.168 -37.899 21.014 1.00 64.97 13 PRO F O 1
ATOM 2511 N N . MET E 2 18 ? 9.845 -37.298 18.970 1.00 65.25 14 MET F N 1
ATOM 2512 C CA . MET E 2 18 ? 9.903 -38.659 18.438 1.00 62.78 14 MET F CA 1
ATOM 2513 C C . MET E 2 18 ? 11.012 -39.491 19.061 1.00 64.64 14 MET F C 1
ATOM 2514 O O . MET E 2 18 ? 10.911 -40.712 19.134 1.00 68.48 14 MET F O 1
ATOM 2519 N N . ASP E 2 19 ? 12.069 -38.829 19.511 1.00 70.03 15 ASP F N 1
ATOM 2520 C CA . ASP E 2 19 ? 13.193 -39.510 20.141 1.00 78.32 15 ASP F CA 1
ATOM 2521 C C . ASP E 2 19 ? 12.835 -39.646 21.618 1.00 80.82 15 ASP F C 1
ATOM 2522 O O . ASP E 2 19 ? 12.462 -38.667 22.252 1.00 75.76 15 ASP F O 1
ATOM 2527 N N . ILE E 2 20 ? 12.958 -40.836 22.191 1.00 95.52 16 ILE F N 1
ATOM 2528 C CA . ILE E 2 20 ? 12.624 -40.979 23.604 1.00 105.26 16 ILE F CA 1
ATOM 2529 C C . ILE E 2 20 ? 13.871 -40.554 24.380 1.00 112.80 16 ILE F C 1
ATOM 2530 O O . ILE E 2 20 ? 14.494 -41.338 25.100 1.00 110.48 16 ILE F O 1
ATOM 2535 N N . THR E 2 21 ? 14.227 -39.291 24.135 1.00 117.84 17 THR F N 1
ATOM 2536 C CA . THR E 2 21 ? 15.315 -38.508 24.740 1.00 117.39 17 THR F CA 1
ATOM 2537 C C . THR E 2 21 ? 16.686 -39.149 24.929 1.00 117.42 17 THR F C 1
ATOM 2538 O O . THR E 2 21 ? 16.881 -40.363 24.821 1.00 114.92 17 THR F O 1
ATOM 2542 N N . LEU E 2 22 ? 17.634 -38.244 25.160 1.00 124.89 18 LEU F N 1
ATOM 2543 C CA . LEU E 2 22 ? 19.003 -38.532 25.566 1.00 135.95 18 LEU F CA 1
ATOM 2544 C C . LEU E 2 22 ? 19.219 -37.761 26.853 1.00 137.49 18 LEU F C 1
ATOM 2545 O O . LEU E 2 22 ? 20.252 -37.873 27.538 1.00 138.70 18 LEU F O 1
ATOM 2550 N N . THR E 2 23 ? 18.155 -37.041 27.192 1.00 135.20 19 THR F N 1
ATOM 2551 C CA . THR E 2 23 ? 18.164 -36.001 28.204 1.00 130.94 19 THR F CA 1
ATOM 2552 C C . THR E 2 23 ? 19.440 -35.162 28.055 1.00 131.19 19 THR F C 1
ATOM 2553 O O . THR E 2 23 ? 20.101 -34.832 29.033 1.00 138.53 19 THR F O 1
ATOM 2557 N N . GLU E 2 24 ? 19.798 -34.838 26.816 1.00 116.24 20 GLU F N 1
ATOM 2558 C CA . GLU E 2 24 ? 20.806 -33.825 26.586 1.00 106.65 20 GLU F CA 1
ATOM 2559 C C . GLU E 2 24 ? 20.186 -32.501 27.019 1.00 96.96 20 GLU F C 1
ATOM 2560 O O . GLU E 2 24 ? 19.052 -32.209 26.663 1.00 94.13 20 GLU F O 1
ATOM 2566 N N . THR E 2 25 ? 20.880 -31.727 27.836 1.00 96.00 21 THR F N 1
ATOM 2567 C CA . THR E 2 25 ? 20.267 -30.527 28.389 1.00 87.49 21 THR F CA 1
ATOM 2568 C C . THR E 2 25 ? 20.565 -29.315 27.518 1.00 80.01 21 THR F C 1
ATOM 2569 O O . THR E 2 25 ? 19.873 -28.310 27.572 1.00 71.49 21 THR F O 1
ATOM 2573 N N . ARG E 2 26 ? 21.594 -29.432 26.690 1.00 86.99 22 ARG F N 1
ATOM 2574 C CA . ARG E 2 26 ? 22.041 -28.320 25.866 1.00 85.73 22 ARG F CA 1
ATOM 2575 C C . ARG E 2 26 ? 22.117 -28.731 24.404 1.00 77.62 22 ARG F C 1
ATOM 2576 O O . ARG E 2 26 ? 22.485 -29.862 24.090 1.00 81.62 22 ARG F O 1
ATOM 2584 N N . PHE E 2 27 ? 21.721 -27.829 23.512 1.00 69.07 23 PHE F N 1
ATOM 2585 C CA . PHE E 2 27 ? 21.745 -28.123 22.083 1.00 70.17 23 PHE F CA 1
ATOM 2586 C C . PHE E 2 27 ? 22.412 -27.024 21.281 1.00 71.39 23 PHE F C 1
ATOM 2587 O O . PHE E 2 27 ? 22.183 -25.844 21.529 1.00 76.11 23 PHE F O 1
ATOM 2595 N N . LYS E 2 28 ? 23.266 -27.413 20.344 1.00 73.43 24 LYS F N 1
ATOM 2596 C CA . LYS E 2 28 ? 23.964 -26.444 19.507 1.00 83.89 24 LYS F CA 1
ATOM 2597 C C . LYS E 2 28 ? 23.007 -25.802 18.490 1.00 79.78 24 LYS F C 1
ATOM 2598 O O . LYS E 2 28 ? 22.004 -26.396 18.122 1.00 78.16 24 LYS F O 1
ATOM 2604 N N . THR E 2 29 ? 23.320 -24.590 18.037 1.00 80.33 25 THR F N 1
ATOM 2605 C CA . THR E 2 29 ? 22.500 -23.907 17.040 1.00 71.92 25 THR F CA 1
ATOM 2606 C C . THR E 2 29 ? 22.352 -24.772 15.793 1.00 66.79 25 THR F C 1
ATOM 2607 O O . THR E 2 29 ? 23.334 -25.231 15.228 1.00 63.85 25 THR F O 1
ATOM 2611 N N . GLY E 2 30 ? 21.118 -25.040 15.390 1.00 57.87 26 GLY F N 1
ATOM 2612 C CA . GLY E 2 30 ? 20.913 -25.837 14.203 1.00 58.50 26 GLY F CA 1
ATOM 2613 C C . GLY E 2 30 ? 20.381 -27.225 14.482 1.00 58.37 26 GLY F C 1
ATOM 2614 O O . GLY E 2 30 ? 19.959 -27.912 13.553 1.00 58.75 26 GLY F O 1
ATOM 2615 N N . THR E 2 31 ? 20.405 -27.665 15.740 1.00 58.40 27 THR F N 1
ATOM 2616 C CA . THR E 2 31 ? 19.876 -28.994 16.017 1.00 58.64 27 THR F CA 1
ATOM 2617 C C . THR E 2 31 ? 18.388 -28.947 15.765 1.00 64.07 27 THR F C 1
ATOM 2618 O O . THR E 2 31 ? 17.692 -27.985 16.130 1.00 60.30 27 THR F O 1
ATOM 2622 N N . THR E 2 32 ? 17.897 -29.980 15.107 1.00 61.34 28 THR F N 1
ATOM 2623 C CA . THR E 2 32 ? 16.479 -30.067 14.874 1.00 63.17 28 THR F CA 1
ATOM 2624 C C . THR E 2 32 ? 15.956 -31.364 15.479 1.00 53.61 28 THR F C 1
ATOM 2625 O O . THR E 2 32 ? 16.570 -32.418 15.333 1.00 60.92 28 THR F O 1
ATOM 2629 N N . LEU E 2 33 ? 14.814 -31.286 16.140 1.00 51.19 29 LEU F N 1
ATOM 2630 C CA . LEU E 2 33 ? 14.215 -32.458 16.765 1.00 58.81 29 LEU F CA 1
ATOM 2631 C C . LEU E 2 33 ? 12.923 -32.846 16.067 1.00 53.44 29 LEU F C 1
ATOM 2632 O O . LEU E 2 33 ? 12.050 -31.996 15.852 1.00 48.25 29 LEU F O 1
ATOM 2637 N N . LYS E 2 34 ? 12.768 -34.129 15.756 1.00 56.16 30 LYS F N 1
ATOM 2638 C CA . LYS E 2 34 ? 11.525 -34.566 15.138 1.00 55.47 30 LYS F CA 1
ATOM 2639 C C . LYS E 2 34 ? 10.481 -34.829 16.210 1.00 62.87 30 LYS F C 1
ATOM 2640 O O . LYS E 2 34 ? 10.757 -35.465 17.222 1.00 68.35 30 LYS F O 1
ATOM 2646 N N . TYR E 2 35 ? 9.277 -34.325 15.961 1.00 65.34 31 TYR F N 1
ATOM 2647 C CA . TYR E 2 35 ? 8.141 -34.469 16.861 1.00 57.15 31 TYR F CA 1
ATOM 2648 C C . TYR E 2 35 ? 7.008 -35.255 16.223 1.00 53.04 31 TYR F C 1
ATOM 2649 O O . TYR E 2 35 ? 6.855 -35.293 15.010 1.00 54.36 31 TYR F O 1
ATOM 2658 N N . THR E 2 36 ? 6.183 -35.864 17.047 1.00 56.36 32 THR F N 1
ATOM 2659 C CA . THR E 2 36 ? 5.017 -36.531 16.519 1.00 56.32 32 THR F CA 1
ATOM 2660 C C . THR E 2 36 ? 3.804 -36.073 17.322 1.00 56.91 32 THR F C 1
ATOM 2661 O O . THR E 2 36 ? 3.934 -35.619 18.453 1.00 56.98 32 THR F O 1
ATOM 2665 N N . CYS E 2 37 ? 2.636 -36.109 16.704 1.00 61.91 33 CYS F N 1
ATOM 2666 C CA . CYS E 2 37 ? 1.411 -35.669 17.359 1.00 56.18 33 CYS F CA 1
ATOM 2667 C C . CYS E 2 37 ? 1.073 -36.493 18.591 1.00 54.51 33 CYS F C 1
ATOM 2668 O O . CYS E 2 37 ? 1.288 -37.700 18.607 1.00 60.03 33 CYS F O 1
ATOM 2671 N N . LEU E 2 38 ? 0.620 -35.829 19.649 1.00 49.39 34 LEU F N 1
ATOM 2672 C CA . LEU E 2 38 ? 0.010 -36.528 20.789 1.00 55.21 34 LEU F CA 1
ATOM 2673 C C . LEU E 2 38 ? -1.290 -37.182 20.342 1.00 56.39 34 LEU F C 1
ATOM 2674 O O . LEU E 2 38 ? -1.850 -36.792 19.323 1.00 58.44 34 LEU F O 1
ATOM 2679 N N . PRO E 2 39 ? -1.757 -38.209 21.067 1.00 62.76 35 PRO F N 1
ATOM 2680 C CA . PRO E 2 39 ? -3.044 -38.810 20.682 1.00 70.50 35 PRO F CA 1
ATOM 2681 C C . PRO E 2 39 ? -4.190 -37.814 20.791 1.00 62.70 35 PRO F C 1
ATOM 2682 O O . PRO E 2 39 ? -4.233 -37.053 21.768 1.00 59.75 35 PRO F O 1
ATOM 2686 N N . GLY E 2 40 ? -5.133 -37.854 19.856 1.00 60.32 36 GLY F N 1
ATOM 2687 C CA . GLY E 2 40 ? -6.210 -36.879 19.888 1.00 57.04 36 GLY F CA 1
ATOM 2688 C C . GLY E 2 40 ? -5.877 -35.652 19.071 1.00 63.80 36 GLY F C 1
ATOM 2689 O O . GLY E 2 40 ? -6.711 -34.751 18.910 1.00 56.59 36 GLY F O 1
ATOM 2690 N N . TYR E 2 41 ? -4.639 -35.608 18.582 1.00 53.62 37 TYR F N 1
ATOM 2691 C CA . TYR E 2 41 ? -4.190 -34.498 17.771 1.00 52.43 37 TYR F CA 1
ATOM 2692 C C . TYR E 2 41 ? -3.853 -35.001 16.363 1.00 59.38 37 TYR F C 1
ATOM 2693 O O . TYR E 2 41 ? -3.443 -36.144 16.184 1.00 61.37 37 TYR F O 1
ATOM 2702 N N . VAL E 2 42 ? -4.036 -34.151 15.362 1.00 53.77 38 VAL F N 1
ATOM 2703 C CA . VAL E 2 42 ? -3.752 -34.553 13.989 1.00 58.99 38 VAL F CA 1
ATOM 2704 C C . VAL E 2 42 ? -2.772 -33.605 13.332 1.00 56.03 38 VAL F C 1
ATOM 2705 O O . VAL E 2 42 ? -2.759 -32.421 13.654 1.00 58.57 38 VAL F O 1
ATOM 2709 N N . ARG E 2 43 ? -2.005 -34.108 12.370 1.00 54.88 39 ARG F N 1
ATOM 2710 C CA . ARG E 2 43 ? -1.032 -33.281 11.680 1.00 59.99 39 ARG F CA 1
ATOM 2711 C C . ARG E 2 43 ? -1.645 -32.048 11.048 1.00 55.53 39 ARG F C 1
ATOM 2712 O O . ARG E 2 43 ? -2.619 -32.131 10.317 1.00 58.56 39 ARG F O 1
ATOM 2720 N N . SER E 2 44 ? -1.043 -30.903 11.340 1.00 53.69 40 SER F N 1
ATOM 2721 C CA . SER E 2 44 ? -1.507 -29.620 10.846 1.00 60.50 40 SER F CA 1
ATOM 2722 C C . SER E 2 44 ? -0.536 -29.023 9.800 1.00 62.74 40 SER F C 1
ATOM 2723 O O . SER E 2 44 ? -0.954 -28.217 8.978 1.00 65.45 40 SER F O 1
ATOM 2726 N N . HIS E 2 45 ? 0.744 -29.422 9.843 1.00 69.26 41 HIS F N 1
ATOM 2727 C CA . HIS E 2 45 ? 1.811 -28.957 8.912 1.00 72.67 41 HIS F CA 1
ATOM 2728 C C . HIS E 2 45 ? 2.701 -30.113 8.480 1.00 75.36 41 HIS F C 1
ATOM 2729 O O . HIS E 2 45 ? 2.881 -31.074 9.232 1.00 75.06 41 HIS F O 1
ATOM 2736 N N . SER E 2 46 ? 3.337 -29.988 7.322 1.00 77.00 42 SER F N 1
ATOM 2737 C CA . SER E 2 46 ? 4.292 -31.004 6.898 1.00 76.68 42 SER F CA 1
ATOM 2738 C C . SER E 2 46 ? 5.436 -31.059 7.900 1.00 65.50 42 SER F C 1
ATOM 2739 O O . SER E 2 46 ? 5.825 -32.132 8.372 1.00 59.83 42 SER F O 1
ATOM 2742 N N . THR E 2 47 ? 5.934 -29.878 8.259 1.00 61.62 43 THR F N 1
ATOM 2743 C CA . THR E 2 47 ? 7.088 -29.764 9.136 1.00 54.87 43 THR F CA 1
ATOM 2744 C C . THR E 2 47 ? 6.716 -29.870 10.598 1.00 52.31 43 THR F C 1
ATOM 2745 O O . THR E 2 47 ? 6.128 -28.957 11.165 1.00 63.51 43 THR F O 1
ATOM 2749 N N . GLN E 2 48 ? 7.144 -30.966 11.211 1.00 48.91 44 GLN F N 1
ATOM 2750 C CA . GLN E 2 48 ? 6.894 -31.262 12.618 1.00 46.96 44 GLN F CA 1
ATOM 2751 C C . GLN E 2 48 ? 8.195 -31.258 13.408 1.00 55.91 44 GLN F C 1
ATOM 2752 O O . GLN E 2 48 ? 8.620 -32.280 13.935 1.00 49.69 44 GLN F O 1
ATOM 2758 N N . THR E 2 49 ? 8.885 -30.129 13.392 1.00 60.32 45 THR F N 1
ATOM 2759 C CA . THR E 2 49 ? 10.171 -30.030 14.052 1.00 58.07 45 THR F CA 1
ATOM 2760 C C . THR E 2 49 ? 10.294 -28.823 14.957 1.00 60.80 45 THR F C 1
ATOM 2761 O O . THR E 2 49 ? 9.582 -27.827 14.801 1.00 60.25 45 THR F O 1
ATOM 2765 N N . LEU E 2 50 ? 11.219 -28.939 15.902 1.00 58.77 46 LEU F N 1
ATOM 2766 C CA . LEU E 2 50 ? 11.775 -27.793 16.594 1.00 50.00 46 LEU F CA 1
ATOM 2767 C C . LEU E 2 50 ? 13.239 -27.670 16.136 1.00 53.21 46 LEU F C 1
ATOM 2768 O O . LEU E 2 50 ? 13.960 -28.660 16.051 1.00 47.02 46 LEU F O 1
ATOM 2773 N N . THR E 2 51 ? 13.682 -26.462 15.824 1.00 56.80 47 THR F N 1
ATOM 2774 C CA . THR E 2 51 ? 15.080 -26.278 15.496 1.00 62.40 47 THR F CA 1
ATOM 2775 C C . THR E 2 51 ? 15.588 -25.246 16.469 1.00 59.57 47 THR F C 1
ATOM 2776 O O . THR E 2 51 ? 14.850 -24.357 16.883 1.00 51.67 47 THR F O 1
ATOM 2780 N N . CYS E 2 52 ? 16.824 -25.444 16.897 1.00 49.11 48 CYS F N 1
ATOM 2781 C CA . CYS E 2 52 ? 17.526 -24.551 17.787 1.00 50.05 48 CYS F CA 1
ATOM 2782 C C . CYS E 2 52 ? 18.224 -23.438 17.004 1.00 53.27 48 CYS F C 1
ATOM 2783 O O . CYS E 2 52 ? 19.166 -23.713 16.239 1.00 58.84 48 CYS F O 1
ATOM 2786 N N . ASN E 2 53 ? 17.835 -22.182 17.212 1.00 51.70 49 ASN F N 1
ATOM 2787 C CA . ASN E 2 53 ? 18.438 -21.112 16.412 1.00 53.22 49 ASN F CA 1
ATOM 2788 C C . ASN E 2 53 ? 19.614 -20.362 17.069 1.00 56.05 49 ASN F C 1
ATOM 2789 O O . ASN E 2 53 ? 19.935 -20.592 18.233 1.00 58.91 49 ASN F O 1
ATOM 2794 N N . SER E 2 54 ? 20.193 -19.407 16.341 1.00 65.36 50 SER F N 1
ATOM 2795 C CA . SER E 2 54 ? 21.378 -18.665 16.798 1.00 64.99 50 SER F CA 1
ATOM 2796 C C . SER E 2 54 ? 21.174 -18.018 18.149 1.00 69.35 50 SER F C 1
ATOM 2797 O O . SER E 2 54 ? 22.125 -17.834 18.915 1.00 88.51 50 SER F O 1
ATOM 2800 N N . ASP E 2 55 ? 19.937 -17.613 18.398 1.00 61.46 51 ASP F N 1
ATOM 2801 C CA . ASP E 2 55 ? 19.595 -16.880 19.606 1.00 64.59 51 ASP F CA 1
ATOM 2802 C C . ASP E 2 55 ? 19.179 -17.821 20.752 1.00 62.03 51 ASP F C 1
ATOM 2803 O O . ASP E 2 55 ? 18.691 -17.379 21.791 1.00 63.21 51 ASP F O 1
ATOM 2808 N N . GLY E 2 56 ? 19.410 -19.117 20.566 1.00 61.62 52 GLY F N 1
ATOM 2809 C CA . GLY E 2 56 ? 19.135 -20.120 21.590 1.00 69.07 52 GLY F CA 1
ATOM 2810 C C . GLY E 2 56 ? 17.702 -20.365 22.017 1.00 67.77 52 GLY F C 1
ATOM 2811 O O . GLY E 2 56 ? 17.404 -20.807 23.127 1.00 66.98 52 GLY F O 1
ATOM 2812 N N . GLU E 2 57 ? 16.803 -20.080 21.096 1.00 60.51 53 GLU F N 1
ATOM 2813 C CA . GLU E 2 57 ? 15.383 -20.312 21.309 1.00 56.12 53 GLU F CA 1
ATOM 2814 C C . GLU E 2 57 ? 14.904 -21.399 20.339 1.00 52.97 53 GLU F C 1
ATOM 2815 O O . GLU E 2 57 ? 15.449 -21.555 19.246 1.00 62.18 53 GLU F O 1
ATOM 2821 N N . TRP E 2 58 ? 13.958 -22.216 20.778 1.00 52.83 54 TRP F N 1
ATOM 2822 C CA . TRP E 2 58 ? 13.366 -23.239 19.921 1.00 54.25 54 TRP F CA 1
ATOM 2823 C C . TRP E 2 58 ? 12.311 -22.612 19.047 1.00 51.08 54 TRP F C 1
ATOM 2824 O O . TRP E 2 58 ? 11.436 -21.915 19.543 1.00 54.57 54 TRP F O 1
ATOM 2835 N N . VAL E 2 59 ? 12.399 -22.839 17.745 1.00 44.25 55 VAL F N 1
ATOM 2836 C CA . VAL E 2 59 ? 11.442 -22.233 16.832 1.00 44.89 55 VAL F CA 1
ATOM 2837 C C . VAL E 2 59 ? 10.569 -23.319 16.183 1.00 48.84 55 VAL F C 1
ATOM 2838 O O . VAL E 2 59 ? 11.066 -24.367 15.753 1.00 53.04 55 VAL F O 1
ATOM 2842 N N . TYR E 2 60 ? 9.257 -23.086 16.178 1.00 44.34 56 TYR F N 1
ATOM 2843 C CA . TYR E 2 60 ? 8.315 -24.042 15.610 1.00 49.00 56 TYR F CA 1
ATOM 2844 C C . TYR E 2 60 ? 6.982 -23.399 15.258 1.00 56.85 56 TYR F C 1
ATOM 2845 O O . TYR E 2 60 ? 6.655 -22.325 15.768 1.00 66.68 56 TYR F O 1
ATOM 2854 N N . ASN E 2 61 ? 6.211 -24.075 14.404 1.00 60.31 57 ASN F N 1
ATOM 2855 C CA . ASN E 2 61 ? 4.808 -23.716 14.140 1.00 56.79 57 ASN F CA 1
ATOM 2856 C C . ASN E 2 61 ? 3.895 -24.625 14.938 1.00 56.64 57 ASN F C 1
ATOM 2857 O O . ASN E 2 61 ? 4.366 -25.545 15.593 1.00 55.25 57 ASN F O 1
ATOM 2862 N N . THR E 2 62 ? 2.598 -24.369 14.942 1.00 60.29 58 THR F N 1
ATOM 2863 C CA . THR E 2 62 ? 1.736 -25.315 15.623 1.00 61.36 58 THR F CA 1
ATOM 2864 C C . THR E 2 62 ? 1.428 -26.381 14.584 1.00 61.60 58 THR F C 1
ATOM 2865 O O . THR E 2 62 ? 0.627 -26.154 13.694 1.00 73.90 58 THR F O 1
ATOM 2869 N N . PHE E 2 63 ? 2.062 -27.544 14.689 1.00 55.35 59 PHE F N 1
ATOM 2870 C CA . PHE E 2 63 ? 1.963 -28.515 13.609 1.00 57.71 59 PHE F CA 1
ATOM 2871 C C . PHE E 2 63 ? 1.055 -29.676 13.961 1.00 55.42 59 PHE F C 1
ATOM 2872 O O . PHE E 2 63 ? 0.914 -30.610 13.183 1.00 55.86 59 PHE F O 1
ATOM 2880 N N . CYS E 2 64 ? 0.446 -29.620 15.135 1.00 53.31 60 CYS F N 1
ATOM 2881 C CA . CYS E 2 64 ? -0.622 -30.545 15.477 1.00 47.22 60 CYS F CA 1
ATOM 2882 C C . CYS E 2 64 ? -1.780 -29.783 16.102 1.00 46.61 60 CYS F C 1
ATOM 2883 O O . CYS E 2 64 ? -1.582 -28.823 16.854 1.00 48.81 60 CYS F O 1
ATOM 2886 N N . ILE E 2 65 ? -2.993 -30.207 15.782 1.00 43.79 61 ILE F N 1
ATOM 2887 C CA . ILE E 2 65 ? -4.173 -29.587 16.356 1.00 40.98 61 ILE F CA 1
ATOM 2888 C C . ILE E 2 65 ? -5.100 -30.639 16.918 1.00 36.34 61 ILE F C 1
ATOM 2889 O O . ILE E 2 65 ? -5.090 -31.783 16.457 1.00 37.77 61 ILE F O 1
ATOM 2894 N N . TYR E 2 66 ? -5.881 -30.251 17.928 1.00 44.04 62 TYR F N 1
ATOM 2895 C CA . TYR E 2 66 ? -6.887 -31.132 18.523 1.00 39.13 62 TYR F CA 1
ATOM 2896 C C . TYR E 2 66 ? -7.818 -31.604 17.404 1.00 36.45 62 TYR F C 1
ATOM 2897 O O . TYR E 2 66 ? -8.293 -30.796 16.609 1.00 31.92 62 TYR F O 1
ATOM 2906 N N . LYS E 2 67 ? -8.055 -32.910 17.340 1.00 34.36 63 LYS F N 1
ATOM 2907 C CA . LYS E 2 67 ? -8.772 -33.498 16.220 1.00 38.88 63 LYS F CA 1
ATOM 2908 C C . LYS E 2 67 ? -10.309 -33.330 16.154 1.00 45.44 63 LYS F C 1
ATOM 2909 O O . LYS E 2 67 ? -10.902 -33.653 15.122 1.00 48.11 63 LYS F O 1
ATOM 2915 N N . ARG E 2 68 ? -10.958 -32.807 17.194 1.00 44.87 64 ARG F N 1
ATOM 2916 C CA . ARG E 2 68 ? -12.428 -32.802 17.206 1.00 38.20 64 ARG F CA 1
ATOM 2917 C C . ARG E 2 68 ? -13.089 -31.450 17.015 1.00 42.07 64 ARG F C 1
ATOM 2918 O O . ARG E 2 68 ? -12.905 -30.527 17.827 1.00 37.65 64 ARG F O 1
ATOM 2926 N N . CYS E 2 69 ? -13.970 -31.394 16.015 1.00 40.08 65 CYS F N 1
ATOM 2927 C CA . CYS E 2 69 ? -14.734 -30.186 15.737 1.00 41.54 65 CYS F CA 1
ATOM 2928 C C . CYS E 2 69 ? -15.793 -30.032 16.776 1.00 42.36 65 CYS F C 1
ATOM 2929 O O . CYS E 2 69 ? -16.124 -30.989 17.480 1.00 40.32 65 CYS F O 1
ATOM 2932 N N . ARG E 2 70 ? -16.310 -28.817 16.892 1.00 42.00 66 ARG F N 1
ATOM 2933 C CA . ARG E 2 70 ? -17.425 -28.584 17.776 1.00 42.29 66 ARG F CA 1
ATOM 2934 C C . ARG E 2 70 ? -18.695 -28.794 16.946 1.00 50.07 66 ARG F C 1
ATOM 2935 O O . ARG E 2 70 ? -18.669 -28.674 15.710 1.00 50.95 66 ARG F O 1
ATOM 2943 N N . HIS E 2 71 ? -19.795 -29.123 17.610 1.00 47.85 67 HIS F N 1
ATOM 2944 C CA . HIS E 2 71 ? -21.071 -29.283 16.917 1.00 45.63 67 HIS F CA 1
ATOM 2945 C C . HIS E 2 71 ? -21.518 -27.928 16.372 1.00 48.08 67 HIS F C 1
ATOM 2946 O O . HIS E 2 71 ? -21.534 -26.938 17.109 1.00 54.34 67 HIS F O 1
ATOM 2953 N N . PRO E 2 72 ? -21.886 -27.879 15.081 1.00 45.87 68 PRO F N 1
ATOM 2954 C CA . PRO E 2 72 ? -22.150 -26.597 14.415 1.00 44.90 68 PRO F CA 1
ATOM 2955 C C . PRO E 2 72 ? -23.437 -25.934 14.856 1.00 54.30 68 PRO F C 1
ATOM 2956 O O . PRO E 2 72 ? -23.623 -24.742 14.600 1.00 59.69 68 PRO F O 1
ATOM 2960 N N . GLY E 2 73 ? -24.302 -26.688 15.532 1.00 47.60 69 GLY F N 1
ATOM 2961 C CA . GLY E 2 73 ? -25.554 -26.150 16.025 1.00 40.54 69 GLY F CA 1
ATOM 2962 C C . GLY E 2 73 ? -26.788 -26.709 15.336 1.00 56.09 69 GLY F C 1
ATOM 2963 O O . GLY E 2 73 ? -26.728 -27.617 14.496 1.00 44.65 69 GLY F O 1
ATOM 2964 N N . GLU E 2 74 ? -27.938 -26.181 15.719 1.00 61.41 70 GLU F N 1
ATOM 2965 C CA . GLU E 2 74 ? -29.176 -26.646 15.151 1.00 64.50 70 GLU F CA 1
ATOM 2966 C C . GLU E 2 74 ? -29.438 -25.940 13.828 1.00 61.38 70 GLU F C 1
ATOM 2967 O O . GLU E 2 74 ? -28.968 -24.826 13.610 1.00 60.10 70 GLU F O 1
ATOM 2973 N N . LEU E 2 75 ? -30.141 -26.627 12.936 1.00 58.90 71 LEU F N 1
ATOM 2974 C CA . LEU E 2 75 ? -30.501 -26.112 11.625 1.00 60.64 71 LEU F CA 1
ATOM 2975 C C . LEU E 2 75 ? -31.977 -25.793 11.689 1.00 61.15 71 LEU F C 1
ATOM 2976 O O . LEU E 2 75 ? -32.800 -26.701 11.616 1.00 71.27 71 LEU F O 1
ATOM 2981 N N . ARG E 2 76 ? -32.307 -24.523 11.906 1.00 56.74 72 ARG F N 1
ATOM 2982 C CA . ARG E 2 76 ? -33.700 -24.086 11.954 1.00 63.93 72 ARG F CA 1
ATOM 2983 C C . ARG E 2 76 ? -34.488 -24.660 10.779 1.00 65.36 72 ARG F C 1
ATOM 2984 O O . ARG E 2 76 ? -34.028 -24.594 9.649 1.00 60.69 72 ARG F O 1
ATOM 2992 N N . ASN E 2 77 ? -35.634 -25.281 11.065 1.00 76.38 73 ASN F N 1
ATOM 2993 C CA . ASN E 2 77 ? -36.433 -25.943 10.032 1.00 74.03 73 ASN F CA 1
ATOM 2994 C C . ASN E 2 77 ? -35.732 -27.114 9.344 1.00 74.41 73 ASN F C 1
ATOM 2995 O O . ASN E 2 77 ? -36.178 -27.593 8.304 1.00 76.07 73 ASN F O 1
ATOM 3000 N N . GLY E 2 78 ? -34.605 -27.550 9.892 1.00 70.51 74 GLY F N 1
ATOM 3001 C CA . GLY E 2 78 ? -33.941 -28.718 9.342 1.00 63.91 74 GLY F CA 1
ATOM 3002 C C . GLY E 2 78 ? -33.270 -29.624 10.367 1.00 63.08 74 GLY F C 1
ATOM 3003 O O . GLY E 2 78 ? -33.607 -29.631 11.547 1.00 67.44 74 GLY F O 1
ATOM 3004 N N . GLN E 2 79 ? -32.299 -30.385 9.898 1.00 62.85 75 GLN F N 1
ATOM 3005 C CA . GLN E 2 79 ? -31.700 -31.451 10.663 1.00 63.67 75 GLN F CA 1
ATOM 3006 C C . GLN E 2 79 ? -30.223 -31.498 10.346 1.00 61.32 75 GLN F C 1
ATOM 3007 O O . GLN E 2 79 ? -29.819 -31.370 9.187 1.00 55.98 75 GLN F O 1
ATOM 3013 N N . VAL E 2 80 ? -29.435 -31.660 11.401 1.00 59.60 76 VAL F N 1
ATOM 3014 C CA . VAL E 2 80 ? -28.035 -31.943 11.288 1.00 52.08 76 VAL F CA 1
ATOM 3015 C C . VAL E 2 80 ? -27.835 -33.383 11.681 1.00 56.57 76 VAL F C 1
ATOM 3016 O O . VAL E 2 80 ? -28.070 -33.745 12.817 1.00 64.54 76 VAL F O 1
ATOM 3020 N N . GLU E 2 81 ? -27.390 -34.211 10.751 1.00 60.28 77 GLU F N 1
ATOM 3021 C CA . GLU E 2 81 ? -27.219 -35.615 11.060 1.00 62.34 77 GLU F CA 1
ATOM 3022 C C . GLU E 2 81 ? -25.746 -35.977 11.196 1.00 68.21 77 GLU F C 1
ATOM 3023 O O . GLU E 2 81 ? -24.976 -35.862 10.234 1.00 56.24 77 GLU F O 1
ATOM 3029 N N . ILE E 2 82 ? -25.361 -36.421 12.392 1.00 71.73 78 ILE F N 1
ATOM 3030 C CA . ILE E 2 82 ? -24.042 -36.994 12.588 1.00 63.68 78 ILE F CA 1
ATOM 3031 C C . ILE E 2 82 ? -24.065 -38.348 11.934 1.00 62.13 78 ILE F C 1
ATOM 3032 O O . ILE E 2 82 ? -24.932 -39.160 12.228 1.00 66.71 78 ILE F O 1
ATOM 3037 N N . LYS E 2 83 ? -23.099 -38.607 11.069 1.00 66.18 79 LYS F N 1
ATOM 3038 C CA . LYS E 2 83 ? -23.042 -39.890 10.394 1.00 69.28 79 LYS F CA 1
ATOM 3039 C C . LYS E 2 83 ? -22.105 -40.810 11.156 1.00 70.27 79 LYS F C 1
ATOM 3040 O O . LYS E 2 83 ? -22.379 -41.996 11.317 1.00 78.48 79 LYS F O 1
ATOM 3046 N N . THR E 2 84 ? -21.012 -40.248 11.655 1.00 61.21 80 THR F N 1
ATOM 3047 C CA . THR E 2 84 ? -20.064 -41.016 12.439 1.00 62.68 80 THR F CA 1
ATOM 3048 C C . THR E 2 84 ? -19.833 -40.266 13.750 1.00 63.10 80 THR F C 1
ATOM 3049 O O . THR E 2 84 ? -20.515 -40.516 14.750 1.00 66.38 80 THR F O 1
ATOM 3053 N N . ASP E 2 85 ? -18.860 -39.362 13.753 1.00 56.26 81 ASP F N 1
ATOM 3054 C CA . ASP E 2 85 ? -18.704 -38.450 14.872 1.00 48.46 81 ASP F CA 1
ATOM 3055 C C . ASP E 2 85 ? -18.385 -37.044 14.371 1.00 45.12 81 ASP F C 1
ATOM 3056 O O . ASP E 2 85 ? -18.667 -36.712 13.228 1.00 47.51 81 ASP F O 1
ATOM 3061 N N . LEU E 2 86 ? -17.741 -36.235 15.202 1.00 46.45 82 LEU F N 1
ATOM 3062 C CA . LEU E 2 86 ? -17.450 -34.867 14.818 1.00 42.02 82 LEU F CA 1
ATOM 3063 C C . LEU E 2 86 ? -15.957 -34.614 14.726 1.00 45.87 82 LEU F C 1
ATOM 3064 O O . LEU E 2 86 ? -15.513 -33.473 14.809 1.00 58.29 82 LEU F O 1
ATOM 3069 N N . SER E 2 87 ? -15.171 -35.676 14.576 1.00 34.68 83 SER F N 1
ATOM 3070 C CA . SER E 2 87 ? -13.719 -35.507 14.520 1.00 36.74 83 SER F CA 1
ATOM 3071 C C . SER E 2 87 ? -13.193 -35.452 13.098 1.00 47.02 83 SER F C 1
ATOM 3072 O O . SER E 2 87 ? -13.820 -35.970 12.166 1.00 52.66 83 SER F O 1
ATOM 3075 N N . PHE E 2 88 ? -11.996 -34.894 12.963 1.00 40.76 84 PHE F N 1
ATOM 3076 C CA . PHE E 2 88 ? -11.358 -34.639 11.663 1.00 40.45 84 PHE F CA 1
ATOM 3077 C C . PHE E 2 88 ? -11.562 -35.732 10.632 1.00 39.82 84 PHE F C 1
ATOM 3078 O O . PHE E 2 88 ? -11.343 -36.907 10.898 1.00 48.59 84 PHE F O 1
ATOM 3086 N N . GLY E 2 89 ? -12.022 -35.345 9.451 1.00 43.17 85 GLY F N 1
ATOM 3087 C CA . GLY E 2 89 ? -12.264 -36.331 8.420 1.00 36.98 85 GLY F CA 1
ATOM 3088 C C . GLY E 2 89 ? -13.716 -36.749 8.365 1.00 44.49 85 GLY F C 1
ATOM 3089 O O . GLY E 2 89 ? -14.213 -37.100 7.306 1.00 60.58 85 GLY F O 1
ATOM 3090 N N . SER E 2 90 ? -14.407 -36.730 9.497 1.00 54.89 86 SER F N 1
ATOM 3091 C CA . SER E 2 90 ? -15.800 -37.156 9.499 1.00 55.02 86 SER F CA 1
ATOM 3092 C C . SER E 2 90 ? -16.643 -36.123 8.763 1.00 51.69 86 SER F C 1
ATOM 3093 O O . SER E 2 90 ? -16.263 -34.959 8.654 1.00 55.88 86 SER F O 1
ATOM 3096 N N . GLN E 2 91 ? -17.774 -36.560 8.234 1.00 52.85 87 GLN F N 1
ATOM 3097 C CA . GLN E 2 91 ? -18.670 -35.659 7.522 1.00 51.17 87 GLN F CA 1
ATOM 3098 C C . GLN E 2 91 ? -20.049 -35.700 8.168 1.00 48.37 87 GLN F C 1
ATOM 3099 O O . GLN E 2 91 ? -20.464 -36.737 8.670 1.00 52.45 87 GLN F O 1
ATOM 3105 N N . ILE E 2 92 ? -20.736 -34.565 8.201 1.00 41.52 88 ILE F N 1
ATOM 3106 C CA . ILE E 2 92 ? -22.115 -34.535 8.661 1.00 41.12 88 ILE F CA 1
ATOM 3107 C C . ILE E 2 92 ? -23.022 -34.093 7.537 1.00 47.58 88 ILE F C 1
ATOM 3108 O O . ILE E 2 92 ? -22.573 -33.424 6.603 1.00 54.82 88 ILE F O 1
ATOM 3113 N N . GLU E 2 93 ? -24.307 -34.415 7.650 1.00 51.58 89 GLU F N 1
ATOM 3114 C CA . GLU E 2 93 ? -25.263 -34.087 6.592 1.00 49.65 89 GLU F CA 1
ATOM 3115 C C . GLU E 2 93 ? -26.365 -33.182 7.074 1.00 49.67 89 GLU F C 1
ATOM 3116 O O . GLU E 2 93 ? -26.756 -33.207 8.243 1.00 60.73 89 GLU F O 1
ATOM 3122 N N . PHE E 2 94 ? -26.855 -32.371 6.151 1.00 44.22 90 PHE F N 1
ATOM 3123 C CA . PHE E 2 94 ? -27.962 -31.475 6.427 1.00 45.66 90 PHE F CA 1
ATOM 3124 C C . PHE E 2 94 ? -29.206 -31.834 5.640 1.00 46.14 90 PHE F C 1
ATOM 3125 O O . PHE E 2 94 ? -29.136 -32.208 4.470 1.00 54.64 90 PHE F O 1
ATOM 3133 N N . SER E 2 95 ? -30.356 -31.724 6.278 1.00 46.98 91 SER F N 1
ATOM 3134 C CA . SER E 2 95 ? -31.604 -31.882 5.541 1.00 50.58 91 SER F CA 1
ATOM 3135 C C . SER E 2 95 ? -32.626 -30.841 5.946 1.00 57.75 91 SER F C 1
ATOM 3136 O O . SER E 2 95 ? -32.550 -30.285 7.027 1.00 62.82 91 SER F O 1
ATOM 3139 N N . CYS E 2 96 ? -33.571 -30.556 5.059 1.00 67.86 92 CYS F N 1
ATOM 3140 C CA . CYS E 2 96 ? -34.648 -29.619 5.368 1.00 70.26 92 CYS F CA 1
ATOM 3141 C C . CYS E 2 96 ? -35.999 -30.286 5.526 1.00 78.19 92 CYS F C 1
ATOM 3142 O O . CYS E 2 96 ? -36.188 -31.441 5.147 1.00 81.30 92 CYS F O 1
ATOM 3145 N N . SER E 2 97 ? -36.900 -29.548 6.171 1.00 79.80 93 SER F N 1
ATOM 3146 C CA . SER E 2 97 ? -38.266 -29.974 6.493 1.00 77.00 93 SER F CA 1
ATOM 3147 C C . SER E 2 97 ? -39.241 -29.933 5.329 1.00 84.77 93 SER F C 1
ATOM 3148 O O . SER E 2 97 ? -38.882 -29.552 4.213 1.00 81.71 93 SER F O 1
ATOM 3151 N N . GLU E 2 98 ? -40.465 -30.373 5.649 1.00 93.98 94 GLU F N 1
ATOM 3152 C CA . GLU E 2 98 ? -41.685 -30.384 4.829 1.00 85.34 94 GLU F CA 1
ATOM 3153 C C . GLU E 2 98 ? -41.479 -29.994 3.401 1.00 83.77 94 GLU F C 1
ATOM 3154 O O . GLU E 2 98 ? -41.267 -30.852 2.552 1.00 90.38 94 GLU F O 1
ATOM 3160 N N . GLY E 2 99 ? -41.518 -28.693 3.135 1.00 90.28 95 GLY F N 1
ATOM 3161 C CA . GLY E 2 99 ? -41.365 -28.211 1.775 1.00 94.99 95 GLY F CA 1
ATOM 3162 C C . GLY E 2 99 ? -40.310 -27.134 1.691 1.00 98.84 95 GLY F C 1
ATOM 3163 O O . GLY E 2 99 ? -40.247 -26.378 0.717 1.00 102.45 95 GLY F O 1
ATOM 3164 N N . PHE E 2 100 ? -39.485 -27.066 2.732 1.00 94.12 96 PHE F N 1
ATOM 3165 C CA . PHE E 2 100 ? -38.385 -26.122 2.769 1.00 80.76 96 PHE F CA 1
ATOM 3166 C C . PHE E 2 100 ? -37.338 -26.553 1.776 1.00 79.06 96 PHE F C 1
ATOM 3167 O O . PHE E 2 100 ? -37.075 -27.741 1.625 1.00 79.69 96 PHE F O 1
ATOM 3175 N N . PHE E 2 101 ? -36.749 -25.583 1.097 1.00 76.72 97 PHE F N 1
ATOM 3176 C CA . PHE E 2 101 ? -35.680 -25.841 0.155 1.00 71.67 97 PHE F CA 1
ATOM 3177 C C . PHE E 2 101 ? -34.337 -25.525 0.801 1.00 68.90 97 PHE F C 1
ATOM 3178 O O . PHE E 2 101 ? -34.169 -24.454 1.361 1.00 75.26 97 PHE F O 1
ATOM 3186 N N . LEU E 2 102 ? -33.388 -26.457 0.728 1.00 61.37 98 LEU F N 1
ATOM 3187 C CA . LEU E 2 102 ? -32.069 -26.286 1.353 1.00 52.50 98 LEU F CA 1
ATOM 3188 C C . LEU E 2 102 ? -31.150 -25.476 0.461 1.00 61.87 98 LEU F C 1
ATOM 3189 O O . LEU E 2 102 ? -30.842 -25.906 -0.653 1.00 62.32 98 LEU F O 1
ATOM 3194 N N . ILE E 2 103 ? -30.685 -24.322 0.945 1.00 57.48 99 ILE F N 1
ATOM 3195 C CA . ILE E 2 103 ? -29.630 -23.596 0.223 1.00 60.82 99 ILE F CA 1
ATOM 3196 C C . ILE E 2 103 ? -28.277 -23.707 0.921 1.00 54.11 99 ILE F C 1
ATOM 3197 O O . ILE E 2 103 ? -28.185 -23.532 2.129 1.00 60.92 99 ILE F O 1
ATOM 3202 N N . GLY E 2 104 ? -27.221 -23.879 0.127 1.00 48.32 100 GLY F N 1
ATOM 3203 C CA . GLY E 2 104 ? -25.913 -24.271 0.624 1.00 46.37 100 GLY F CA 1
ATOM 3204 C C . GLY E 2 104 ? -25.691 -25.769 0.516 1.00 48.68 100 GLY F C 1
ATOM 3205 O O . GLY E 2 104 ? -26.442 -26.451 -0.174 1.00 55.82 100 GLY F O 1
ATOM 3206 N N . SER E 2 105 ? -24.650 -26.280 1.176 1.00 40.30 101 SER F N 1
ATOM 3207 C CA . SER E 2 105 ? -24.299 -27.696 1.071 1.00 42.71 101 SER F CA 1
ATOM 3208 C C . SER E 2 105 ? -25.169 -28.605 1.874 1.00 42.02 101 SER F C 1
ATOM 3209 O O . SER E 2 105 ? -25.615 -28.257 2.950 1.00 46.32 101 SER F O 1
ATOM 3212 N N . THR E 2 106 ? -25.350 -29.808 1.356 1.00 42.34 102 THR F N 1
ATOM 3213 C CA . THR E 2 106 ? -26.065 -30.832 2.071 1.00 42.28 102 THR F CA 1
ATOM 3214 C C . THR E 2 106 ? -25.073 -31.571 2.987 1.00 49.26 102 THR F C 1
ATOM 3215 O O . THR E 2 106 ? -25.475 -32.374 3.834 1.00 47.57 102 THR F O 1
ATOM 3219 N N . THR E 2 107 ? -23.772 -31.315 2.810 1.00 44.23 103 THR F N 1
ATOM 3220 C CA . THR E 2 107 ? -22.779 -31.946 3.673 1.00 44.38 103 THR F CA 1
ATOM 3221 C C . THR E 2 107 ? -21.718 -30.982 4.185 1.00 46.86 103 THR F C 1
ATOM 3222 O O . THR E 2 107 ? -21.557 -29.884 3.670 1.00 51.86 103 THR F O 1
ATOM 3226 N N . SER E 2 108 ? -20.987 -31.409 5.209 1.00 52.55 104 SER F N 1
ATOM 3227 C CA . SER E 2 108 ? -19.836 -30.651 5.708 1.00 44.48 104 SER F CA 1
ATOM 3228 C C . SER E 2 108 ? -18.807 -31.599 6.288 1.00 47.84 104 SER F C 1
ATOM 3229 O O . SER E 2 108 ? -19.161 -32.620 6.874 1.00 55.09 104 SER F O 1
ATOM 3232 N N . ARG E 2 109 ? -17.530 -31.288 6.090 1.00 51.34 105 ARG F N 1
ATOM 3233 C CA . ARG E 2 109 ? -16.451 -32.119 6.623 1.00 43.63 105 ARG F CA 1
ATOM 3234 C C . ARG E 2 109 ? -15.651 -31.395 7.692 1.00 42.95 105 ARG F C 1
ATOM 3235 O O . ARG E 2 109 ? -15.419 -30.187 7.589 1.00 40.55 105 ARG F O 1
ATOM 3243 N N . CYS E 2 110 ? -15.266 -32.124 8.738 1.00 43.18 106 CYS F N 1
ATOM 3244 C CA . CYS E 2 110 ? -14.338 -31.609 9.749 1.00 40.89 106 CYS F CA 1
ATOM 3245 C C . CYS E 2 110 ? -12.885 -31.643 9.213 1.00 47.12 106 CYS F C 1
ATOM 3246 O O . CYS E 2 110 ? -12.308 -32.712 8.991 1.00 46.64 106 CYS F O 1
ATOM 3249 N N . GLU E 2 111 ? -12.312 -30.464 9.006 1.00 40.06 107 GLU F N 1
ATOM 3250 C CA . GLU E 2 111 ? -11.071 -30.334 8.275 1.00 40.16 107 GLU F CA 1
ATOM 3251 C C . GLU E 2 111 ? -10.077 -29.463 9.007 1.00 46.99 107 GLU F C 1
ATOM 3252 O O . GLU E 2 111 ? -10.462 -28.717 9.904 1.00 40.43 107 GLU F O 1
ATOM 3258 N N . VAL E 2 112 ? -8.800 -29.552 8.634 1.00 43.24 108 VAL F N 1
ATOM 3259 C CA . VAL E 2 112 ? -7.803 -28.633 9.162 1.00 40.42 108 VAL F CA 1
ATOM 3260 C C . VAL E 2 112 ? -8.128 -27.230 8.650 1.00 51.27 108 VAL F C 1
ATOM 3261 O O . VAL E 2 112 ? -8.328 -27.052 7.451 1.00 62.29 108 VAL F O 1
ATOM 3265 N N . GLN E 2 113 ? -8.161 -26.238 9.542 1.00 54.64 109 GLN F N 1
ATOM 3266 C CA . GLN E 2 113 ? -8.402 -24.833 9.162 1.00 56.86 109 GLN F CA 1
ATOM 3267 C C . GLN E 2 113 ? -7.393 -23.937 9.826 1.00 68.90 109 GLN F C 1
ATOM 3268 O O . GLN E 2 113 ? -7.345 -22.730 9.614 1.00 79.88 109 GLN F O 1
ATOM 3274 N N . ASP E 2 114 ? -6.698 -24.548 10.756 1.00 73.82 110 ASP F N 1
ATOM 3275 C CA . ASP E 2 114 ? -5.474 -24.057 11.334 1.00 95.30 110 ASP F CA 1
ATOM 3276 C C . ASP E 2 114 ? -5.376 -22.634 11.899 1.00 103.67 110 ASP F C 1
ATOM 3277 O O . ASP E 2 114 ? -5.146 -21.648 11.210 1.00 110.14 110 ASP F O 1
ATOM 3282 N N . ARG E 2 115 ? -5.734 -22.563 13.162 1.00 100.16 111 ARG F N 1
ATOM 3283 C CA . ARG E 2 115 ? -4.754 -22.924 14.171 1.00 100.77 111 ARG F CA 1
ATOM 3284 C C . ARG E 2 115 ? -5.585 -23.953 14.939 1.00 87.47 111 ARG F C 1
ATOM 3285 O O . ARG E 2 115 ? -5.185 -24.453 15.988 1.00 89.70 111 ARG F O 1
ATOM 3293 N N . GLY E 2 116 ? -6.755 -24.268 14.372 1.00 68.04 112 GLY F N 1
ATOM 3294 C CA . GLY E 2 116 ? -7.567 -25.374 14.840 1.00 53.72 112 GLY F CA 1
ATOM 3295 C C . GLY E 2 116 ? -8.150 -26.255 13.746 1.00 51.26 112 GLY F C 1
ATOM 3296 O O . GLY E 2 116 ? -7.705 -26.262 12.620 1.00 65.65 112 GLY F O 1
ATOM 3297 N N . VAL E 2 117 ? -9.250 -26.908 14.049 1.00 46.96 113 VAL F N 1
ATOM 3298 C CA . VAL E 2 117 ? -9.848 -27.833 13.117 1.00 43.16 113 VAL F CA 1
ATOM 3299 C C . VAL E 2 117 ? -11.284 -27.304 13.011 1.00 43.26 113 VAL F C 1
ATOM 3300 O O . VAL E 2 117 ? -11.773 -26.659 13.930 1.00 50.09 113 VAL F O 1
ATOM 3304 N N . GLY E 2 118 ? -11.929 -27.487 11.870 1.00 43.96 114 GLY F N 1
ATOM 3305 C CA . GLY E 2 118 ? -13.182 -26.796 11.612 1.00 35.58 114 GLY F CA 1
ATOM 3306 C C . GLY E 2 118 ? -14.040 -27.411 10.521 1.00 41.94 114 GLY F C 1
ATOM 3307 O O . GLY E 2 118 ? -13.682 -28.418 9.900 1.00 42.04 114 GLY F O 1
ATOM 3308 N N . TRP E 2 119 ? -15.215 -26.838 10.306 1.00 39.09 115 TRP F N 1
ATOM 3309 C CA . TRP E 2 119 ? -16.107 -27.385 9.305 1.00 33.70 115 TRP F CA 1
ATOM 3310 C C . TRP E 2 119 ? -15.804 -26.803 7.934 1.00 33.52 115 TRP F C 1
ATOM 3311 O O . TRP E 2 119 ? -15.642 -25.591 7.800 1.00 37.77 115 TRP F O 1
ATOM 3322 N N . SER E 2 120 ? -15.703 -27.667 6.927 1.00 35.44 116 SER F N 1
ATOM 3323 C CA . SER E 2 120 ? -15.512 -27.235 5.536 1.00 41.56 116 SER F CA 1
ATOM 3324 C C . SER E 2 120 ? -16.636 -26.289 5.096 1.00 45.88 116 SER F C 1
ATOM 3325 O O . SER E 2 120 ? -16.375 -25.193 4.618 1.00 54.36 116 SER F O 1
ATOM 3328 N N . HIS E 2 121 ? -17.885 -26.696 5.311 1.00 42.22 117 HIS F N 1
ATOM 3329 C CA . HIS E 2 121 ? -19.039 -25.869 4.939 1.00 40.21 117 HIS F CA 1
ATOM 3330 C C . HIS E 2 121 ? -19.832 -25.472 6.161 1.00 40.20 117 HIS F C 1
ATOM 3331 O O . HIS E 2 121 ? -20.028 -26.281 7.058 1.00 45.38 117 HIS F O 1
ATOM 3338 N N . PRO E 2 122 ? -20.337 -24.236 6.182 1.00 44.92 118 PRO F N 1
ATOM 3339 C CA . PRO E 2 122 ? -21.130 -23.741 7.314 1.00 47.35 118 PRO F CA 1
ATOM 3340 C C . PRO E 2 122 ? -22.513 -24.314 7.228 1.00 48.50 118 PRO F C 1
ATOM 3341 O O . PRO E 2 122 ? -22.767 -25.031 6.274 1.00 44.84 118 PRO F O 1
ATOM 3345 N N . LEU E 2 123 ? -23.376 -24.002 8.191 1.00 51.31 119 LEU F N 1
ATOM 3346 C CA . LEU E 2 123 ? -24.764 -24.427 8.140 1.00 55.73 119 LEU F CA 1
ATOM 3347 C C . LEU E 2 123 ? -25.487 -23.798 6.960 1.00 52.02 119 LEU F C 1
ATOM 3348 O O . LEU E 2 123 ? -25.338 -22.606 6.702 1.00 58.74 119 LEU F O 1
ATOM 3353 N N . PRO E 2 124 ? -26.247 -24.604 6.216 1.00 49.99 120 PRO F N 1
ATOM 3354 C CA . PRO E 2 124 ? -27.109 -24.065 5.156 1.00 51.62 120 PRO F CA 1
ATOM 3355 C C . PRO E 2 124 ? -28.291 -23.312 5.723 1.00 56.69 120 PRO F C 1
ATOM 3356 O O . PRO E 2 124 ? -28.412 -23.144 6.934 1.00 55.43 120 PRO F O 1
ATOM 3360 N N . GLN E 2 125 ? -29.170 -22.840 4.857 1.00 69.00 121 GLN F N 1
ATOM 3361 C CA . GLN E 2 125 ? -30.437 -22.335 5.361 1.00 72.73 121 GLN F CA 1
ATOM 3362 C C . GLN E 2 125 ? -31.574 -23.105 4.713 1.00 70.89 121 GLN F C 1
ATOM 3363 O O . GLN E 2 125 ? -31.429 -23.646 3.618 1.00 77.58 121 GLN F O 1
ATOM 3369 N N . CYS E 2 126 ? -32.707 -23.152 5.400 1.00 74.61 122 CYS F N 1
ATOM 3370 C CA . CYS E 2 126 ? -33.869 -23.882 4.925 1.00 74.03 122 CYS F CA 1
ATOM 3371 C C . CYS E 2 126 ? -34.973 -22.854 4.737 1.00 78.65 122 CYS F C 1
ATOM 3372 O O . CYS E 2 126 ? -35.472 -22.313 5.721 1.00 85.00 122 CYS F O 1
ATOM 3375 N N . GLU E 2 127 ? -35.346 -22.568 3.490 1.00 87.16 123 GLU F N 1
ATOM 3376 C CA . GLU E 2 127 ? -36.275 -21.461 3.201 1.00 95.73 123 GLU F CA 1
ATOM 3377 C C . GLU E 2 127 ? -37.662 -21.877 2.706 1.00 95.12 123 GLU F C 1
ATOM 3378 O O . GLU E 2 127 ? -37.915 -23.061 2.466 1.00 92.54 123 GLU F O 1
ATOM 3384 N N . ILE E 2 128 ? -38.539 -20.877 2.538 1.00 94.92 124 ILE F N 1
ATOM 3385 C CA . ILE E 2 128 ? -39.917 -21.075 2.092 1.00 88.48 124 ILE F CA 1
ATOM 3386 C C . ILE E 2 128 ? -40.651 -22.103 2.952 1.00 92.08 124 ILE F C 1
ATOM 3387 O O . ILE E 2 128 ? -41.497 -21.739 3.782 1.00 94.07 124 ILE F O 1
ATOM 3392 N N . ILE F 1 9 ? -29.940 -38.988 14.734 1.00 110.93 52 ILE G N 1
ATOM 3393 C CA . ILE F 1 9 ? -30.172 -40.380 15.101 1.00 116.09 52 ILE G CA 1
ATOM 3394 C C . ILE F 1 9 ? -29.530 -40.616 16.493 1.00 102.37 52 ILE G C 1
ATOM 3395 O O . ILE F 1 9 ? -29.300 -39.658 17.229 1.00 103.24 52 ILE G O 1
ATOM 3400 N N . SER F 1 10 ? -29.248 -41.863 16.864 1.00 95.55 53 SER G N 1
ATOM 3401 C CA . SER F 1 10 ? -28.672 -42.184 18.171 1.00 81.15 53 SER G CA 1
ATOM 3402 C C . SER F 1 10 ? -27.238 -41.707 18.283 1.00 75.17 53 SER G C 1
ATOM 3403 O O . SER F 1 10 ? -26.641 -41.781 19.356 1.00 81.86 53 SER G O 1
ATOM 3406 N N . GLN F 1 11 ? -26.680 -41.241 17.169 1.00 67.55 54 GLN G N 1
ATOM 3407 C CA . GLN F 1 11 ? -25.276 -40.853 17.105 1.00 62.91 54 GLN G CA 1
ATOM 3408 C C . GLN F 1 11 ? -24.972 -39.699 18.058 1.00 64.30 54 GLN G C 1
ATOM 3409 O O . GLN F 1 11 ? -23.847 -39.594 18.560 1.00 61.02 54 GLN G O 1
ATOM 3415 N N . GLU F 1 12 ? -25.953 -38.828 18.305 1.00 62.11 55 GLU G N 1
ATOM 3416 C CA . GLU F 1 12 ? -25.766 -37.772 19.312 1.00 52.19 55 GLU G CA 1
ATOM 3417 C C . GLU F 1 12 ? -25.510 -38.408 20.669 1.00 51.69 55 GLU G C 1
ATOM 3418 O O . GLU F 1 12 ? -24.652 -37.956 21.407 1.00 61.86 55 GLU G O 1
ATOM 3424 N N . SER F 1 13 ? -26.285 -39.425 21.024 1.00 54.71 56 SER G N 1
ATOM 3425 C CA . SER F 1 13 ? -26.085 -40.082 22.307 1.00 59.67 56 SER G CA 1
ATOM 3426 C C . SER F 1 13 ? -24.802 -40.868 22.334 1.00 64.89 56 SER G C 1
ATOM 3427 O O . SER F 1 13 ? -24.109 -40.880 23.352 1.00 70.69 56 SER G O 1
ATOM 3430 N N . LYS F 1 14 ? -24.470 -41.524 21.228 1.00 62.12 57 LYS G N 1
ATOM 3431 C CA . LYS F 1 14 ? -23.240 -42.311 21.215 1.00 60.17 57 LYS G CA 1
ATOM 3432 C C . LYS F 1 14 ? -22.045 -41.384 21.390 1.00 52.17 57 LYS G C 1
ATOM 3433 O O . LYS F 1 14 ? -21.109 -41.719 22.109 1.00 51.73 57 LYS G O 1
ATOM 3439 N N . LEU F 1 15 ? -22.102 -40.205 20.774 1.00 49.01 58 LEU G N 1
ATOM 3440 C CA . LEU F 1 15 ? -21.026 -39.221 20.895 1.00 47.12 58 LEU G CA 1
ATOM 3441 C C . LEU F 1 15 ? -20.940 -38.624 22.297 1.00 54.64 58 LEU G C 1
ATOM 3442 O O . LEU F 1 15 ? -19.848 -38.459 22.846 1.00 65.93 58 LEU G O 1
ATOM 3447 N N . ILE F 1 16 ? -22.090 -38.285 22.867 1.00 49.27 59 ILE G N 1
ATOM 3448 C CA . ILE F 1 16 ? -22.143 -37.769 24.224 1.00 42.65 59 ILE G CA 1
ATOM 3449 C C . ILE F 1 16 ? -21.560 -38.778 25.208 1.00 46.69 59 ILE G C 1
ATOM 3450 O O . ILE F 1 16 ? -20.720 -38.427 26.033 1.00 45.21 59 ILE G O 1
ATOM 3455 N N . ASN F 1 17 ? -21.976 -40.035 25.090 1.00 42.00 60 ASN G N 1
ATOM 3456 C CA . ASN F 1 17 ? -21.445 -41.079 25.951 1.00 48.78 60 ASN G CA 1
ATOM 3457 C C . ASN F 1 17 ? -19.932 -41.271 25.751 1.00 56.01 60 ASN G C 1
ATOM 3458 O O . ASN F 1 17 ? -19.193 -41.519 26.702 1.00 56.91 60 ASN G O 1
ATOM 3463 N N . THR F 1 18 ? -19.483 -41.176 24.509 1.00 57.19 61 THR G N 1
ATOM 3464 C CA . THR F 1 18 ? -18.068 -41.261 24.197 1.00 45.09 61 THR G CA 1
ATOM 3465 C C . THR F 1 18 ? -17.260 -40.191 24.892 1.00 48.33 61 THR G C 1
ATOM 3466 O O . THR F 1 18 ? -16.281 -40.478 25.567 1.00 48.67 61 THR G O 1
ATOM 3470 N N . LEU F 1 19 ? -17.690 -38.951 24.744 1.00 48.81 62 LEU G N 1
ATOM 3471 C CA . LEU F 1 19 ? -16.966 -37.845 25.332 1.00 46.31 62 LEU G CA 1
ATOM 3472 C C . LEU F 1 19 ? -17.041 -37.886 26.866 1.00 54.19 62 LEU G C 1
ATOM 3473 O O . LEU F 1 19 ? -16.056 -37.620 27.552 1.00 62.80 62 LEU G O 1
ATOM 3478 N N . THR F 1 20 ? -18.204 -38.267 27.383 1.00 49.45 63 THR G N 1
ATOM 3479 C CA . THR F 1 20 ? -18.453 -38.339 28.814 1.00 45.75 63 THR G CA 1
ATOM 3480 C C . THR F 1 20 ? -17.581 -39.381 29.467 1.00 44.13 63 THR G C 1
ATOM 3481 O O . THR F 1 20 ? -17.029 -39.149 30.531 1.00 40.63 63 THR G O 1
ATOM 3485 N N . ASP F 1 21 ? -17.485 -40.545 28.831 1.00 47.51 64 ASP G N 1
ATOM 3486 C CA . ASP F 1 21 ? -16.668 -41.623 29.359 1.00 51.58 64 ASP G CA 1
ATOM 3487 C C . ASP F 1 21 ? -15.220 -41.243 29.246 1.00 56.16 64 ASP G C 1
ATOM 3488 O O . ASP F 1 21 ? -14.431 -41.497 30.142 1.00 61.02 64 ASP G O 1
ATOM 3493 N N . GLU F 1 22 ? -14.882 -40.602 28.136 1.00 57.37 65 GLU G N 1
ATOM 3494 C CA . GLU F 1 22 ? -13.501 -40.269 27.869 1.00 50.35 65 GLU G CA 1
ATOM 3495 C C . GLU F 1 22 ? -13.063 -39.239 28.890 1.00 49.88 65 GLU G C 1
ATOM 3496 O O . GLU F 1 22 ? -11.988 -39.356 29.453 1.00 61.81 65 GLU G O 1
ATOM 3502 N N . ASN F 1 23 ? -13.901 -38.244 29.143 1.00 40.95 66 ASN G N 1
ATOM 3503 C CA . ASN F 1 23 ? -13.585 -37.221 30.127 1.00 46.69 66 ASN G CA 1
ATOM 3504 C C . ASN F 1 23 ? -13.466 -37.808 31.510 1.00 54.69 66 ASN G C 1
ATOM 3505 O O . ASN F 1 23 ? -12.676 -37.341 32.342 1.00 58.07 66 ASN G O 1
ATOM 3510 N N . GLU F 1 24 ? -14.274 -38.822 31.773 1.00 54.17 67 GLU G N 1
ATOM 3511 C CA . GLU F 1 24 ? -14.270 -39.416 33.097 1.00 52.72 67 GLU G CA 1
ATOM 3512 C C . GLU F 1 24 ? -12.917 -40.078 33.429 1.00 58.15 67 GLU G C 1
ATOM 3513 O O . GLU F 1 24 ? -12.299 -39.755 34.446 1.00 62.31 67 GLU G O 1
ATOM 3519 N N . LYS F 1 25 ? -12.416 -40.950 32.561 1.00 56.17 68 LYS G N 1
ATOM 3520 C CA . LYS F 1 25 ? -11.200 -41.671 32.915 1.00 57.57 68 LYS G CA 1
ATOM 3521 C C . LYS F 1 25 ? -10.019 -40.723 32.921 1.00 57.55 68 LYS G C 1
ATOM 3522 O O . LYS F 1 25 ? -9.029 -40.942 33.619 1.00 58.45 68 LYS G O 1
ATOM 3528 N N . LEU F 1 26 ? -10.142 -39.651 32.155 1.00 52.56 69 LEU G N 1
ATOM 3529 C CA . LEU F 1 26 ? -9.073 -38.676 32.054 1.00 45.35 69 LEU G CA 1
ATOM 3530 C C . LEU F 1 26 ? -8.958 -37.983 33.401 1.00 46.37 69 LEU G C 1
ATOM 3531 O O . LEU F 1 26 ? -7.880 -37.816 33.942 1.00 55.34 69 LEU G O 1
ATOM 3536 N N . ARG F 1 27 ? -10.115 -37.620 33.937 1.00 48.03 70 ARG G N 1
ATOM 3537 C CA . ARG F 1 27 ? -10.255 -36.996 35.238 1.00 50.07 70 ARG G CA 1
ATOM 3538 C C . ARG F 1 27 ? -9.868 -37.986 36.353 1.00 51.17 70 ARG G C 1
ATOM 3539 O O . ARG F 1 27 ? -9.405 -37.581 37.416 1.00 46.88 70 ARG G O 1
ATOM 3547 N N . GLU F 1 28 ? -10.137 -39.276 36.143 1.00 45.55 71 GLU G N 1
ATOM 3548 C CA . GLU F 1 28 ? -9.701 -40.288 37.091 1.00 44.52 71 GLU G CA 1
ATOM 3549 C C . GLU F 1 28 ? -8.177 -40.349 37.159 1.00 57.84 71 GLU G C 1
ATOM 3550 O O . GLU F 1 28 ? -7.580 -40.412 38.244 1.00 65.18 71 GLU G O 1
ATOM 3556 N N . GLU F 1 29 ? -7.556 -40.294 35.986 1.00 56.68 72 GLU G N 1
ATOM 3557 C CA . GLU F 1 29 ? -6.109 -40.360 35.875 1.00 58.94 72 GLU G CA 1
ATOM 3558 C C . GLU F 1 29 ? -5.475 -39.184 36.572 1.00 55.14 72 GLU G C 1
ATOM 3559 O O . GLU F 1 29 ? -4.466 -39.348 37.260 1.00 49.65 72 GLU G O 1
ATOM 3565 N N . LEU F 1 30 ? -6.095 -38.014 36.430 1.00 35.42 73 LEU G N 1
ATOM 3566 C CA . LEU F 1 30 ? -5.566 -36.805 37.027 1.00 44.81 73 LEU G CA 1
ATOM 3567 C C . LEU F 1 30 ? -5.447 -36.938 38.556 1.00 53.49 73 LEU G C 1
ATOM 3568 O O . LEU F 1 30 ? -4.483 -36.444 39.177 1.00 53.29 73 LEU G O 1
ATOM 3573 N N . GLN F 1 31 ? -6.388 -37.658 39.155 1.00 51.79 74 GLN G N 1
ATOM 3574 C CA . GLN F 1 31 ? -6.385 -37.833 40.599 1.00 53.33 74 GLN G CA 1
ATOM 3575 C C . GLN F 1 31 ? -5.247 -38.693 41.090 1.00 57.89 74 GLN G C 1
ATOM 3576 O O . GLN F 1 31 ? -4.732 -38.517 42.201 1.00 62.30 74 GLN G O 1
ATOM 3582 N N . GLN F 1 32 ? -4.886 -39.657 40.268 1.00 58.81 75 GLN G N 1
ATOM 3583 C CA . GLN F 1 32 ? -3.733 -40.484 40.538 1.00 54.29 75 GLN G CA 1
ATOM 3584 C C . GLN F 1 32 ? -2.535 -39.523 40.692 1.00 50.79 75 GLN G C 1
ATOM 3585 O O . GLN F 1 32 ? -1.759 -39.626 41.642 1.00 57.48 75 GLN G O 1
ATOM 3591 N N . TYR F 1 33 ? -2.472 -38.524 39.813 1.00 42.95 76 TYR G N 1
ATOM 3592 C CA . TYR F 1 33 ? -1.444 -37.479 39.835 1.00 49.18 76 TYR G CA 1
ATOM 3593 C C . TYR F 1 33 ? -1.636 -36.421 40.928 1.00 53.55 76 TYR G C 1
ATOM 3594 O O . TYR F 1 33 ? -0.660 -35.959 41.501 1.00 52.60 76 TYR G O 1
ATOM 3603 N N . TYR F 1 34 ? -2.876 -36.006 41.195 1.00 55.35 77 TYR G N 1
ATOM 3604 C CA . TYR F 1 34 ? -3.095 -35.010 42.250 1.00 54.42 77 TYR G CA 1
ATOM 3605 C C . TYR F 1 34 ? -2.561 -35.495 43.581 1.00 54.51 77 TYR G C 1
ATOM 3606 O O . TYR F 1 34 ? -1.895 -34.763 44.321 1.00 53.85 77 TYR G O 1
ATOM 3615 N N . ALA F 1 35 ? -2.885 -36.749 43.861 1.00 52.68 78 ALA G N 1
ATOM 3616 C CA . ALA F 1 35 ? -2.513 -37.413 45.088 1.00 48.08 78 ALA G CA 1
ATOM 3617 C C . ALA F 1 35 ? -1.016 -37.715 45.257 1.00 51.43 78 ALA G C 1
ATOM 3618 O O . ALA F 1 35 ? -0.498 -37.674 46.362 1.00 54.66 78 ALA G O 1
ATOM 3620 N N . LEU F 1 36 ? -0.323 -38.031 44.167 1.00 56.06 79 LEU G N 1
ATOM 3621 C CA . LEU F 1 36 ? 1.086 -38.423 44.264 1.00 52.75 79 LEU G CA 1
ATOM 3622 C C . LEU F 1 36 ? 2.131 -37.334 44.059 1.00 55.55 79 LEU G C 1
ATOM 3623 O O . LEU F 1 36 ? 3.271 -37.484 44.489 1.00 65.88 79 LEU G O 1
ATOM 3628 N N . SER F 1 37 ? 1.746 -36.242 43.417 1.00 59.09 80 SER G N 1
ATOM 3629 C CA . SER F 1 37 ? 2.689 -35.171 43.094 1.00 60.90 80 SER G CA 1
ATOM 3630 C C . SER F 1 37 ? 2.707 -34.065 44.146 1.00 69.67 80 SER G C 1
ATOM 3631 O O . SER F 1 37 ? 2.406 -34.300 45.318 1.00 77.31 80 SER G O 1
ATOM 3634 N N . SER G 2 4 ? -8.659 -10.330 62.286 1.00 81.96 0 SER H N 1
ATOM 3635 C CA . SER G 2 4 ? -7.774 -11.484 62.428 1.00 84.04 0 SER H CA 1
ATOM 3636 C C . SER G 2 4 ? -8.456 -12.525 63.313 1.00 86.75 0 SER H C 1
ATOM 3637 O O . SER G 2 4 ? -9.076 -12.148 64.304 1.00 94.92 0 SER H O 1
ATOM 3640 N N . ASN G 2 5 ? -8.370 -13.801 62.910 1.00 81.64 1 ASN H N 1
ATOM 3641 C CA . ASN G 2 5 ? -8.988 -14.985 63.561 1.00 77.78 1 ASN H CA 1
ATOM 3642 C C . ASN G 2 5 ? -10.386 -15.361 63.026 1.00 73.19 1 ASN H C 1
ATOM 3643 O O . ASN G 2 5 ? -11.354 -14.624 63.200 1.00 75.49 1 ASN H O 1
ATOM 3648 N N . CYS G 2 6 ? -10.478 -16.532 62.396 1.00 68.04 2 CYS H N 1
ATOM 3649 C CA . CYS G 2 6 ? -11.723 -16.998 61.776 1.00 68.57 2 CYS H CA 1
ATOM 3650 C C . CYS G 2 6 ? -12.615 -17.801 62.681 1.00 72.13 2 CYS H C 1
ATOM 3651 O O . CYS G 2 6 ? -12.169 -18.434 63.635 1.00 81.01 2 CYS H O 1
ATOM 3654 N N . GLY G 2 7 ? -13.889 -17.791 62.330 1.00 68.18 3 GLY H N 1
ATOM 3655 C CA . GLY G 2 7 ? -14.892 -18.583 63.004 1.00 68.30 3 GLY H CA 1
ATOM 3656 C C . GLY G 2 7 ? -15.027 -19.898 62.278 1.00 61.64 3 GLY H C 1
ATOM 3657 O O . GLY G 2 7 ? -14.133 -20.265 61.525 1.00 57.76 3 GLY H O 1
ATOM 3658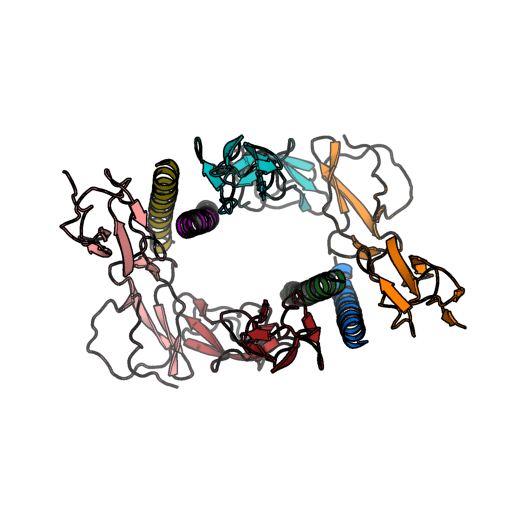 N N . PRO G 2 8 ? -16.128 -20.629 62.525 1.00 66.73 4 PRO H N 1
ATOM 3659 C CA . PRO G 2 8 ? -16.303 -21.937 61.887 1.00 63.90 4 PRO H CA 1
ATOM 3660 C C . PRO G 2 8 ? -16.304 -21.819 60.366 1.00 57.26 4 PRO H C 1
ATOM 3661 O O . PRO G 2 8 ? -16.744 -20.811 59.824 1.00 57.12 4 PRO H O 1
ATOM 3665 N N . PRO G 2 9 ? -15.793 -22.840 59.680 1.00 56.34 5 PRO H N 1
ATOM 3666 C CA . PRO G 2 9 ? -15.623 -22.772 58.228 1.00 60.61 5 PRO H CA 1
ATOM 3667 C C . PRO G 2 9 ? -16.956 -22.777 57.535 1.00 66.40 5 PRO H C 1
ATOM 3668 O O . PRO G 2 9 ? -17.908 -23.339 58.064 1.00 66.02 5 PRO H O 1
ATOM 3672 N N . PRO G 2 10 ? -17.020 -22.180 56.345 1.00 69.72 6 PRO H N 1
ATOM 3673 C CA . PRO G 2 10 ? -18.290 -22.095 55.620 1.00 68.11 6 PRO H CA 1
ATOM 3674 C C . PRO G 2 10 ? -18.752 -23.480 55.202 1.00 64.37 6 PRO H C 1
ATOM 3675 O O . PRO G 2 10 ? -17.936 -24.396 55.084 1.00 61.27 6 PRO H O 1
ATOM 3679 N N . THR G 2 11 ? -20.052 -23.645 54.999 1.00 62.31 7 THR H N 1
ATOM 3680 C CA . THR G 2 11 ? -20.529 -24.880 54.410 1.00 62.56 7 THR H CA 1
ATOM 3681 C C . THR G 2 11 ? -20.440 -24.768 52.904 1.00 67.48 7 THR H C 1
ATOM 3682 O O . THR G 2 11 ? -20.890 -23.784 52.331 1.00 71.16 7 THR H O 1
ATOM 3686 N N . LEU G 2 12 ? -19.838 -25.757 52.258 1.00 63.64 8 LEU H N 1
ATOM 3687 C CA . LEU G 2 12 ? -19.664 -25.669 50.823 1.00 55.27 8 LEU H CA 1
ATOM 3688 C C . LEU G 2 12 ? -20.621 -26.621 50.149 1.00 57.39 8 LEU H C 1
ATOM 3689 O O . LEU G 2 12 ? -20.995 -27.627 50.746 1.00 53.41 8 LEU H O 1
ATOM 3694 N N . SER G 2 13 ? -20.980 -26.326 48.898 1.00 55.50 9 SER H N 1
ATOM 3695 C CA . SER G 2 13 ? -21.900 -27.163 48.137 1.00 55.76 9 SER H CA 1
ATOM 3696 C C . SER G 2 13 ? -21.247 -28.418 47.586 1.00 64.96 9 SER H C 1
ATOM 3697 O O . SER G 2 13 ? -21.932 -29.388 47.266 1.00 68.83 9 SER H O 1
ATOM 3700 N N . PHE G 2 14 ? -19.923 -28.389 47.457 1.00 63.73 10 PHE H N 1
ATOM 3701 C CA . PHE G 2 14 ? -19.198 -29.426 46.726 1.00 62.51 10 PHE H CA 1
ATOM 3702 C C . PHE G 2 14 ? -18.279 -30.292 47.577 1.00 61.82 10 PHE H C 1
ATOM 3703 O O . PHE G 2 14 ? -17.925 -31.395 47.189 1.00 68.54 10 PHE H O 1
ATOM 3711 N N . ALA G 2 15 ? -17.920 -29.823 48.755 1.00 60.90 11 ALA H N 1
ATOM 3712 C CA . ALA G 2 15 ? -16.992 -30.581 49.571 1.00 65.10 11 ALA H CA 1
ATOM 3713 C C . ALA G 2 15 ? -17.322 -30.408 51.046 1.00 70.39 11 ALA H C 1
ATOM 3714 O O . ALA G 2 15 ? -17.964 -29.433 51.436 1.00 78.53 11 ALA H O 1
ATOM 3716 N N . ALA G 2 16 ? -16.905 -31.376 51.853 1.00 64.58 12 ALA H N 1
ATOM 3717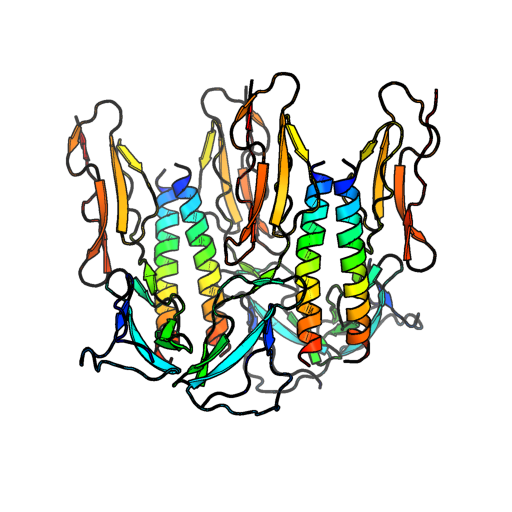 C CA . ALA G 2 16 ? -17.026 -31.285 53.312 1.00 73.18 12 ALA H CA 1
ATOM 3718 C C . ALA G 2 16 ? -15.671 -31.570 53.916 1.00 70.40 12 ALA H C 1
ATOM 3719 O O . ALA G 2 16 ? -14.835 -32.230 53.294 1.00 73.62 12 ALA H O 1
ATOM 3721 N N . PRO G 2 17 ? -15.433 -31.062 55.124 1.00 66.26 13 PRO H N 1
ATOM 3722 C CA . PRO G 2 17 ? -14.136 -31.343 55.728 1.00 61.87 13 PRO H CA 1
ATOM 3723 C C . PRO G 2 17 ? -13.971 -32.819 56.016 1.00 55.70 13 PRO H C 1
ATOM 3724 O O . PRO G 2 17 ? -14.959 -33.441 56.395 1.00 63.71 13 PRO H O 1
ATOM 3728 N N . MET G 2 18 ? -12.794 -33.390 55.777 1.00 53.77 14 MET H N 1
ATOM 3729 C CA . MET G 2 18 ? -12.522 -34.676 56.392 1.00 56.59 14 MET H CA 1
ATOM 3730 C C . MET G 2 18 ? -12.300 -34.295 57.837 1.00 65.27 14 MET H C 1
ATOM 3731 O O . MET G 2 18 ? -12.012 -33.124 58.107 1.00 73.97 14 MET H O 1
ATOM 3736 N N . ASP G 2 19 ? -12.427 -35.242 58.757 1.00 70.90 15 ASP H N 1
ATOM 3737 C CA . ASP G 2 19 ? -12.415 -34.911 60.182 1.00 82.07 15 ASP H CA 1
ATOM 3738 C C . ASP G 2 19 ? -13.673 -34.094 60.513 1.00 81.49 15 ASP H C 1
ATOM 3739 O O . ASP G 2 19 ? -13.786 -32.929 60.155 1.00 70.87 15 ASP H O 1
ATOM 3744 N N . ILE G 2 20 ? -14.598 -34.682 61.261 1.00 97.48 16 ILE H N 1
ATOM 3745 C CA . ILE G 2 20 ? -15.802 -33.949 61.646 1.00 104.32 16 ILE H CA 1
ATOM 3746 C C . ILE G 2 20 ? -15.527 -33.284 63.010 1.00 109.38 16 ILE H C 1
ATOM 3747 O O . ILE G 2 20 ? -16.398 -33.149 63.872 1.00 105.52 16 ILE H O 1
ATOM 3752 N N . THR G 2 21 ? -14.271 -32.853 63.133 1.00 113.81 17 THR H N 1
ATOM 3753 C CA . THR G 2 21 ? -13.719 -32.054 64.225 1.00 113.53 17 THR H CA 1
ATOM 3754 C C . THR G 2 21 ? -14.281 -32.300 65.616 1.00 119.62 17 THR H C 1
ATOM 3755 O O . THR G 2 21 ? -14.734 -33.394 65.950 1.00 123.51 17 THR H O 1
ATOM 3759 N N . LEU G 2 22 ? -14.217 -31.241 66.414 1.00 122.52 18 LEU H N 1
ATOM 3760 C CA . LEU G 2 22 ? -14.879 -31.135 67.709 1.00 125.88 18 LEU H CA 1
ATOM 3761 C C . LEU G 2 22 ? -15.798 -29.940 67.493 1.00 127.62 18 LEU H C 1
ATOM 3762 O O . LEU G 2 22 ? -16.432 -29.425 68.421 1.00 127.74 18 LEU H O 1
ATOM 3767 N N . THR G 2 23 ? -15.832 -29.518 66.224 1.00 123.98 19 THR H N 1
ATOM 3768 C CA . THR G 2 23 ? -16.490 -28.301 65.756 1.00 120.04 19 THR H CA 1
ATOM 3769 C C . THR G 2 23 ? -16.090 -27.124 66.633 1.00 118.50 19 THR H C 1
ATOM 3770 O O . THR G 2 23 ? -16.917 -26.479 67.279 1.00 120.11 19 THR H O 1
ATOM 3774 N N . GLU G 2 24 ? -14.786 -26.871 66.641 1.00 113.64 20 GLU H N 1
ATOM 3775 C CA . GLU G 2 24 ? -14.226 -25.655 67.203 1.00 109.63 20 GLU H CA 1
ATOM 3776 C C . GLU G 2 24 ? -14.793 -24.459 66.472 1.00 104.52 20 GLU H C 1
ATOM 3777 O O . GLU G 2 24 ? -14.897 -24.453 65.245 1.00 103.84 20 GLU H O 1
ATOM 3783 N N . THR G 2 25 ? -15.222 -23.469 67.241 1.00 98.11 21 THR H N 1
ATOM 3784 C CA . THR G 2 25 ? -15.951 -22.348 66.683 1.00 89.08 21 THR H CA 1
ATOM 3785 C C . THR G 2 25 ? -14.966 -21.261 66.255 1.00 87.30 21 THR H C 1
ATOM 3786 O O . THR G 2 25 ? -15.327 -20.356 65.514 1.00 86.68 21 THR H O 1
ATOM 3790 N N . ARG G 2 26 ? -13.730 -21.334 66.748 1.00 86.58 22 ARG H N 1
ATOM 3791 C CA . ARG G 2 26 ? -12.709 -20.344 66.403 1.00 87.84 22 ARG H CA 1
ATOM 3792 C C . ARG G 2 26 ? -11.390 -20.980 65.956 1.00 89.91 22 ARG H C 1
ATOM 3793 O O . ARG G 2 26 ? -10.917 -21.932 66.585 1.00 91.73 22 ARG H O 1
ATOM 3801 N N . PHE G 2 27 ? -10.781 -20.433 64.900 1.00 83.99 23 PHE H N 1
ATOM 3802 C CA . PHE G 2 27 ? -9.506 -20.960 64.399 1.00 78.64 23 PHE H CA 1
ATOM 3803 C C . PHE G 2 27 ? -8.477 -19.847 64.233 1.00 79.23 23 PHE H C 1
ATOM 3804 O O . PHE G 2 27 ? -8.761 -18.807 63.628 1.00 78.51 23 PHE H O 1
ATOM 3812 N N . LYS G 2 28 ? -7.264 -20.095 64.709 1.00 79.24 24 LYS H N 1
ATOM 3813 C CA . LYS G 2 28 ? -6.236 -19.076 64.670 1.00 79.92 24 LYS H CA 1
ATOM 3814 C C . LYS G 2 28 ? -5.872 -18.816 63.224 1.00 78.75 24 LYS H C 1
ATOM 3815 O O . LYS G 2 28 ? -6.010 -19.698 62.382 1.00 75.57 24 LYS H O 1
ATOM 3821 N N . THR G 2 29 ? -5.429 -17.597 62.934 1.00 82.07 25 THR H N 1
ATOM 3822 C CA . THR G 2 29 ? -4.997 -17.238 61.584 1.00 77.31 25 THR H CA 1
ATOM 3823 C C . THR G 2 29 ? -3.876 -18.156 61.142 1.00 71.31 25 THR H C 1
ATOM 3824 O O . THR G 2 29 ? -2.887 -18.323 61.851 1.00 68.33 25 THR H O 1
ATOM 3828 N N . GLY G 2 30 ? -4.054 -18.779 59.982 1.00 70.05 26 GLY H N 1
ATOM 3829 C CA . GLY G 2 30 ? -3.058 -19.685 59.448 1.00 66.03 26 GLY H CA 1
ATOM 3830 C C . GLY G 2 30 ? -3.487 -21.143 59.436 1.00 65.02 26 GLY H C 1
ATOM 3831 O O . GLY G 2 30 ? -2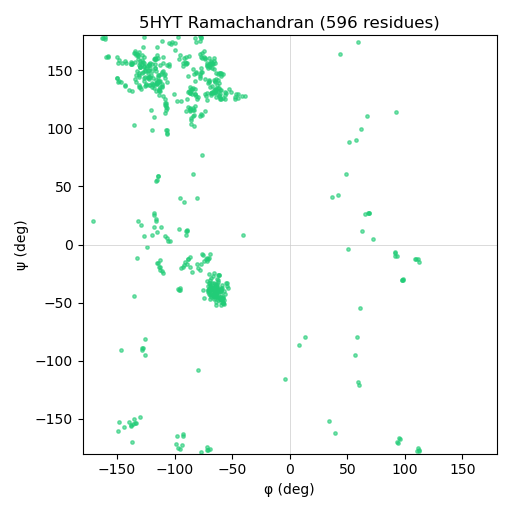.800 -21.966 58.823 1.00 64.39 26 GLY H O 1
ATOM 3832 N N . THR G 2 31 ? -4.585 -21.489 60.121 1.00 62.99 27 THR H N 1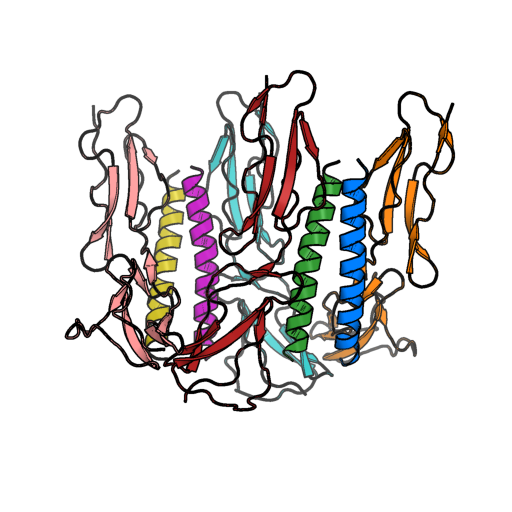
ATOM 3833 C CA . THR G 2 31 ? -4.991 -22.896 60.140 1.00 61.49 27 THR H CA 1
ATOM 3834 C C . THR G 2 31 ? -5.504 -23.248 58.775 1.00 56.32 27 THR H C 1
ATOM 3835 O O . THR G 2 31 ? -6.210 -22.447 58.145 1.00 53.16 27 THR H O 1
ATOM 3839 N N . THR G 2 32 ? -5.141 -24.441 58.310 1.00 56.28 28 THR H N 1
ATOM 3840 C CA . THR G 2 32 ? -5.666 -24.924 57.045 1.00 59.75 28 THR H CA 1
ATOM 3841 C C . THR G 2 32 ? -6.442 -26.222 57.294 1.00 55.97 28 THR H C 1
ATOM 3842 O O . THR G 2 32 ? -5.979 -27.106 58.026 1.00 53.51 28 THR H O 1
ATOM 3846 N N . LEU G 2 33 ? -7.615 -26.310 56.665 1.00 51.20 29 LEU H N 1
ATOM 3847 C CA . LEU G 2 33 ? -8.518 -27.457 56.761 1.00 53.55 29 LEU H CA 1
ATOM 3848 C C . LEU G 2 33 ? -8.666 -28.204 55.435 1.00 63.48 29 LEU H C 1
ATOM 3849 O O . LEU G 2 33 ? -8.893 -27.587 54.382 1.00 62.83 29 LEU H O 1
ATOM 3854 N N . LYS G 2 34 ? -8.577 -29.532 55.511 1.00 59.07 30 LYS H N 1
ATOM 3855 C CA . LYS G 2 34 ? -8.710 -30.433 54.364 1.00 52.99 30 LYS H CA 1
ATOM 3856 C C . LYS G 2 34 ? -10.146 -30.816 54.036 1.00 53.00 30 LYS H C 1
ATOM 3857 O O . LYS G 2 34 ? -10.911 -31.222 54.914 1.00 53.33 30 LYS H O 1
ATOM 3863 N N . TYR G 2 35 ? -10.496 -30.754 52.760 1.00 47.76 31 TYR H N 1
ATOM 3864 C CA . TYR G 2 35 ? -11.848 -31.089 52.362 1.00 57.73 31 TYR H CA 1
ATOM 3865 C C . TYR G 2 35 ? -11.875 -32.308 51.447 1.00 64.50 31 TYR H C 1
ATOM 3866 O O . TYR G 2 35 ? -10.863 -32.684 50.871 1.00 69.23 31 TYR H O 1
ATOM 3875 N N . THR G 2 36 ? -13.026 -32.959 51.359 1.00 61.93 32 THR H N 1
ATOM 3876 C CA . THR G 2 36 ? -13.195 -34.063 50.426 1.00 60.28 32 THR H CA 1
ATOM 3877 C C . THR G 2 36 ? -14.436 -33.779 49.630 1.00 63.91 32 THR H C 1
ATOM 3878 O O . THR G 2 36 ? -15.371 -33.172 50.148 1.00 79.40 32 THR H O 1
ATOM 3882 N N . CYS G 2 37 ? -14.460 -34.196 48.370 1.00 57.62 33 CYS H N 1
ATOM 3883 C CA . CYS G 2 37 ? -15.631 -33.937 47.539 1.00 55.16 33 CYS H CA 1
ATOM 3884 C C . CYS G 2 37 ? -16.829 -34.632 48.132 1.00 54.54 33 CYS H C 1
ATOM 3885 O O . CYS G 2 37 ? -16.742 -35.793 48.528 1.00 53.79 33 CYS H O 1
ATOM 3888 N N . LEU G 2 38 ? -17.947 -33.918 48.203 1.00 55.02 34 LEU H N 1
ATOM 3889 C CA . LEU G 2 38 ? -19.211 -34.551 48.548 1.00 55.77 34 LEU H CA 1
ATOM 3890 C C . LEU G 2 38 ? -19.533 -35.523 47.426 1.00 61.32 34 LEU H C 1
ATOM 3891 O O . LEU G 2 38 ? -19.019 -35.371 46.303 1.00 63.87 34 LEU H O 1
ATOM 3896 N N . PRO G 2 39 ? -20.350 -36.548 47.721 1.00 52.16 35 PRO H N 1
ATOM 3897 C CA . PRO G 2 39 ? -20.715 -37.504 46.672 1.00 49.78 35 PRO H CA 1
ATOM 3898 C C . PRO G 2 39 ? -21.464 -36.831 45.530 1.00 58.21 35 PRO H C 1
ATOM 3899 O O . PRO G 2 39 ? -22.113 -35.809 45.724 1.00 63.36 35 PRO H O 1
ATOM 3903 N N . GLY G 2 40 ? -21.276 -37.344 44.324 1.00 59.69 36 GLY H N 1
ATOM 3904 C CA . GLY G 2 40 ? -21.845 -36.724 43.147 1.00 63.63 36 GLY H CA 1
ATOM 3905 C C . GLY G 2 40 ? -20.862 -35.737 42.542 1.00 61.04 36 GLY H C 1
ATOM 3906 O O . GLY G 2 40 ? -21.047 -35.267 41.416 1.00 62.02 36 GLY H O 1
ATOM 3907 N N . TYR G 2 41 ? -19.786 -35.463 43.277 1.00 57.70 37 TYR H N 1
ATOM 3908 C CA . TYR G 2 41 ? -18.748 -34.530 42.826 1.00 53.50 37 TYR H CA 1
ATOM 3909 C C . TYR G 2 41 ? -17.396 -35.221 42.640 1.00 52.72 37 TYR H C 1
ATOM 3910 O O . TYR G 2 41 ? -17.127 -36.222 43.317 1.00 51.49 37 TYR H O 1
ATOM 3919 N N . VAL G 2 42 ? -16.558 -34.684 41.736 1.00 60.26 38 VAL H N 1
ATOM 3920 C CA . VAL G 2 42 ? -15.147 -35.127 41.579 1.00 40.12 38 VAL H CA 1
ATOM 3921 C C . VAL G 2 42 ? -14.160 -34.015 41.791 1.00 40.32 38 VAL H C 1
ATOM 3922 O O . VAL G 2 42 ? -14.459 -32.848 41.575 1.00 47.57 38 VAL H O 1
ATOM 3926 N N . ARG G 2 43 ? -12.975 -34.423 42.233 1.00 52.13 39 ARG H N 1
ATOM 3927 C CA . ARG G 2 43 ? -11.794 -33.589 42.426 1.00 43.29 39 ARG H CA 1
ATOM 3928 C C . ARG G 2 43 ? -11.357 -32.963 41.119 1.00 47.68 39 ARG H C 1
ATOM 3929 O O . ARG G 2 43 ? -11.117 -33.660 40.135 1.00 43.10 39 ARG H O 1
ATOM 3937 N N . SER G 2 44 ? -11.237 -31.648 41.108 1.00 52.40 40 SER H N 1
ATOM 3938 C CA . SER G 2 44 ? -10.832 -30.955 39.907 1.00 43.28 40 SER H CA 1
ATOM 3939 C C . SER G 2 44 ? -9.456 -30.336 40.109 1.00 46.12 40 SER H C 1
ATOM 3940 O O . SER G 2 44 ? -8.803 -29.947 39.150 1.00 56.13 40 SER H O 1
ATOM 3943 N N . HIS G 2 45 ? -9.032 -30.170 41.354 1.00 46.36 41 HIS H N 1
ATOM 3944 C CA . HIS G 2 45 ? -7.708 -29.581 41.599 1.00 57.81 41 HIS H CA 1
ATOM 3945 C C . HIS G 2 45 ? -6.923 -30.363 42.653 1.00 57.70 41 HIS H C 1
ATOM 3946 O O . HIS G 2 45 ? -7.492 -31.065 43.486 1.00 64.77 41 HIS H O 1
ATOM 3953 N N . SER G 2 46 ? -5.609 -30.219 42.611 1.00 57.25 42 SER H N 1
ATOM 3954 C CA . SER G 2 46 ? -4.728 -30.869 43.567 1.00 50.98 42 SER H CA 1
ATOM 3955 C C . SER G 2 46 ? -5.018 -30.418 44.989 1.00 56.18 42 SER H C 1
ATOM 3956 O O . SER G 2 46 ? -5.165 -31.241 45.903 1.00 35.23 42 SER H O 1
ATOM 3959 N N . THR G 2 47 ? -5.145 -29.108 45.152 1.00 56.17 43 THR H N 1
ATOM 3960 C CA . THR G 2 47 ? -5.345 -28.500 46.454 1.00 55.25 43 THR H CA 1
ATOM 3961 C C . THR G 2 47 ? -6.813 -28.537 46.875 1.00 54.09 43 THR H C 1
ATOM 3962 O O . THR G 2 47 ? -7.679 -27.947 46.228 1.00 56.85 43 THR H O 1
ATOM 3966 N N . GLN G 2 48 ? -7.098 -29.258 47.947 1.00 47.63 44 GLN H N 1
ATOM 3967 C CA . GLN G 2 48 ? -8.457 -29.300 48.454 1.00 43.81 44 GLN H CA 1
ATOM 3968 C C . GLN G 2 48 ? -8.546 -28.689 49.854 1.00 45.92 44 GLN H C 1
ATOM 3969 O O . GLN G 2 48 ? -9.082 -29.311 50.761 1.00 48.73 44 GLN H O 1
ATOM 3975 N N . THR G 2 49 ? -8.078 -27.456 50.025 1.00 45.38 45 THR H N 1
ATOM 3976 C CA . THR G 2 49 ? -8.029 -26.876 51.357 1.00 41.04 45 THR H CA 1
ATOM 3977 C C . THR G 2 49 ? -8.704 -25.542 51.502 1.00 47.22 45 THR H C 1
ATOM 3978 O O . THR G 2 49 ? -8.828 -24.773 50.551 1.00 55.01 45 THR H O 1
ATOM 3982 N N . LEU G 2 50 ? -9.099 -25.260 52.737 1.00 49.40 46 LEU H N 1
ATOM 3983 C CA . LEU G 2 50 ? -9.498 -23.924 53.122 1.00 53.04 46 LEU H CA 1
ATOM 3984 C C . LEU G 2 50 ? -8.443 -23.378 54.072 1.00 55.09 46 LEU H C 1
ATOM 3985 O O . LEU G 2 50 ? -7.888 -24.119 54.895 1.00 51.63 46 LEU H O 1
ATOM 3990 N N . THR G 2 51 ? -8.082 -22.114 53.908 1.00 48.50 47 THR H N 1
ATOM 3991 C CA . THR G 2 51 ? -7.162 -21.532 54.859 1.00 45.92 47 THR H CA 1
ATOM 3992 C C . THR G 2 51 ? -7.729 -20.260 55.484 1.00 53.11 47 THR H C 1
ATOM 3993 O O . THR G 2 51 ? -8.300 -19.385 54.814 1.00 55.46 47 THR H O 1
ATOM 3997 N N . CYS G 2 52 ? -7.529 -20.176 56.794 1.00 55.02 48 CYS H N 1
ATOM 3998 C CA . CYS G 2 52 ? -7.929 -19.033 57.576 1.00 54.25 48 CYS H CA 1
ATOM 3999 C C . CYS G 2 52 ? -6.849 -17.995 57.478 1.00 56.59 48 CYS H C 1
ATOM 4000 O O . CYS G 2 52 ? -5.732 -18.202 57.943 1.00 56.99 48 CYS H O 1
ATOM 4003 N N . ASN G 2 53 ? -7.178 -16.863 56.883 1.00 56.50 49 ASN H N 1
ATOM 4004 C CA . ASN G 2 53 ? -6.154 -15.877 56.640 1.00 57.99 49 ASN H CA 1
ATOM 4005 C C . ASN G 2 53 ? -6.069 -14.765 57.691 1.00 69.50 49 ASN H C 1
ATOM 4006 O O . ASN G 2 53 ? -6.740 -14.801 58.719 1.00 70.66 49 ASN H O 1
ATOM 4011 N N . SER G 2 54 ? -5.201 -13.797 57.421 1.00 77.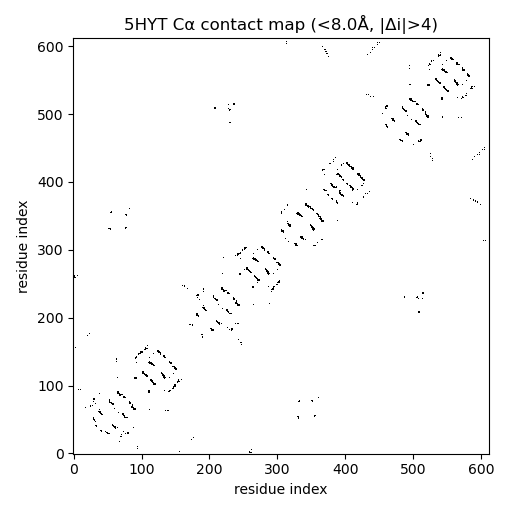97 50 SER H N 1
ATOM 4012 C CA . SER G 2 54 ? -4.937 -12.681 58.320 1.00 76.78 50 SER H CA 1
ATOM 4013 C C . SER G 2 54 ? -6.191 -11.908 58.691 1.00 83.88 50 SER H C 1
ATOM 4014 O O . SER G 2 54 ? -6.276 -11.362 59.788 1.00 91.46 50 SER H O 1
ATOM 4017 N N . ASP G 2 55 ? -7.143 -11.816 57.765 1.00 84.00 51 ASP H N 1
ATOM 4018 C CA . ASP G 2 55 ? -8.345 -11.013 57.997 1.00 82.63 51 ASP H CA 1
ATOM 4019 C C . ASP G 2 55 ? -9.466 -11.820 58.632 1.00 79.44 51 ASP H C 1
ATOM 4020 O O . ASP G 2 55 ? -10.588 -11.327 58.790 1.00 81.80 51 ASP H O 1
ATOM 4025 N N . GLY G 2 56 ? -9.143 -13.044 59.032 1.00 74.57 52 GLY H N 1
ATOM 4026 C CA . GLY G 2 56 ? -10.106 -13.930 59.650 1.00 75.83 52 GLY H CA 1
ATOM 4027 C C . GLY G 2 56 ? -11.194 -14.419 58.713 1.00 76.86 52 GLY H C 1
ATOM 4028 O O . GLY G 2 56 ? -12.290 -14.751 59.156 1.00 81.62 52 GLY H O 1
ATOM 4029 N N . GLU G 2 57 ? -10.898 -14.490 57.420 1.00 79.66 53 GLU H N 1
ATOM 4030 C CA . GLU G 2 57 ? -11.853 -15.077 56.493 1.00 80.35 53 GLU H CA 1
ATOM 4031 C C . GLU G 2 57 ? -11.290 -16.376 55.957 1.00 69.24 53 GLU H C 1
ATOM 4032 O O . GLU G 2 57 ? -10.073 -16.527 55.806 1.00 72.49 53 GLU H O 1
ATOM 4038 N N . TRP G 2 58 ? -12.179 -17.327 55.695 1.00 56.28 54 TRP H N 1
ATOM 4039 C CA . TRP G 2 58 ? -11.774 -18.570 55.071 1.00 54.64 54 TRP H CA 1
ATOM 4040 C C . TRP G 2 58 ? -11.623 -18.373 53.566 1.00 53.21 54 TRP H C 1
ATOM 4041 O O . TRP G 2 58 ? -12.481 -17.825 52.887 1.00 49.29 54 TRP H O 1
ATOM 4052 N N . VAL G 2 59 ? -10.461 -18.750 53.072 1.00 53.10 55 VAL H N 1
ATOM 4053 C CA . VAL G 2 59 ? -10.163 -18.578 51.677 1.00 52.82 55 VAL H CA 1
ATOM 4054 C C . VAL G 2 59 ? -9.916 -19.929 51.024 1.00 54.51 55 VAL H C 1
ATOM 4055 O O . VAL G 2 59 ? -9.238 -20.790 51.594 1.00 54.13 55 VAL H O 1
ATOM 4059 N N . TYR G 2 60 ? -10.518 -20.129 49.857 1.00 45.38 56 TYR H N 1
ATOM 4060 C CA . TYR G 2 60 ? -10.366 -21.364 49.112 1.00 51.23 56 TYR H CA 1
ATOM 4061 C C . TYR G 2 60 ? -10.698 -21.056 47.668 1.00 55.28 56 TYR H C 1
ATOM 4062 O O . TYR G 2 60 ? -11.288 -20.024 47.373 1.00 65.37 56 TYR H O 1
ATOM 4071 N N . ASN G 2 61 ? -10.284 -21.927 46.765 1.00 55.80 57 ASN H N 1
ATOM 4072 C CA . ASN G 2 61 ? -10.836 -21.948 45.419 1.00 58.85 57 ASN H CA 1
ATOM 4073 C C . ASN G 2 61 ? -11.790 -23.138 45.309 1.00 56.68 57 ASN H C 1
ATOM 4074 O O . ASN G 2 61 ? -11.885 -23.934 46.229 1.00 54.93 57 ASN H O 1
ATOM 4079 N N . THR G 2 62 ? -12.501 -23.248 44.198 1.00 59.99 58 THR H N 1
ATOM 4080 C CA . THR G 2 62 ? -13.446 -24.337 43.997 1.00 58.20 58 THR H CA 1
ATOM 4081 C C . THR G 2 62 ? -12.777 -25.570 43.434 1.00 52.62 58 THR H C 1
ATOM 4082 O O . THR G 2 62 ? -12.399 -25.577 42.278 1.00 55.86 58 THR H O 1
ATOM 4086 N N . PHE G 2 63 ? -12.613 -26.602 44.249 1.00 47.46 59 PHE H N 1
ATOM 4087 C CA . PHE G 2 63 ? -11.814 -27.764 43.853 1.00 48.87 59 PHE H CA 1
ATOM 4088 C C . PHE G 2 63 ? -12.595 -29.051 43.558 1.00 47.27 59 PHE H C 1
ATOM 4089 O O . PHE G 2 63 ? -11.991 -30.112 43.360 1.00 53.45 59 PHE H O 1
ATOM 4097 N N . CYS G 2 64 ? -13.923 -28.964 43.532 1.00 48.94 60 CYS H N 1
ATOM 4098 C CA . CYS G 2 64 ? -14.769 -30.091 43.092 1.00 50.78 60 CYS H CA 1
ATOM 4099 C C . CYS G 2 64 ? -15.863 -29.668 42.107 1.00 55.93 60 CYS H C 1
ATOM 4100 O O . CYS G 2 64 ? -16.380 -28.552 42.168 1.00 59.25 60 CYS H O 1
ATOM 4103 N N . ILE G 2 65 ? -16.171 -30.556 41.167 1.00 59.25 61 ILE H N 1
ATOM 4104 C CA . ILE G 2 65 ? -17.246 -30.349 40.185 1.00 53.75 61 ILE H CA 1
ATOM 4105 C C . ILE G 2 65 ? -18.193 -31.539 40.055 1.00 58.44 61 ILE H C 1
ATOM 4106 O O . ILE G 2 65 ? -17.914 -32.638 40.551 1.00 58.38 61 ILE H O 1
ATOM 4111 N N . TYR G 2 66 ? -19.331 -31.279 39.413 1.00 60.18 62 TYR H N 1
ATOM 4112 C CA . TYR G 2 66 ? -20.332 -32.291 39.095 1.00 57.88 62 TYR H CA 1
ATOM 4113 C C . TYR G 2 66 ? -19.790 -33.499 38.355 1.00 55.22 62 TYR H C 1
ATOM 4114 O O . TYR G 2 66 ? -19.015 -33.354 37.423 1.00 55.91 62 TYR H O 1
ATOM 4123 N N . LYS G 2 67 ? -20.161 -34.694 38.793 1.00 54.52 63 LYS H N 1
ATOM 4124 C CA . LYS G 2 67 ? -19.940 -35.859 37.952 1.00 51.04 63 LYS H CA 1
ATOM 4125 C C . LYS G 2 67 ? -21.024 -35.812 36.857 1.00 59.18 63 LYS H C 1
ATOM 4126 O O . LYS G 2 67 ? -21.993 -35.040 36.951 1.00 48.08 63 LYS H O 1
ATOM 4132 N N . ARG G 2 68 ? -20.829 -36.603 35.811 1.00 46.09 64 ARG H N 1
ATOM 4133 C CA . ARG G 2 68 ? -21.725 -36.617 34.668 1.00 46.00 64 ARG H CA 1
ATOM 4134 C C . ARG G 2 68 ? -22.391 -37.976 34.561 1.00 59.31 64 ARG H C 1
ATOM 4135 O O . ARG G 2 68 ? -21.722 -38.985 34.731 1.00 52.60 64 ARG H O 1
ATOM 4143 N N . CYS G 2 69 ? -23.710 -38.015 34.384 1.00 51.06 65 CYS H N 1
ATOM 4144 C CA . CYS G 2 69 ? -24.355 -39.269 34.020 1.00 54.41 65 CYS H CA 1
ATOM 4145 C C . CYS G 2 69 ? -24.133 -39.513 32.524 1.00 52.85 65 CYS H C 1
ATOM 4146 O O . CYS G 2 69 ? -23.730 -38.603 31.800 1.00 49.28 65 CYS H O 1
ATOM 4149 N N . ARG G 2 70 ? -24.357 -40.743 32.072 1.00 53.91 66 ARG H N 1
ATOM 4150 C CA . ARG G 2 70 ? -24.286 -41.048 30.654 1.00 53.24 66 ARG H CA 1
ATOM 4151 C C . ARG G 2 70 ? -25.648 -40.870 30.034 1.00 67.75 66 ARG H C 1
ATOM 4152 O O . ARG G 2 70 ? -26.659 -40.906 30.722 1.00 68.88 66 ARG H O 1
ATOM 4160 N N . HIS G 2 71 ? -25.685 -40.652 28.731 1.00 64.68 67 HIS H N 1
ATOM 4161 C CA . HIS G 2 71 ? -26.959 -40.585 28.074 1.00 63.29 67 HIS H CA 1
ATOM 4162 C C . HIS G 2 71 ? -27.537 -41.987 28.150 1.00 67.74 67 HIS H C 1
ATOM 4163 O O . HIS G 2 71 ? -26.833 -42.951 27.855 1.00 70.91 67 HIS H O 1
ATOM 4170 N N . PRO G 2 72 ? -28.805 -42.107 28.586 1.00 74.29 68 PRO H N 1
ATOM 4171 C CA . PRO G 2 72 ? -29.475 -43.385 28.841 1.00 75.02 68 PRO H CA 1
ATOM 4172 C C . PRO G 2 72 ? -29.845 -44.137 27.575 1.00 75.96 68 PRO H C 1
ATOM 4173 O O . PRO G 2 72 ? -30.226 -45.305 27.652 1.00 80.83 68 PRO H O 1
ATOM 4177 N N . GLY G 2 73 ? -29.758 -43.471 26.430 1.00 83.64 69 GLY H N 1
ATOM 4178 C CA . GLY G 2 73 ? -30.047 -44.107 25.152 1.00 88.61 69 GLY H CA 1
ATOM 4179 C C . GLY G 2 73 ? -31.322 -43.619 24.487 1.00 84.57 69 GLY H C 1
ATOM 4180 O O . GLY G 2 73 ? -31.999 -42.742 25.018 1.00 83.35 69 GLY H O 1
ATOM 4181 N N . GLU G 2 74 ? -31.666 -44.198 23.338 1.00 86.18 70 GLU H N 1
ATOM 4182 C CA . GLU G 2 74 ? -32.847 -43.752 22.602 1.00 101.80 70 GLU H CA 1
ATOM 4183 C C . GLU G 2 74 ? -34.085 -44.389 23.204 1.00 103.58 70 GLU H C 1
ATOM 4184 O O . GLU G 2 74 ? -34.041 -45.526 23.672 1.00 104.01 70 GLU H O 1
ATOM 4190 N N . LEU G 2 75 ? -35.200 -43.671 23.162 1.00 102.31 71 LEU H N 1
ATOM 4191 C CA . LEU G 2 75 ? -36.407 -44.182 23.782 1.00 101.89 71 LEU H CA 1
ATOM 4192 C C . LEU G 2 75 ? -37.440 -44.655 22.790 1.00 109.65 71 LEU H C 1
ATOM 4193 O O . LEU G 2 75 ? -38.228 -43.861 22.274 1.00 116.68 71 LEU H O 1
ATOM 4198 N N . ARG G 2 76 ? -37.386 -45.963 22.540 1.00 114.16 72 ARG H N 1
ATOM 4199 C CA . ARG G 2 76 ? -38.357 -46.744 21.774 1.00 126.17 72 ARG H CA 1
ATOM 4200 C C . ARG G 2 76 ? -39.380 -45.972 20.938 1.00 128.80 72 ARG H C 1
ATOM 4201 O O . ARG G 2 76 ? -39.255 -45.809 19.720 1.00 128.13 72 ARG H O 1
ATOM 4209 N N . ASN G 2 77 ? -40.397 -45.502 21.645 1.00 132.68 73 ASN H N 1
ATOM 4210 C CA . ASN G 2 77 ? -41.560 -44.849 21.074 1.00 139.43 73 ASN H CA 1
ATOM 4211 C C . ASN G 2 77 ? -41.328 -43.434 20.583 1.00 142.80 73 ASN H C 1
ATOM 4212 O O . ASN G 2 77 ? -41.755 -43.083 19.483 1.00 146.97 73 ASN H O 1
ATOM 4217 N N . GLY G 2 78 ? -40.650 -42.625 21.399 1.00 138.35 74 GLY H N 1
ATOM 4218 C CA . GLY G 2 78 ? -40.430 -41.237 21.044 1.00 131.98 74 GLY H CA 1
ATOM 4219 C C . GLY G 2 78 ? -39.179 -40.475 21.428 1.00 118.06 74 GLY H C 1
ATOM 4220 O O . GLY G 2 78 ? -38.209 -40.481 20.681 1.00 118.57 74 GLY H O 1
ATOM 4221 N N . GLN G 2 79 ? -39.189 -39.809 22.579 1.00 91.39 75 GLN H N 1
ATOM 4222 C CA . GLN G 2 79 ? -38.149 -38.825 22.830 1.00 89.71 75 GLN H CA 1
ATOM 4223 C C . GLN G 2 79 ? -37.613 -38.691 24.257 1.00 85.03 75 GLN H C 1
ATOM 4224 O O . GLN G 2 79 ? -38.363 -38.712 25.234 1.00 91.27 75 GLN H O 1
ATOM 4230 N N . VAL G 2 80 ? -36.292 -38.558 24.343 1.00 72.66 76 VAL H N 1
ATOM 4231 C CA . VAL G 2 80 ? -35.614 -38.156 25.567 1.00 72.80 76 VAL H CA 1
ATOM 4232 C C . VAL G 2 80 ? -35.113 -36.726 25.399 1.00 77.16 76 VAL H C 1
ATOM 4233 O O . VAL G 2 80 ? -34.403 -36.415 24.453 1.00 85.64 76 VAL H O 1
ATOM 4237 N N . GLU G 2 81 ? -35.553 -35.838 26.278 1.00 79.65 77 GLU H N 1
ATOM 4238 C CA . GLU G 2 81 ? -35.194 -34.435 26.167 1.00 78.24 77 GLU H CA 1
ATOM 4239 C C . GLU G 2 81 ? -34.190 -33.991 27.224 1.00 72.01 77 GLU H C 1
ATOM 4240 O O . GLU G 2 81 ? -34.483 -34.051 28.417 1.00 75.51 77 GLU H O 1
ATOM 4246 N N . ILE G 2 82 ? -33.008 -33.549 26.797 1.00 68.94 78 ILE H N 1
ATOM 4247 C CA . ILE G 2 82 ? -32.078 -32.898 27.724 1.00 59.05 78 ILE H CA 1
ATOM 4248 C C . ILE G 2 82 ? -32.661 -31.520 27.987 1.00 61.04 78 ILE H C 1
ATOM 4249 O O . ILE G 2 82 ? -33.055 -30.829 27.048 1.00 64.42 78 ILE H O 1
ATOM 4254 N N . LYS G 2 83 ? -32.776 -31.155 29.258 1.00 65.61 79 LYS H N 1
ATOM 4255 C CA . LYS G 2 83 ? -33.292 -29.844 29.649 1.00 70.67 79 LYS H CA 1
ATOM 4256 C C . LYS G 2 83 ? -32.142 -28.888 29.928 1.00 73.12 79 LYS H C 1
ATOM 4257 O O . LYS G 2 83 ? -32.209 -27.697 29.616 1.00 65.48 79 LYS H O 1
ATOM 4263 N N . THR G 2 84 ? -31.093 -29.428 30.537 1.00 72.70 80 THR H N 1
ATOM 4264 C CA . THR G 2 84 ? -29.874 -28.681 30.822 1.00 64.97 80 THR H CA 1
ATOM 4265 C C . THR G 2 84 ? -28.709 -2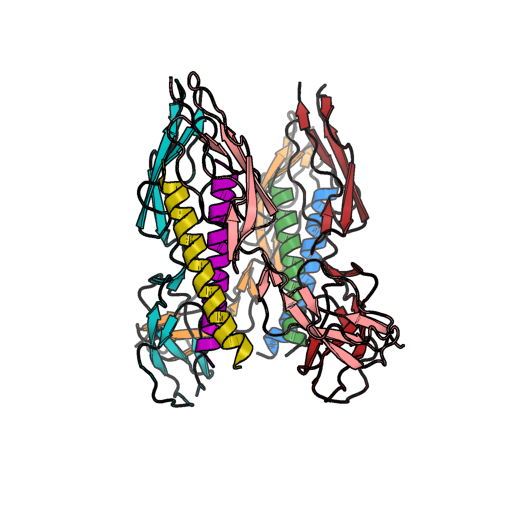9.487 30.289 1.00 56.69 80 THR H C 1
ATOM 4266 O O . THR G 2 84 ? -28.333 -29.355 29.135 1.00 62.79 80 THR H O 1
ATOM 4270 N N . ASP G 2 85 ? -28.154 -30.340 31.136 1.00 49.57 81 ASP H N 1
ATOM 4271 C CA . ASP G 2 85 ? -27.178 -31.310 30.696 1.00 47.97 81 ASP H CA 1
ATOM 4272 C C . ASP G 2 85 ? -27.481 -32.636 31.372 1.00 53.13 81 ASP H C 1
ATOM 4273 O O . ASP G 2 85 ? -28.598 -32.842 31.838 1.00 61.78 81 ASP H O 1
ATOM 4278 N N . LEU G 2 86 ? -26.479 -33.502 31.501 1.00 53.54 82 LEU H N 1
ATOM 4279 C CA . LEU G 2 86 ? -26.682 -34.829 32.093 1.00 46.34 82 LEU H CA 1
ATOM 4280 C C . LEU G 2 86 ? -25.903 -34.968 33.370 1.00 43.91 82 LEU H C 1
ATOM 4281 O O . LEU G 2 86 ? -25.581 -36.079 33.812 1.00 51.66 82 LEU H O 1
ATOM 4286 N N . SER G 2 87 ? -25.570 -33.839 33.971 1.00 45.89 83 SER H N 1
ATOM 4287 C CA . SER G 2 87 ? -24.717 -33.912 35.138 1.00 57.23 83 SER H CA 1
ATOM 4288 C C . SER G 2 87 ? -25.537 -33.921 36.410 1.00 61.76 83 SER H C 1
ATOM 4289 O O . SER G 2 87 ? -26.716 -33.563 36.415 1.00 64.37 83 SER H O 1
ATOM 4292 N N . PHE G 2 88 ? -24.884 -34.341 37.483 1.00 60.50 84 PHE H N 1
ATOM 4293 C CA . PHE G 2 88 ? -25.474 -34.462 38.804 1.00 54.99 84 PHE H CA 1
ATOM 4294 C C . PHE G 2 88 ? -26.379 -33.289 39.133 1.00 61.21 84 PHE H C 1
ATOM 4295 O O . PHE G 2 88 ? -25.986 -32.129 39.003 1.00 61.51 84 PHE H O 1
ATOM 4303 N N . GLY G 2 89 ? -27.606 -33.596 39.541 1.00 63.49 85 GLY H N 1
ATOM 4304 C CA . GLY G 2 89 ? -28.572 -32.563 39.850 1.00 64.36 85 GLY H CA 1
ATOM 4305 C C . GLY G 2 89 ? -29.540 -32.297 38.706 1.00 67.21 85 GLY H C 1
ATOM 4306 O O . GLY G 2 89 ? -30.665 -31.868 38.942 1.00 68.96 85 GLY H O 1
ATOM 4307 N N . SER G 2 90 ? -29.095 -32.495 37.466 1.00 66.82 86 SER H N 1
ATOM 4308 C CA . SER G 2 90 ? -29.959 -32.232 36.314 1.00 65.77 86 SER H CA 1
ATOM 4309 C C . SER G 2 90 ? -31.068 -33.247 36.142 1.00 61.48 86 SER H C 1
ATOM 4310 O O . SER G 2 90 ? -30.987 -34.380 36.610 1.00 60.44 86 SER H O 1
ATOM 4313 N N . GLN G 2 91 ? -32.120 -32.811 35.468 1.00 62.29 87 GLN H N 1
ATOM 4314 C CA . GLN G 2 91 ? -33.235 -33.681 35.185 1.00 71.68 87 GLN H CA 1
ATOM 4315 C C . GLN G 2 91 ? -33.513 -33.691 33.689 1.00 61.19 87 GLN H C 1
ATOM 4316 O O . GLN G 2 91 ? -33.395 -32.670 33.029 1.00 59.24 87 GLN H O 1
ATOM 4322 N N . ILE G 2 92 ? -33.906 -34.854 33.182 1.00 62.84 88 ILE H N 1
ATOM 4323 C CA . ILE G 2 92 ? -34.334 -35.013 31.801 1.00 62.83 88 ILE H CA 1
ATOM 4324 C C . ILE G 2 92 ? -35.815 -35.409 31.742 1.00 74.01 88 ILE H C 1
ATOM 4325 O O . ILE G 2 92 ? -36.412 -35.805 32.745 1.00 82.34 88 ILE H O 1
ATOM 4330 N N . GLU G 2 93 ? -36.424 -35.255 30.578 1.00 75.28 89 GLU H N 1
ATOM 4331 C CA . GLU G 2 93 ? -37.837 -35.569 30.433 1.00 79.85 89 GLU H CA 1
ATOM 4332 C C . GLU G 2 93 ? -38.093 -36.605 29.352 1.00 77.91 89 GLU H C 1
ATOM 4333 O O . GLU G 2 93 ? -37.355 -36.696 28.372 1.00 70.24 89 GLU H O 1
ATOM 4339 N N . PHE G 2 94 ? -39.148 -37.384 29.548 1.00 76.95 90 PHE H N 1
ATOM 4340 C CA . PHE G 2 94 ? -39.525 -38.407 28.599 1.00 78.64 90 PHE H CA 1
ATOM 4341 C C . PHE G 2 94 ? -40.876 -38.102 27.985 1.00 93.55 90 PHE H C 1
ATOM 4342 O O . PHE G 2 94 ? -41.785 -37.648 28.683 1.00 99.86 90 PHE H O 1
ATOM 4350 N N . SER G 2 95 ? -41.009 -38.321 26.679 1.00 91.46 91 SER H N 1
ATOM 4351 C CA . SER G 2 95 ? -42.328 -38.289 26.055 1.00 90.31 91 SER H CA 1
ATOM 4352 C C . SER G 2 95 ? -42.370 -39.448 25.088 1.00 94.64 91 SER H C 1
ATOM 4353 O O . SER G 2 95 ? -41.330 -39.932 24.632 1.00 97.13 91 SER H O 1
ATOM 4356 N N . CYS G 2 96 ? -43.581 -39.889 24.786 1.00 98.83 92 CYS H N 1
ATOM 4357 C CA . CYS G 2 96 ? -43.800 -40.970 23.849 1.00 95.12 92 CYS H CA 1
ATOM 4358 C C . CYS G 2 96 ? -44.428 -40.403 22.602 1.00 94.31 92 CYS H C 1
ATOM 4359 O O . CYS G 2 96 ? -45.095 -39.380 22.673 1.00 95.26 92 CYS H O 1
ATOM 4362 N N . SER G 2 97 ? -44.274 -41.077 21.467 1.00 99.26 93 SER H N 1
ATOM 4363 C CA . SER G 2 97 ? -44.764 -40.469 20.241 1.00 102.43 93 SER H CA 1
ATOM 4364 C C . SER G 2 97 ? -46.279 -40.511 20.142 1.00 109.00 93 SER H C 1
ATOM 4365 O O . SER G 2 97 ? -46.941 -41.297 20.822 1.00 103.98 93 SER H O 1
ATOM 4368 N N . GLU G 2 98 ? -46.782 -39.721 19.195 1.00 113.08 94 GLU H N 1
ATOM 4369 C CA . GLU G 2 98 ? -48.194 -39.340 19.043 1.00 115.79 94 GLU H CA 1
ATOM 4370 C C . GLU G 2 98 ? -49.264 -40.420 19.279 1.00 118.98 94 GLU H C 1
ATOM 4371 O O . GLU G 2 98 ? -50.426 -40.189 19.003 1.00 128.48 94 GLU H O 1
ATOM 4377 N N . GLY G 2 99 ? -48.901 -41.598 19.771 1.00 116.46 95 GLY H N 1
ATOM 4378 C CA . GLY G 2 99 ? -49.910 -42.614 20.032 1.00 116.66 95 GLY H CA 1
ATOM 4379 C C . GLY G 2 99 ? -49.817 -43.361 21.349 1.00 121.51 95 GLY H C 1
ATOM 4380 O O . GLY G 2 99 ? -50.807 -43.542 22.067 1.00 121.31 95 GLY H O 1
ATOM 4381 N N . PHE G 2 100 ? -48.582 -43.749 21.654 1.00 116.67 96 PHE H N 1
ATOM 4382 C CA . PHE G 2 100 ? -48.186 -44.593 22.779 1.00 119.44 96 PHE H CA 1
ATOM 4383 C C . PHE G 2 100 ? -48.415 -43.968 24.171 1.00 119.50 96 PHE H C 1
ATOM 4384 O O . PHE G 2 100 ? -48.190 -42.782 24.348 1.00 118.83 96 PHE H O 1
ATOM 4392 N N . PHE G 2 101 ? -48.843 -44.756 25.158 1.00 115.98 97 PHE H N 1
ATOM 4393 C CA . PHE G 2 101 ? -49.098 -44.209 26.499 1.00 119.71 97 PHE H CA 1
ATOM 4394 C C . PHE G 2 101 ? -47.967 -44.395 27.523 1.00 118.05 97 PHE H C 1
ATOM 4395 O O . PHE G 2 101 ? -47.579 -45.520 27.826 1.00 124.27 97 PHE H O 1
ATOM 4403 N N . LEU G 2 102 ? -47.492 -43.286 28.092 1.00 110.10 98 LEU H N 1
ATOM 4404 C CA . LEU G 2 102 ? -46.419 -43.313 29.087 1.00 106.82 98 LEU H CA 1
ATOM 4405 C C . LEU G 2 102 ? -46.865 -43.437 30.539 1.00 111.85 98 LEU H C 1
ATOM 4406 O O . LEU G 2 102 ? -47.524 -42.538 31.065 1.00 112.25 98 LEU H O 1
ATOM 4411 N N . ILE G 2 103 ? -46.514 -44.558 31.167 1.00 115.65 99 ILE H N 1
ATOM 4412 C CA . ILE G 2 103 ? -46.463 -44.649 32.624 1.00 114.23 99 ILE H CA 1
ATOM 4413 C C . ILE G 2 103 ? -45.013 -44.879 33.018 1.00 111.04 99 ILE H C 1
ATOM 4414 O O . ILE G 2 103 ? -44.142 -45.127 32.179 1.00 107.47 99 ILE H O 1
ATOM 4419 N N . GLY G 2 104 ? -44.758 -44.788 34.309 1.00 115.43 100 GLY H N 1
ATOM 4420 C CA . GLY G 2 104 ? -43.406 -44.764 34.804 1.00 102.11 100 GLY H CA 1
ATOM 4421 C C . GLY G 2 104 ? -43.090 -43.299 34.908 1.00 99.50 100 GLY H C 1
ATOM 4422 O O . GLY G 2 104 ? -43.971 -42.464 34.717 1.00 101.21 100 GLY H O 1
ATOM 4423 N N . SER G 2 105 ? -41.838 -42.959 35.170 1.00 101.96 101 SER H N 1
ATOM 4424 C CA . SER G 2 105 ? -41.555 -41.563 35.397 1.00 95.58 101 SER H CA 1
ATOM 4425 C C . SER G 2 105 ? -41.506 -40.832 34.083 1.00 94.44 101 SER H C 1
ATOM 4426 O O . SER G 2 105 ? -41.071 -41.366 33.068 1.00 96.60 101 SER H O 1
ATOM 4429 N N . THR G 2 106 ? -41.967 -39.595 34.119 1.00 93.04 102 THR H N 1
ATOM 4430 C CA . THR G 2 106 ? -41.850 -38.718 32.980 1.00 93.56 102 THR H CA 1
ATOM 4431 C C . THR G 2 106 ? -40.518 -38.001 33.094 1.00 86.20 102 THR H C 1
ATOM 4432 O O . THR G 2 106 ? -40.071 -37.364 32.148 1.00 85.89 102 THR H O 1
ATOM 4436 N N . THR G 2 107 ? -39.889 -38.108 34.264 1.00 83.60 103 THR H N 1
ATOM 4437 C CA . THR G 2 107 ? -38.598 -37.471 34.479 1.00 90.90 103 THR H CA 1
ATOM 4438 C C . THR G 2 107 ? -37.549 -38.361 35.136 1.00 84.16 103 THR H C 1
ATOM 4439 O O . THR G 2 107 ? -37.849 -39.381 35.753 1.00 84.66 103 THR H O 1
ATOM 4443 N N . SER G 2 108 ? -36.304 -37.932 35.023 1.00 77.20 104 SER H N 1
ATOM 4444 C CA . SER G 2 108 ? -35.216 -38.615 35.696 1.00 81.32 104 SER H CA 1
ATOM 4445 C C . SER G 2 108 ? -34.152 -37.604 36.041 1.00 69.15 104 SER H C 1
ATOM 4446 O O . SER G 2 108 ? -33.854 -36.721 35.246 1.00 76.67 104 SER H O 1
ATOM 4449 N N . ARG G 2 109 ? -33.579 -37.744 37.226 1.00 69.15 105 ARG H N 1
ATOM 4450 C CA . ARG G 2 109 ? -32.540 -36.837 37.709 1.00 75.20 105 ARG H CA 1
ATOM 4451 C C . ARG G 2 109 ? -31.265 -37.631 37.843 1.00 70.87 105 ARG H C 1
ATOM 4452 O O . ARG G 2 109 ? -31.304 -38.812 38.192 1.00 69.96 105 ARG H O 1
ATOM 4460 N N . CYS G 2 110 ? -30.142 -36.993 37.537 1.00 68.39 106 CYS H N 1
ATOM 4461 C CA . CYS G 2 110 ? -28.830 -37.588 37.774 1.00 69.05 106 CYS H CA 1
ATOM 4462 C C . CYS G 2 110 ? -28.492 -37.507 39.269 1.00 69.52 106 CYS H C 1
ATOM 4463 O O . CYS G 2 110 ? -28.245 -36.419 39.801 1.00 63.31 106 CYS H O 1
ATOM 4466 N N . GLU G 2 111 ? -28.450 -38.661 39.937 1.00 72.67 107 GLU H N 1
ATOM 4467 C CA . GLU G 2 111 ? -28.369 -38.694 41.399 1.00 79.24 107 GLU H CA 1
ATOM 4468 C C . GLU G 2 111 ? -27.201 -39.555 41.892 1.00 73.31 107 GLU H C 1
ATOM 4469 O O . GLU G 2 111 ? -26.689 -40.403 41.164 1.00 69.60 107 GLU H O 1
ATOM 4475 N N . VAL G 2 112 ? -26.805 -39.355 43.145 1.00 69.81 108 VAL H N 1
ATOM 4476 C CA . VAL G 2 112 ? -25.780 -40.197 43.730 1.00 69.24 108 VAL H CA 1
ATOM 4477 C C . VAL G 2 112 ? -26.296 -41.619 43.798 1.00 65.81 108 VAL H C 1
ATOM 4478 O O . VAL G 2 112 ? -27.383 -41.866 44.323 1.00 71.50 108 VAL H O 1
ATOM 4482 N N . GLN G 2 113 ? -25.507 -42.541 43.251 1.00 64.54 109 GLN H N 1
ATOM 4483 C CA . GLN G 2 113 ? -25.784 -43.973 43.306 1.00 73.97 109 GLN H CA 1
ATOM 4484 C C . GLN G 2 113 ? -24.477 -44.660 43.625 1.00 65.56 109 GLN H C 1
ATOM 4485 O O . GLN G 2 113 ? -23.477 -44.363 42.980 1.00 62.66 109 GLN H O 1
ATOM 4491 N N . ASP G 2 114 ? -24.475 -45.576 44.591 1.00 82.12 110 ASP H N 1
ATOM 4492 C CA . ASP G 2 114 ? -23.288 -46.383 44.837 1.00 97.89 110 ASP H CA 1
ATOM 4493 C C . ASP G 2 114 ? -22.134 -45.414 45.196 1.00 94.37 110 ASP H C 1
ATOM 4494 O O . ASP G 2 114 ? -22.259 -44.658 46.162 1.00 103.46 110 ASP H O 1
ATOM 4499 N N . ARG G 2 115 ? -21.038 -45.408 44.435 1.00 79.12 111 ARG H N 1
ATOM 4500 C CA . ARG G 2 115 ? -19.967 -44.433 44.664 1.00 79.71 111 ARG H CA 1
ATOM 4501 C C . ARG G 2 115 ? -19.769 -43.531 43.455 1.00 72.13 111 ARG H C 1
ATOM 4502 O O . ARG G 2 115 ? -18.758 -42.854 43.336 1.00 64.33 111 ARG H O 1
ATOM 4510 N N . GLY G 2 116 ? -20.739 -43.537 42.556 1.00 68.69 112 GLY H N 1
ATOM 4511 C CA . GLY G 2 116 ? -20.745 -42.620 41.440 1.00 62.82 112 GLY H CA 1
ATOM 4512 C C . GLY G 2 116 ? -22.096 -41.946 41.346 1.00 70.21 112 GLY H C 1
ATOM 4513 O O . GLY G 2 116 ? -22.762 -41.710 42.357 1.00 69.55 112 GLY H O 1
ATOM 4514 N N . VAL G 2 117 ? -22.505 -41.622 40.129 1.00 75.89 113 VAL H N 1
ATOM 4515 C CA . VAL G 2 117 ? -23.758 -40.918 39.910 1.00 55.52 113 VAL H CA 1
ATOM 4516 C C . VAL G 2 117 ? -24.568 -41.647 38.826 1.00 57.27 113 VAL H C 1
ATOM 4517 O O . VAL G 2 117 ? -24.005 -42.375 38.019 1.00 58.10 113 VAL H O 1
ATOM 4521 N N . GLY G 2 118 ? -25.891 -41.532 38.862 1.00 58.43 114 GLY H N 1
ATOM 4522 C CA . GLY G 2 118 ? -26.756 -42.316 37.988 1.00 63.42 114 GLY H CA 1
ATOM 4523 C C . GLY G 2 118 ? -28.164 -41.744 37.891 1.00 67.37 114 GLY H C 1
ATOM 4524 O O . GLY G 2 118 ? -28.463 -40.751 38.559 1.00 67.74 114 GLY H O 1
ATOM 4525 N N . TRP G 2 119 ? -29.033 -42.360 37.082 1.00 68.44 115 TRP H N 1
ATOM 4526 C CA . TRP G 2 119 ? -30.411 -41.861 36.889 1.00 69.25 115 TRP H CA 1
ATOM 4527 C C . TRP G 2 119 ? -31.374 -42.397 37.943 1.00 68.79 115 TRP H C 1
ATOM 4528 O O . TRP G 2 119 ? -31.453 -43.605 38.162 1.00 78.70 115 TRP H O 1
ATOM 4539 N N . SER G 2 120 ? -32.141 -41.506 38.561 1.00 68.59 116 SER H N 1
ATOM 4540 C CA . SER G 2 120 ? -33.097 -41.925 39.583 1.00 78.16 116 SER H CA 1
ATOM 4541 C C . SER G 2 120 ? -34.085 -42.937 39.025 1.00 82.83 116 SER H C 1
ATOM 4542 O O . SER G 2 120 ? -34.308 -43.987 39.617 1.00 94.63 116 SER H O 1
ATOM 4545 N N . HIS G 2 121 ? -34.677 -42.604 37.885 1.00 76.73 117 HIS H N 1
ATOM 4546 C CA . HIS G 2 121 ? -35.645 -43.476 37.236 1.00 92.27 117 HIS H CA 1
ATOM 4547 C C . HIS G 2 121 ? -35.123 -43.858 35.856 1.00 91.85 117 HIS H C 1
ATOM 4548 O O . HIS G 2 121 ? -34.499 -43.033 35.183 1.00 85.31 117 HIS H O 1
ATOM 4555 N N . PRO G 2 122 ? -35.381 -45.107 35.427 1.00 95.27 118 PRO H N 1
ATOM 4556 C CA . PRO G 2 122 ? -34.973 -45.624 34.117 1.00 92.20 118 PRO H CA 1
ATOM 4557 C C . PRO G 2 122 ? -35.902 -45.100 33.030 1.00 93.81 118 PRO H C 1
ATOM 4558 O O . PRO G 2 122 ? -36.806 -44.317 33.325 1.00 86.43 118 PRO H O 1
ATOM 4562 N N . LEU G 2 123 ? -35.666 -45.513 31.791 1.00 86.59 119 LEU H N 1
ATOM 4563 C CA . LEU G 2 123 ? -36.542 -45.143 30.694 1.00 101.77 119 LEU H CA 1
ATOM 4564 C C . LEU G 2 123 ? -37.976 -45.678 30.928 1.00 103.15 119 LEU H C 1
ATOM 4565 O O . LEU G 2 123 ? -38.169 -46.837 31.291 1.00 103.32 119 LEU H O 1
ATOM 4570 N N . PRO G 2 124 ? -38.988 -44.833 30.705 1.00 95.80 120 PRO H N 1
ATOM 4571 C CA . PRO G 2 124 ? -40.370 -45.291 30.893 1.00 107.00 120 PRO H CA 1
ATOM 4572 C C . PRO G 2 124 ? -40.816 -46.312 29.858 1.00 108.53 120 PRO H C 1
ATOM 4573 O O . PRO G 2 124 ? -40.015 -46.755 29.021 1.00 104.88 120 PRO H O 1
ATOM 4577 N N . GLN G 2 125 ? -42.094 -46.681 29.942 1.00 117.30 121 GLN H N 1
ATOM 4578 C CA . GLN G 2 125 ? -42.724 -47.586 28.981 1.00 122.91 121 GLN H CA 1
ATOM 4579 C C . GLN G 2 125 ? -43.931 -46.999 28.260 1.00 124.28 121 GLN H C 1
ATOM 4580 O O . GLN G 2 125 ? -44.538 -46.051 28.748 1.00 120.87 121 GLN H O 1
ATOM 4586 N N . CYS G 2 126 ? -44.236 -47.541 27.075 1.00 133.93 122 CYS H N 1
ATOM 4587 C CA . CYS G 2 126 ? -45.419 -47.143 26.286 1.00 139.69 122 CYS H CA 1
ATOM 4588 C C . CYS G 2 126 ? -46.400 -48.241 25.840 1.00 155.71 122 CYS H C 1
ATOM 4589 O O . CYS G 2 126 ? -47.473 -48.398 26.430 1.00 166.88 122 CYS H O 1
ATOM 4592 N N . GLU G 2 127 ? -46.058 -48.937 24.754 1.00 154.60 123 GLU H N 1
ATOM 4593 C CA . GLU G 2 127 ? -46.940 -49.928 24.115 1.00 155.36 123 GLU H CA 1
ATOM 4594 C C . GLU G 2 127 ? -48.281 -49.376 23.624 1.00 160.02 123 GLU H C 1
ATOM 4595 O O . GLU G 2 127 ? -48.612 -48.209 23.849 1.00 150.96 123 GLU H O 1
ATOM 4601 N N . ILE G 2 128 ? -49.030 -50.246 22.944 1.00 158.79 124 ILE H N 1
ATOM 4602 C CA . ILE G 2 128 ? -50.359 -49.953 22.416 1.00 165.89 124 ILE H CA 1
ATOM 4603 C C . ILE G 2 128 ? -50.405 -48.646 21.631 1.00 165.44 124 ILE H C 1
ATOM 4604 O O . ILE G 2 128 ? -49.718 -48.493 20.623 1.00 164.04 124 ILE H O 1
ATOM 4609 N N . ILE H 1 9 ? -32.762 -30.422 20.457 1.00 112.55 52 ILE E N 1
ATOM 4610 C CA . ILE H 1 9 ? -31.436 -30.872 20.020 1.00 113.75 52 ILE E CA 1
ATOM 4611 C C . ILE H 1 9 ? -30.327 -29.824 20.312 1.00 61.57 52 ILE E C 1
ATOM 4612 O O . ILE H 1 9 ? -29.133 -30.142 20.311 1.00 57.39 52 ILE E O 1
ATOM 4617 N N . SER H 1 10 ? -30.718 -28.593 20.628 1.00 53.46 53 SER E N 1
ATOM 4618 C CA . SER H 1 10 ? -29.733 -27.568 20.885 1.00 43.46 53 SER E CA 1
ATOM 4619 C C . SER H 1 10 ? -28.992 -27.809 22.204 1.00 64.29 53 SER E C 1
ATOM 4620 O O . SER H 1 10 ? -27.821 -27.472 22.302 1.00 69.54 53 SER E O 1
ATOM 4623 N N . GLN H 1 11 ? -29.659 -28.376 23.215 1.00 61.20 54 GLN E N 1
ATOM 4624 C CA . GLN H 1 11 ? -28.999 -28.701 24.489 1.00 50.50 54 GLN E CA 1
ATOM 4625 C C . GLN H 1 11 ? -28.065 -29.877 24.297 1.00 49.94 54 GLN E C 1
ATOM 4626 O O . GLN H 1 11 ? -27.079 -30.021 25.019 1.00 50.77 54 GLN E O 1
ATOM 4632 N N . GLU H 1 12 ? -28.438 -30.761 23.372 1.00 48.15 55 GLU E N 1
ATOM 4633 C CA . GLU H 1 12 ? -27.594 -31.885 23.003 1.00 45.38 55 GLU E CA 1
ATOM 4634 C C . GLU H 1 12 ? -26.292 -31.334 22.425 1.00 50.10 55 GLU E C 1
ATOM 4635 O O . GLU H 1 12 ? -25.187 -31.716 22.833 1.00 52.46 55 GLU E O 1
ATOM 4641 N N . SER H 1 13 ? -26.434 -30.386 21.508 1.00 44.00 56 SER E N 1
ATOM 4642 C CA . SER H 1 13 ? -25.274 -29.832 20.840 1.00 43.94 56 SER E CA 1
ATOM 4643 C C . SER H 1 13 ? -24.422 -29.041 21.816 1.00 43.36 56 SER E C 1
ATOM 4644 O O . SER H 1 13 ? -23.197 -29.121 21.781 1.00 47.51 56 SER E O 1
ATOM 4647 N N . LYS H 1 14 ? -25.074 -28.307 22.707 1.00 44.36 57 LYS E N 1
ATOM 4648 C CA . LYS H 1 14 ? -24.354 -27.547 23.714 1.00 49.29 57 LYS E CA 1
ATOM 4649 C C . LYS H 1 14 ? -23.619 -28.492 24.639 1.00 44.92 57 LYS E C 1
ATOM 4650 O O . LYS H 1 14 ? -22.525 -28.183 25.089 1.00 46.03 57 LYS E O 1
ATOM 4656 N N . LEU H 1 15 ? -24.214 -29.641 24.924 1.00 34.71 58 LEU E N 1
ATOM 4657 C CA . LEU H 1 15 ? -23.529 -30.604 25.757 1.00 33.89 58 LEU E CA 1
ATOM 4658 C C . LEU H 1 15 ? -22.296 -31.139 25.049 1.00 55.46 58 LEU E C 1
ATOM 4659 O O . LEU H 1 15 ? -21.226 -31.252 25.653 1.00 59.02 58 LEU E O 1
ATOM 4664 N N . ILE H 1 16 ? -22.458 -31.466 23.765 1.00 57.92 59 ILE E N 1
ATOM 4665 C CA . ILE H 1 16 ? -21.382 -32.020 22.963 1.00 31.09 59 ILE E CA 1
ATOM 4666 C C . ILE H 1 16 ? -20.233 -31.030 22.960 1.00 41.05 59 ILE E C 1
ATOM 4667 O O . ILE H 1 16 ? -19.084 -31.397 23.203 1.00 39.91 59 ILE E O 1
ATOM 4672 N N . ASN H 1 17 ? -20.552 -29.766 22.735 1.00 30.53 60 ASN E N 1
ATOM 4673 C CA . ASN H 1 17 ? -19.539 -28.742 22.750 1.00 30.34 60 ASN E CA 1
ATOM 4674 C C . ASN H 1 17 ? -18.889 -28.574 24.108 1.00 44.37 60 ASN E C 1
ATOM 4675 O O . ASN H 1 17 ? -17.679 -28.417 24.208 1.00 47.50 60 ASN E O 1
ATOM 4680 N N . THR H 1 18 ? -19.700 -28.611 25.155 1.00 52.02 61 THR E N 1
ATOM 4681 C CA . THR H 1 18 ? -19.188 -28.507 26.507 1.00 47.49 61 THR E CA 1
ATOM 4682 C C . THR H 1 18 ? -18.203 -29.641 26.766 1.00 45.61 61 THR E C 1
ATOM 4683 O O . THR H 1 18 ? -17.110 -29.418 27.273 1.00 39.71 61 THR E O 1
ATOM 4687 N N . LEU H 1 19 ? -18.594 -30.857 26.402 1.00 41.61 62 LEU E N 1
ATOM 4688 C CA . LEU H 1 19 ? -17.770 -32.023 26.666 1.00 37.06 62 LEU E CA 1
ATOM 4689 C C . LEU H 1 19 ? -16.499 -32.003 25.863 1.00 41.72 62 LEU E C 1
ATOM 4690 O O . LEU H 1 19 ? -15.484 -32.496 26.321 1.00 47.89 62 LEU E O 1
ATOM 4695 N N . THR H 1 20 ? -16.603 -31.512 24.628 1.00 43.67 63 THR E N 1
ATOM 4696 C CA . THR H 1 20 ? -15.483 -31.385 23.702 1.00 38.79 63 THR E CA 1
ATOM 4697 C C . THR H 1 20 ? -14.453 -30.352 24.186 1.00 42.96 63 THR E C 1
ATOM 4698 O O . THR H 1 20 ? -13.258 -30.586 24.087 1.00 42.62 63 THR E O 1
ATOM 4702 N N . ASP H 1 21 ? -14.911 -29.216 24.704 1.00 45.00 64 ASP E N 1
ATOM 4703 C CA . ASP H 1 21 ? -13.997 -28.196 25.219 1.00 48.62 64 ASP E CA 1
ATOM 4704 C C . ASP H 1 21 ? -13.276 -28.732 26.471 1.00 51.03 64 ASP E C 1
ATOM 4705 O O . ASP H 1 21 ? -12.099 -28.466 26.680 1.00 52.56 64 ASP E O 1
ATOM 4710 N N . GLU H 1 22 ? -14.007 -29.478 27.298 1.00 45.94 65 GLU E N 1
ATOM 4711 C CA . GLU H 1 22 ? -13.472 -30.079 28.515 1.00 46.90 65 GLU E CA 1
ATOM 4712 C C . GLU H 1 22 ? -12.464 -31.168 28.188 1.00 47.44 65 GLU E C 1
ATOM 4713 O O . GLU H 1 22 ? -11.428 -31.287 28.831 1.00 52.72 65 GLU E O 1
ATOM 4719 N N . ASN H 1 23 ? -12.793 -31.983 27.197 1.00 46.39 66 ASN E N 1
ATOM 4720 C CA . ASN H 1 23 ? -11.947 -33.103 26.826 1.00 41.94 66 ASN E CA 1
ATOM 4721 C C . ASN H 1 23 ? -10.567 -32.612 26.402 1.00 52.75 66 ASN E C 1
ATOM 4722 O O . ASN H 1 23 ? -9.528 -33.198 26.734 1.00 52.19 66 ASN E O 1
ATOM 4727 N N . GLU H 1 24 ? -10.569 -31.510 25.675 1.00 51.21 67 GLU E N 1
ATOM 4728 C CA . GLU H 1 24 ? -9.330 -30.935 25.241 1.00 50.41 67 GLU E CA 1
ATOM 4729 C C . GLU H 1 24 ? -8.574 -30.367 26.449 1.00 49.29 67 GLU E C 1
ATOM 4730 O O . GLU H 1 24 ? -7.391 -30.625 26.611 1.00 60.13 67 GLU E O 1
ATOM 4736 N N . LYS H 1 25 ? -9.244 -29.613 27.307 1.00 43.27 68 LYS E N 1
ATOM 4737 C CA . LYS H 1 25 ? -8.507 -28.967 28.375 1.00 47.64 68 LYS E CA 1
ATOM 4738 C C . LYS H 1 25 ? -7.990 -30.006 29.360 1.00 49.07 68 LYS E C 1
ATOM 4739 O O . LYS H 1 25 ? -6.926 -29.827 29.933 1.00 39.93 68 LYS E O 1
ATOM 4745 N N . LEU H 1 26 ? -8.702 -31.122 29.476 1.00 50.21 69 LEU E N 1
ATOM 4746 C CA . LEU H 1 26 ? -8.312 -32.224 30.346 1.00 42.85 69 LEU E CA 1
ATOM 4747 C C . LEU H 1 26 ? -7.073 -32.942 29.804 1.00 56.36 69 LEU E C 1
ATOM 4748 O O . LEU H 1 26 ? -6.207 -33.357 30.574 1.00 61.22 69 LEU E O 1
ATOM 4753 N N . ARG H 1 27 ? -7.010 -33.121 28.481 1.00 59.78 70 ARG E N 1
ATOM 4754 C CA . ARG H 1 27 ? -5.853 -33.750 27.844 1.00 43.24 70 ARG E CA 1
ATOM 4755 C C . ARG H 1 27 ? -4.623 -32.886 28.026 1.00 42.96 70 ARG E C 1
ATOM 4756 O O . ARG H 1 27 ? -3.525 -33.386 28.271 1.00 47.04 70 ARG E O 1
ATOM 4764 N N . GLU H 1 28 ? -4.799 -31.580 27.943 1.00 36.52 71 GLU E N 1
ATOM 4765 C CA . GLU H 1 28 ? -3.672 -30.714 28.196 1.00 38.88 71 GLU E CA 1
ATOM 4766 C C . GLU H 1 28 ? -3.159 -30.830 29.657 1.00 41.27 71 GLU E C 1
ATOM 4767 O O . GLU H 1 28 ? -1.948 -30.792 29.894 1.00 55.23 71 GLU E O 1
ATOM 4773 N N . GLU H 1 29 ? -4.068 -30.994 30.618 1.00 43.98 72 GLU E N 1
ATOM 4774 C CA . GLU H 1 29 ? -3.691 -31.076 32.036 1.00 48.31 72 GLU E CA 1
ATOM 4775 C C . GLU H 1 29 ? -2.820 -32.288 32.316 1.00 39.78 72 GLU E C 1
ATOM 4776 O O . GLU H 1 29 ? -1.835 -32.191 33.033 1.00 43.72 72 GLU E O 1
ATOM 4782 N N . LEU H 1 30 ? -3.201 -33.432 31.761 1.00 35.56 73 LEU E N 1
ATOM 4783 C CA . LEU H 1 30 ? -2.423 -34.641 31.902 1.00 36.69 73 LEU E CA 1
ATOM 4784 C C . LEU H 1 30 ? -1.074 -34.486 31.222 1.00 54.46 73 LEU E C 1
ATOM 4785 O O . LEU H 1 30 ? -0.078 -35.015 31.705 1.00 60.28 73 LEU E O 1
ATOM 4790 N N . GLN H 1 31 ? -1.029 -33.740 30.120 1.00 47.84 74 GLN E N 1
ATOM 4791 C CA . GLN H 1 31 ? 0.230 -33.595 29.417 1.00 52.20 74 GLN E CA 1
ATOM 4792 C C . GLN H 1 31 ? 1.236 -32.869 30.264 1.00 52.17 74 GLN E C 1
ATOM 4793 O O . GLN H 1 31 ? 2.406 -33.244 30.301 1.00 54.87 74 GLN E O 1
ATOM 4799 N N . GLN H 1 32 ? 0.779 -31.853 30.973 1.00 45.92 75 GLN E N 1
ATOM 4800 C CA . GLN H 1 32 ? 1.650 -31.165 31.908 1.00 54.32 75 GLN E CA 1
ATOM 4801 C C . GLN H 1 32 ? 2.183 -32.096 32.993 1.00 47.03 75 GLN E C 1
ATOM 4802 O O . GLN H 1 32 ? 3.341 -32.000 33.363 1.00 59.44 75 GLN E O 1
ATOM 4808 N N . TYR H 1 33 ? 1.359 -33.017 33.474 1.00 48.40 76 TYR E N 1
ATOM 4809 C CA . TYR H 1 33 ? 1.825 -33.986 34.476 1.00 47.13 76 TYR E CA 1
ATOM 4810 C C . TYR H 1 33 ? 2.774 -34.994 33.872 1.00 46.96 76 TYR E C 1
ATOM 4811 O O . TYR H 1 33 ? 3.734 -35.366 34.519 1.00 54.35 76 TYR E O 1
ATOM 4820 N N . TYR H 1 34 ? 2.505 -35.450 32.645 1.00 47.16 77 TYR E N 1
ATOM 4821 C CA . TYR H 1 34 ? 3.426 -36.364 31.967 1.00 50.66 77 TYR E CA 1
ATOM 4822 C C . TYR H 1 34 ? 4.804 -35.700 31.832 1.00 66.91 77 TYR E C 1
ATOM 4823 O O . TYR H 1 34 ? 5.825 -36.359 31.949 1.00 75.85 77 TYR E O 1
ATOM 4832 N N . ALA H 1 35 ? 4.823 -34.394 31.573 1.00 65.79 78 ALA E N 1
ATOM 4833 C CA . ALA H 1 35 ? 6.063 -33.653 31.362 1.00 67.21 78 ALA E CA 1
ATOM 4834 C C . ALA H 1 35 ? 6.956 -33.670 32.610 1.00 81.85 78 ALA E C 1
ATOM 4835 O O . ALA H 1 35 ? 8.179 -33.518 32.502 1.00 89.71 78 ALA E O 1
ATOM 4837 N N . LEU H 1 36 ? 6.347 -33.824 33.788 1.00 81.10 79 LEU E N 1
ATOM 4838 C CA . LEU H 1 36 ? 7.100 -33.881 35.046 1.00 84.57 79 LEU E CA 1
ATOM 4839 C C . LEU H 1 36 ? 7.545 -35.293 35.400 1.00 87.82 79 LEU E C 1
ATOM 4840 O O . LEU H 1 36 ? 8.707 -35.510 35.745 1.00 93.70 79 LEU E O 1
#

Sequence (612 aa):
ISQESKLINTLTDENEKLREELQQYYALSNCGPPPTLSFAAPMDITLTETRFKTGTTLKYTCLPGYVRSHSTQTLTCNSDGEWVYNTFCIYKRCRHPGELRNGQVEIKTDLSFGSQIEFSCSEGFFLIGSTTSRCEVQDRGVGWSHPLPQCEIISQESKLINTLTDENEKLREELQQYYALSNCGPPPTLSFAAPMDITLTETRFKTGTTLKYTCLPGYVRSHSTQTLTCNSDGEWVYNTFCIYKRCRHPGELRNGQVEIKTDLSFGSQIEFSCSEGFFLIGSTTSRCEVQDRGVGWSHPLPQCEINCGPPPTLSFAAPMDITLTETRFKTGTTLKYTCLPGYVRSHSTQTLTCNSDGEWVYNTFCIYKRCRHPGELRNGQVEIKTDLSFGSQIEFSCSEGFFLIGSTTSRCEVQDRGVGWSHPLPQCEIISQESKLINTLTDENEKLREELQQYYALSSNCGPPPTLSFAAPMDITLTETRFKTGTTLKYTCLPGYVRSHSTQTLTCNSDGEWVYNTFCIYKRCRHPGELRNGQVEIKTDLSFGSQIEFSCSEGFFLIGSTTSRCEVQDRGVGWSHPLPQCEIISQESKLINTLTDENEKLREELQQYYAL